Protein AF-A0A4P7W9L8-F1 (afdb_monomer)

Nearest PDB structures (foldseek):
  5eax-assembly2_B  TM=6.580E-01  e=3.677E-08  Mus musculus
  5ean-assembly1_A  TM=5.793E-01  e=7.606E-08  Mus musculus
  5mqf-assembly1_U  TM=7.074E-01  e=7.589E-06  Homo sapiens
  5kzf-assembly2_G  TM=3.289E-01  e=1.302E+00  Mycobacterium tuberculosis H37Ra
  4be7-assembly2_D  TM=2.357E-01  e=8.518E-01  Escherichia coli

Foldseek 3Di:
DPDPVVVVVVVVVLVVVLVVLVVVLVVDPVSVPDDVVVVVVVLVVVVVVVCCCVVVCHPVNVVVVVVLVVLQDDPPDPLQVVLVVLVVVQVPDPDDHDPQQVNCVSNLSHCCSVPVDDDDFLVRLVVRHDPPRAARQEDEDEQQQQAAPVSCVSNVVRHPYYHYYHDVPDAHHFPPVVPPVDPDDDPPPSPRGGTPVNVCVVVVPDDDDPQEDQQDLAPVVCVVVCCQPVVLSHDYDHFQFQDPPQDDDDDQPPWAFQAQPDPPNPDRQRFTLSLLVVVLVVVLVLLVVQVVCVVVVHDRWAEEEEELDPSHLVSSVVVNVVCCVVRVSCCVQVPPVCPVPVLPRRYHGYYPVPCPPDDTRYYHYHQRFAQHPVRDGDPCSDPVPDDGDDDDDDDDQDDQPDPLLVVLCVVVVVVVWDKRAFRDDGPDTQGIFTAQPVHRRGTLATEDECDPNLVPDDDPCVRSPVVVVSNVVSVHDYDYDYPSCCSVPVVVVSVVVSVVSVVSNVVVCVVDPDPPPD

Structure (mmCIF, N/CA/C/O backbone):
data_AF-A0A4P7W9L8-F1
#
_entry.id   AF-A0A4P7W9L8-F1
#
loop_
_atom_site.group_PDB
_atom_site.id
_atom_site.type_symbol
_atom_site.label_atom_id
_atom_site.label_alt_id
_atom_site.label_comp_id
_atom_site.label_asym_id
_atom_site.label_entity_id
_atom_site.label_seq_id
_atom_site.pdbx_PDB_ins_code
_atom_site.Cartn_x
_atom_site.Cartn_y
_atom_site.Cartn_z
_atom_site.occupancy
_atom_site.B_iso_or_equiv
_atom_site.auth_seq_id
_atom_site.auth_comp_id
_atom_site.auth_asym_id
_atom_site.auth_atom_id
_atom_site.pdbx_PDB_model_num
ATOM 1 N N . MET A 1 1 ? -1.124 -3.499 -48.590 1.00 41.66 1 MET A N 1
ATOM 2 C CA . MET A 1 1 ? -2.271 -2.661 -49.022 1.00 41.66 1 MET A CA 1
ATOM 3 C C . MET A 1 1 ? -3.567 -3.424 -48.741 1.00 41.66 1 MET A C 1
ATOM 5 O O . MET A 1 1 ? -3.712 -4.529 -49.246 1.00 41.66 1 MET A O 1
ATOM 9 N N . LYS A 1 2 ? -4.466 -2.930 -47.870 1.00 45.44 2 LYS A N 1
ATOM 10 C CA . LYS A 1 2 ? -5.753 -3.612 -47.581 1.00 45.44 2 LYS A CA 1
ATOM 11 C C . LYS A 1 2 ? -6.623 -3.597 -48.857 1.00 45.44 2 LYS A C 1
ATOM 13 O O . LYS A 1 2 ? -6.666 -2.570 -49.525 1.00 45.44 2 LYS A O 1
ATOM 18 N N . SER A 1 3 ? -7.281 -4.711 -49.209 1.00 59.53 3 SER A N 1
ATOM 19 C CA . SER A 1 3 ? -8.039 -4.804 -50.471 1.00 59.53 3 SER A CA 1
ATOM 20 C C . SER A 1 3 ? -9.195 -3.784 -50.522 1.00 59.53 3 SER A C 1
ATOM 22 O O . SER A 1 3 ? -9.829 -3.540 -49.488 1.00 59.53 3 SER A O 1
ATOM 24 N N . PRO A 1 4 ? -9.521 -3.213 -51.699 1.00 66.19 4 PRO A N 1
ATOM 25 C CA . PRO A 1 4 ? -10.630 -2.264 -51.869 1.00 66.19 4 PRO A CA 1
ATOM 26 C C . PRO A 1 4 ? -11.968 -2.777 -51.310 1.00 66.19 4 PRO A C 1
ATOM 28 O O . PRO A 1 4 ? -12.744 -2.020 -50.731 1.00 66.19 4 PRO A O 1
ATOM 31 N N . GLN A 1 5 ? -12.199 -4.093 -51.378 1.00 64.38 5 GLN A N 1
ATOM 32 C CA . GLN A 1 5 ? -13.381 -4.752 -50.813 1.00 64.38 5 GLN A CA 1
ATOM 33 C C . GLN A 1 5 ? -13.454 -4.663 -49.278 1.00 64.38 5 GLN A C 1
ATOM 35 O O . GLN A 1 5 ? -14.542 -4.495 -48.726 1.00 64.38 5 GLN A O 1
ATOM 40 N N . LYS A 1 6 ? -12.317 -4.730 -48.564 1.00 58.09 6 LYS A N 1
ATOM 41 C CA . LYS A 1 6 ? -12.281 -4.539 -47.100 1.00 58.09 6 LYS A CA 1
ATOM 42 C C . LYS A 1 6 ? -12.630 -3.102 -46.711 1.00 58.09 6 LYS A C 1
ATOM 44 O O . LYS A 1 6 ? -13.330 -2.901 -45.721 1.00 58.09 6 LYS A O 1
ATOM 49 N N . ILE A 1 7 ? -12.172 -2.122 -47.492 1.00 65.25 7 ILE A N 1
ATOM 50 C CA . ILE A 1 7 ? -12.471 -0.700 -47.269 1.00 65.25 7 ILE A CA 1
ATOM 51 C C . ILE A 1 7 ? -13.964 -0.443 -47.497 1.00 65.25 7 ILE A C 1
ATOM 53 O O . ILE A 1 7 ? -14.625 0.112 -46.622 1.00 65.25 7 ILE A O 1
ATOM 57 N N . LEU A 1 8 ? -14.517 -0.936 -48.609 1.00 68.44 8 LEU A N 1
ATOM 58 C CA . LEU A 1 8 ? -15.935 -0.782 -48.937 1.00 68.44 8 LEU A CA 1
ATOM 59 C C . LEU A 1 8 ? -16.847 -1.427 -47.882 1.00 68.44 8 LEU A C 1
ATOM 61 O O . LEU A 1 8 ? -17.793 -0.798 -47.418 1.00 68.44 8 LEU A O 1
ATOM 65 N N . LYS A 1 9 ? -16.527 -2.648 -47.429 1.00 71.25 9 LYS A N 1
ATOM 66 C CA . LYS A 1 9 ? -17.283 -3.340 -46.370 1.00 71.25 9 LYS A CA 1
ATOM 67 C C . LYS A 1 9 ? -17.254 -2.574 -45.043 1.00 71.25 9 LYS A C 1
ATOM 69 O O . LYS A 1 9 ? -18.258 -2.548 -44.336 1.00 71.25 9 LYS A O 1
ATOM 74 N N . ARG A 1 10 ? -16.122 -1.947 -44.702 1.00 66.62 10 ARG A N 1
ATOM 75 C CA . ARG A 1 10 ? -15.992 -1.108 -43.500 1.00 66.62 10 ARG A CA 1
ATOM 76 C C . ARG A 1 10 ? -16.814 0.178 -43.621 1.00 66.62 10 ARG A C 1
ATOM 78 O O . ARG A 1 10 ? -17.522 0.509 -42.677 1.00 66.62 10 ARG A O 1
ATOM 85 N N . LEU A 1 11 ? -16.771 0.857 -44.769 1.00 69.44 11 LEU A N 1
ATOM 86 C CA . LEU A 1 11 ? -17.566 2.066 -45.019 1.00 69.44 11 LEU A CA 1
ATOM 87 C C . LEU A 1 11 ? -19.073 1.781 -44.976 1.00 69.44 11 LEU A C 1
ATOM 89 O O . LEU A 1 11 ? -19.809 2.520 -44.332 1.00 69.44 11 LEU A O 1
ATOM 93 N N . LEU A 1 12 ? -19.520 0.672 -45.573 1.00 75.56 12 LEU A N 1
ATOM 94 C CA . LEU A 1 12 ? -20.916 0.223 -45.507 1.00 75.56 12 LEU A CA 1
ATOM 95 C C . LEU A 1 12 ? -21.357 -0.096 -44.077 1.00 75.56 12 LEU A C 1
ATOM 97 O O . LEU A 1 12 ? -22.424 0.341 -43.658 1.00 75.56 12 LEU A O 1
ATOM 101 N N . LYS A 1 13 ? -20.527 -0.813 -43.308 1.00 70.81 13 LYS A N 1
ATOM 102 C CA . LYS A 1 13 ? -20.803 -1.074 -41.888 1.00 70.81 13 LYS A CA 1
ATOM 103 C C . LYS A 1 13 ? -20.894 0.218 -41.079 1.00 70.81 13 LYS A C 1
ATOM 105 O O . LYS A 1 13 ? -21.800 0.328 -40.264 1.00 70.81 13 LYS A O 1
ATOM 110 N N . LYS A 1 14 ? -19.999 1.183 -41.325 1.00 70.31 14 LYS A N 1
ATOM 111 C CA . LYS A 1 14 ? -20.025 2.502 -40.680 1.00 70.31 14 LYS A CA 1
ATOM 112 C C . LYS A 1 14 ? -21.321 3.237 -41.013 1.00 70.31 14 LYS A C 1
ATOM 114 O O . LYS A 1 14 ? -22.057 3.568 -40.101 1.00 70.31 14 LYS A O 1
ATOM 119 N N . ALA A 1 15 ? -21.656 3.386 -42.295 1.00 72.56 15 ALA A N 1
ATOM 120 C CA . ALA A 1 15 ? -22.879 4.065 -42.729 1.00 72.56 15 ALA A CA 1
ATOM 121 C C . ALA A 1 15 ? -24.156 3.402 -42.180 1.00 72.56 15 ALA A C 1
ATOM 123 O O . ALA A 1 15 ? -25.068 4.092 -41.731 1.00 72.56 15 ALA A O 1
ATOM 124 N N . TYR A 1 16 ? -24.208 2.067 -42.168 1.00 74.44 16 TYR A N 1
ATOM 125 C CA . TYR A 1 16 ? -25.326 1.310 -41.606 1.00 74.44 16 TYR A CA 1
ATOM 126 C C . TYR A 1 16 ? -25.438 1.483 -40.085 1.00 74.44 16 TYR A C 1
ATOM 128 O O . TYR A 1 16 ? -26.523 1.761 -39.581 1.00 74.44 16 TYR A O 1
ATOM 136 N N . ALA A 1 17 ? -24.320 1.376 -39.359 1.00 69.69 17 ALA A N 1
ATOM 137 C CA . ALA A 1 17 ? -24.281 1.597 -37.917 1.00 69.69 17 ALA A CA 1
ATOM 138 C C . ALA A 1 17 ? -24.679 3.035 -37.564 1.00 69.69 17 ALA A C 1
ATOM 140 O O . ALA A 1 17 ? -25.532 3.216 -36.707 1.00 69.69 17 ALA A O 1
ATOM 141 N N . THR A 1 18 ? -24.150 4.039 -38.271 1.00 67.69 18 THR A N 1
ATOM 142 C CA . THR A 1 18 ? -24.516 5.452 -38.099 1.00 67.69 18 THR A CA 1
ATOM 143 C C . THR A 1 18 ? -26.001 5.682 -38.360 1.00 67.69 18 THR A C 1
ATOM 145 O O . THR A 1 18 ? -26.646 6.385 -37.590 1.00 67.69 18 THR A O 1
ATOM 148 N N . LYS A 1 19 ? -26.580 5.062 -39.398 1.00 74.00 19 LYS A N 1
ATOM 149 C CA . LYS A 1 19 ? -28.018 5.170 -39.677 1.00 74.00 19 LYS A CA 1
ATOM 150 C C . LYS A 1 19 ? -28.862 4.567 -38.552 1.00 74.00 19 LYS A C 1
ATOM 152 O O . LYS A 1 19 ? -29.766 5.238 -38.069 1.00 74.00 19 LYS A O 1
ATOM 157 N N . ILE A 1 20 ? -28.537 3.354 -38.096 1.00 73.56 20 ILE A N 1
ATOM 158 C CA . ILE A 1 20 ? -29.233 2.717 -36.965 1.00 73.56 20 ILE A CA 1
ATOM 159 C C . ILE A 1 20 ? -29.080 3.544 -35.694 1.00 73.56 20 ILE A C 1
ATOM 161 O O . ILE A 1 20 ? -30.046 3.690 -34.952 1.00 73.56 20 ILE A O 1
ATOM 165 N N . LEU A 1 21 ? -27.881 4.067 -35.429 1.00 65.88 21 LEU A N 1
ATOM 166 C CA . LEU A 1 21 ? -27.623 4.894 -34.258 1.00 65.88 21 LEU A CA 1
ATOM 167 C C . LEU A 1 21 ? -28.477 6.159 -34.327 1.00 65.88 21 LEU A C 1
ATOM 169 O O . LEU A 1 21 ? -29.195 6.436 -33.385 1.00 65.88 21 LEU A O 1
ATOM 173 N N . ASN A 1 22 ? -28.498 6.862 -35.459 1.00 68.06 22 ASN A N 1
ATOM 174 C CA . ASN A 1 22 ? -29.313 8.063 -35.635 1.00 68.06 22 ASN A CA 1
ATOM 175 C C . ASN A 1 22 ? -30.815 7.770 -35.508 1.00 68.06 22 ASN A C 1
ATOM 177 O O . ASN A 1 22 ? -31.520 8.514 -34.834 1.00 68.06 22 ASN A O 1
ATOM 181 N N . GLU A 1 23 ? -31.306 6.677 -36.098 1.00 71.88 23 GLU A N 1
ATOM 182 C CA . GLU A 1 23 ? -32.708 6.262 -35.977 1.00 71.88 23 GLU A CA 1
ATOM 183 C C . GLU A 1 23 ? -33.070 5.911 -34.526 1.00 71.88 23 GLU A C 1
ATOM 185 O O . GLU A 1 23 ? -34.075 6.400 -34.007 1.00 71.88 23 GLU A O 1
ATOM 190 N N . LYS A 1 24 ? -32.236 5.122 -33.835 1.00 66.62 24 LYS A N 1
ATOM 191 C CA . LYS A 1 24 ? -32.474 4.720 -32.439 1.00 66.62 24 LYS A CA 1
ATOM 192 C C . LYS A 1 24 ? -32.280 5.860 -31.443 1.00 66.62 24 LYS A C 1
ATOM 194 O O . LYS A 1 24 ? -33.038 5.939 -30.480 1.00 66.62 24 LYS A O 1
ATOM 199 N N . SER A 1 25 ? -31.313 6.742 -31.673 1.00 60.53 25 SER A N 1
ATOM 200 C CA . SER A 1 25 ? -31.081 7.935 -30.859 1.00 60.53 25 SER A CA 1
ATOM 201 C C . SER A 1 25 ? -32.210 8.942 -31.035 1.00 60.53 25 SER A C 1
ATOM 203 O O . SER A 1 25 ? -32.661 9.498 -30.046 1.00 60.53 25 SER A O 1
ATOM 205 N N . ALA A 1 26 ? -32.750 9.116 -32.248 1.00 61.69 26 ALA A N 1
ATOM 206 C CA . ALA A 1 26 ? -33.894 10.000 -32.491 1.00 61.69 26 ALA A CA 1
ATOM 207 C C . ALA A 1 26 ? -35.178 9.560 -31.760 1.00 61.69 26 ALA A C 1
ATOM 209 O O . ALA A 1 26 ? -36.028 10.393 -31.465 1.00 61.69 26 ALA A O 1
ATOM 210 N N . HIS A 1 27 ? -35.316 8.265 -31.455 1.00 60.59 27 HIS A N 1
ATOM 211 C CA . HIS A 1 27 ? -36.474 7.704 -30.744 1.00 60.59 27 HIS A CA 1
ATOM 212 C C . HIS A 1 27 ? -36.239 7.554 -29.233 1.00 60.59 27 HIS A C 1
ATOM 214 O O . HIS A 1 27 ? -37.147 7.152 -28.508 1.00 60.59 27 HIS A O 1
ATOM 220 N N . ASN A 1 28 ? -35.033 7.859 -28.747 1.00 61.09 28 ASN A N 1
ATOM 221 C CA . ASN A 1 28 ? -34.673 7.764 -27.341 1.00 61.09 28 ASN A CA 1
ATOM 222 C C . ASN A 1 28 ? -34.276 9.152 -26.829 1.00 61.09 28 ASN A C 1
ATOM 224 O O . ASN A 1 28 ? -33.161 9.612 -27.061 1.00 61.09 28 ASN A O 1
ATOM 228 N N . THR A 1 29 ? -35.186 9.794 -26.096 1.00 57.00 29 THR A N 1
ATOM 229 C CA . THR A 1 29 ? -35.033 11.149 -25.539 1.00 57.00 29 THR A CA 1
ATOM 230 C C . THR A 1 29 ? -33.787 11.328 -24.671 1.00 57.00 29 THR A C 1
ATOM 232 O O . THR A 1 29 ? -33.295 12.447 -24.545 1.00 57.00 29 THR A O 1
ATOM 235 N N . LEU A 1 30 ? -33.254 10.247 -24.088 1.00 57.72 30 LEU A N 1
ATOM 236 C CA . LEU A 1 30 ? -31.983 10.278 -23.362 1.00 57.72 30 LEU A CA 1
ATOM 237 C C . LEU A 1 30 ? -30.791 10.329 -24.331 1.00 57.72 30 LEU A C 1
ATOM 239 O O . LEU A 1 30 ? -29.866 11.102 -24.128 1.00 57.72 30 LEU A O 1
ATOM 243 N N . LEU A 1 31 ? -30.800 9.551 -25.414 1.00 55.62 31 LEU A N 1
ATOM 244 C CA . LEU A 1 31 ? -29.683 9.510 -26.369 1.00 55.62 31 LEU A CA 1
ATOM 245 C C . LEU A 1 31 ? -29.677 10.696 -27.346 1.00 55.62 31 LEU A C 1
ATOM 247 O O . LEU A 1 31 ? -28.611 11.069 -27.825 1.00 55.62 31 LEU A O 1
ATOM 251 N N . SER A 1 32 ? -30.834 11.298 -27.641 1.00 58.12 32 SER A N 1
ATOM 252 C CA . SER A 1 32 ? -30.934 12.450 -28.550 1.00 58.12 32 SER A CA 1
ATOM 253 C C . SER A 1 32 ? -30.378 13.749 -27.961 1.00 58.12 32 SER A C 1
ATOM 255 O O . SER A 1 32 ? -29.985 14.634 -28.716 1.00 58.12 32 SER A O 1
ATOM 257 N N . ASN A 1 33 ? -30.365 13.871 -26.629 1.00 59.22 33 ASN A N 1
ATOM 258 C CA . ASN A 1 33 ? -30.077 15.121 -25.916 1.00 59.22 33 ASN A CA 1
ATOM 259 C C . ASN A 1 33 ? -28.742 15.106 -25.158 1.00 59.22 33 ASN A C 1
ATOM 261 O O . ASN A 1 33 ? -28.429 16.073 -24.468 1.00 59.22 33 ASN A O 1
ATOM 265 N N . HIS A 1 34 ? -27.966 14.025 -25.251 1.00 63.16 34 HIS A N 1
ATOM 266 C CA . HIS A 1 34 ? -26.690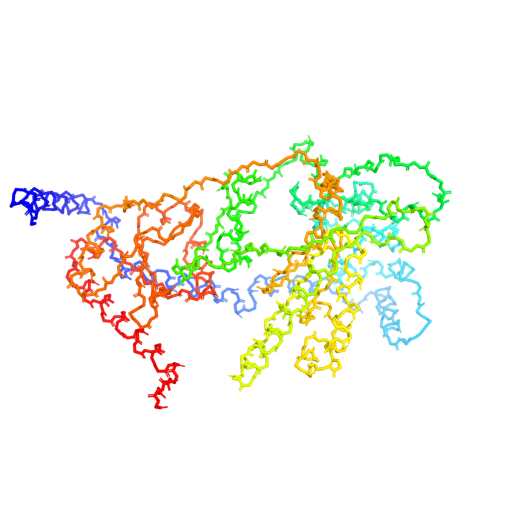 13.898 -24.553 1.00 63.16 34 HIS A CA 1
ATOM 267 C C . HIS A 1 34 ? -25.521 13.948 -25.538 1.00 63.16 34 HIS A C 1
ATOM 269 O O . HIS A 1 34 ? -25.220 12.970 -26.220 1.00 63.16 34 HIS A O 1
ATOM 275 N N . THR A 1 35 ? -24.839 15.095 -25.587 1.00 70.81 35 THR A N 1
ATOM 276 C CA . THR A 1 35 ? -23.533 15.226 -26.248 1.00 70.81 35 THR A CA 1
ATOM 277 C C . THR A 1 35 ? -22.400 14.906 -25.269 1.00 70.81 35 THR A C 1
ATOM 279 O O . THR A 1 35 ? -22.580 14.987 -24.049 1.00 70.81 35 THR A O 1
ATOM 282 N N . GLY A 1 36 ? -21.199 14.583 -25.763 1.00 71.25 36 GLY A N 1
ATOM 283 C CA . GLY A 1 36 ? -20.036 14.409 -24.887 1.00 71.25 36 GLY A CA 1
ATOM 284 C C . GLY A 1 36 ? -19.669 15.699 -24.147 1.00 71.25 36 GLY A C 1
ATOM 285 O O . GLY A 1 36 ? -19.180 15.648 -23.021 1.00 71.25 36 GLY A O 1
ATOM 286 N N . LYS A 1 37 ? -20.017 16.868 -24.705 1.00 76.12 37 LYS A N 1
ATOM 287 C CA . LYS A 1 37 ? -19.885 18.167 -24.030 1.00 76.12 37 LYS A CA 1
ATOM 288 C C . LYS A 1 37 ? -20.804 18.292 -22.810 1.00 76.12 37 LYS A C 1
ATOM 290 O O . LYS A 1 37 ? -20.347 18.748 -21.766 1.00 76.12 37 LYS A O 1
ATOM 295 N N . ASP A 1 38 ? -22.065 17.873 -22.918 1.00 77.88 38 ASP A N 1
ATOM 296 C CA . ASP A 1 38 ? -23.003 17.893 -21.783 1.00 77.88 38 ASP A CA 1
ATOM 297 C C . ASP A 1 38 ? -22.546 16.936 -20.679 1.00 77.88 38 ASP A C 1
ATOM 299 O O . ASP A 1 38 ? -22.644 17.242 -19.490 1.00 77.88 38 ASP A O 1
ATOM 303 N N . ARG A 1 39 ? -21.980 15.792 -21.079 1.00 77.81 39 ARG A N 1
ATOM 304 C CA . ARG A 1 39 ? -21.412 14.804 -20.160 1.00 77.81 39 ARG A CA 1
ATOM 305 C C . ARG A 1 39 ? -20.191 15.343 -19.420 1.00 77.81 39 ARG A C 1
ATOM 307 O O . ARG A 1 39 ? -20.105 15.192 -18.205 1.00 77.81 39 ARG A O 1
ATOM 314 N N . GLU A 1 40 ? -19.287 16.018 -20.125 1.00 81.56 40 GLU A N 1
ATOM 315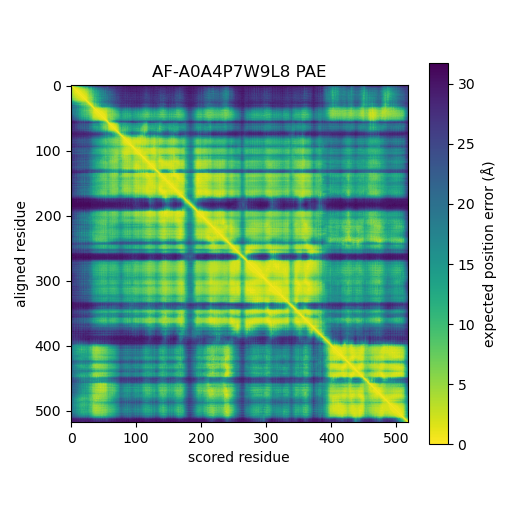 C CA . GLU A 1 40 ? -18.121 16.664 -19.519 1.00 81.56 40 GLU A CA 1
ATOM 316 C C . GLU A 1 40 ? -18.540 17.762 -18.529 1.00 81.56 40 GLU A C 1
ATOM 318 O O . GLU A 1 40 ? -18.015 17.825 -17.420 1.00 81.56 40 GLU A O 1
ATOM 323 N N . LEU A 1 41 ? -19.538 18.581 -18.882 1.00 84.19 41 LEU A N 1
ATOM 324 C CA . LEU A 1 41 ? -20.090 19.602 -17.986 1.00 84.19 41 LEU A CA 1
ATOM 325 C C . LEU A 1 41 ? -20.718 18.990 -16.728 1.00 84.19 41 LEU A C 1
ATOM 327 O O . LEU A 1 41 ? -20.497 19.497 -15.629 1.00 84.19 41 LEU A O 1
ATOM 331 N N . ALA A 1 42 ? -21.461 17.890 -16.865 1.00 84.19 42 ALA A N 1
ATOM 332 C CA . ALA A 1 42 ? -22.036 17.181 -15.726 1.00 84.19 42 ALA A CA 1
ATOM 333 C C . ALA A 1 42 ? -20.951 16.606 -14.800 1.00 84.19 42 ALA A C 1
ATOM 335 O O . ALA A 1 42 ? -21.059 16.734 -13.582 1.00 84.19 42 ALA A O 1
ATOM 336 N N . ILE A 1 43 ? -19.882 16.029 -15.364 1.00 84.31 43 ILE A N 1
ATOM 337 C CA . ILE A 1 43 ? -18.732 15.528 -14.595 1.00 84.31 43 ILE A CA 1
ATOM 338 C C . ILE A 1 43 ? -18.026 16.678 -13.870 1.00 84.31 43 ILE A C 1
ATOM 340 O O . ILE A 1 43 ? -17.718 16.555 -12.688 1.00 84.31 43 ILE A O 1
ATOM 344 N N . GLN A 1 44 ? -17.793 17.808 -14.540 1.00 85.62 44 GLN A N 1
ATOM 345 C CA . GLN A 1 44 ? -17.177 18.987 -13.921 1.00 85.62 44 GLN A CA 1
ATOM 346 C C . GLN A 1 44 ? -18.036 19.558 -12.790 1.00 85.62 44 GLN A C 1
ATOM 348 O O . GLN A 1 44 ? -17.512 19.890 -11.729 1.00 85.62 44 GLN A O 1
ATOM 353 N N . HIS A 1 45 ? -19.353 19.635 -12.990 1.00 87.75 45 HIS A N 1
ATOM 354 C CA . HIS A 1 45 ? -20.284 20.053 -11.948 1.00 87.75 45 HIS A CA 1
ATOM 355 C C . HIS A 1 45 ? -20.253 19.089 -10.755 1.00 87.75 45 HIS A C 1
ATOM 357 O O . HIS A 1 45 ? -20.133 19.533 -9.618 1.00 87.75 45 HIS A O 1
ATOM 363 N N . PHE A 1 46 ? -20.291 17.777 -11.008 1.00 87.56 46 PHE A N 1
ATOM 364 C CA . PHE A 1 46 ? -20.173 16.755 -9.969 1.00 87.56 46 PHE A CA 1
ATOM 365 C C . PHE A 1 46 ? -18.868 16.889 -9.174 1.00 87.56 46 PHE A C 1
ATOM 367 O O . PHE A 1 46 ? -18.918 16.944 -7.950 1.00 87.56 46 PHE A O 1
ATOM 374 N N . LYS A 1 47 ? -17.723 17.032 -9.856 1.00 85.62 47 LYS A N 1
ATOM 375 C CA . LYS A 1 47 ? -16.411 17.253 -9.226 1.00 85.62 47 LYS A CA 1
ATOM 376 C C . LYS A 1 47 ? -16.393 18.489 -8.344 1.00 85.62 47 LYS A C 1
ATOM 378 O O . LYS A 1 47 ? -15.914 18.421 -7.223 1.00 85.62 47 LYS A O 1
ATOM 383 N N . LYS A 1 48 ? -16.944 19.600 -8.834 1.00 85.81 48 LYS A N 1
ATOM 384 C CA . LYS A 1 48 ? -17.027 20.840 -8.064 1.00 85.81 48 LYS A CA 1
ATOM 385 C C . LYS A 1 48 ? -17.907 20.675 -6.826 1.00 85.81 48 LYS A C 1
ATOM 387 O O . LYS A 1 48 ? -17.536 21.139 -5.760 1.00 85.81 48 LYS A O 1
ATOM 392 N N . CYS A 1 49 ? -19.057 20.014 -6.945 1.00 83.69 49 CYS A N 1
ATOM 393 C CA . CYS A 1 49 ? -19.908 19.731 -5.790 1.00 83.69 49 CYS A CA 1
ATOM 394 C C . CYS A 1 49 ? -19.213 18.818 -4.770 1.00 83.69 49 CYS A C 1
ATOM 396 O O . CYS A 1 49 ? -19.336 19.064 -3.575 1.00 83.69 49 CYS A O 1
ATOM 398 N N . ASP A 1 50 ? -18.489 17.796 -5.232 1.00 83.38 50 ASP A N 1
ATOM 399 C CA . ASP A 1 50 ? -17.739 16.882 -4.365 1.00 83.38 50 ASP A CA 1
ATOM 400 C C . ASP A 1 50 ? -16.575 17.592 -3.659 1.00 83.38 50 ASP A C 1
ATOM 402 O O . ASP A 1 50 ? -16.416 17.456 -2.450 1.00 83.38 50 ASP A O 1
ATOM 406 N N . GLN A 1 51 ? -15.819 18.422 -4.385 1.00 79.12 51 GLN A N 1
ATOM 407 C CA . GLN A 1 51 ? -14.762 19.259 -3.814 1.00 79.12 51 GLN A CA 1
ATOM 408 C C . GLN A 1 51 ? -15.318 20.266 -2.821 1.00 79.12 51 GLN A C 1
ATOM 410 O O . GLN A 1 51 ? -14.804 20.341 -1.717 1.00 79.12 51 GLN A O 1
ATOM 415 N N . ASN A 1 52 ? -16.398 20.979 -3.146 1.00 77.00 52 ASN A N 1
ATOM 416 C CA . ASN A 1 52 ? -17.035 21.882 -2.191 1.00 77.00 52 ASN A CA 1
ATOM 417 C C . ASN A 1 52 ? -17.478 21.131 -0.928 1.00 77.00 52 ASN A C 1
ATOM 419 O O . ASN A 1 52 ? -17.305 21.635 0.171 1.00 77.00 52 ASN A O 1
ATOM 423 N N . TRP A 1 53 ? -17.994 19.906 -1.063 1.00 74.44 53 TRP A N 1
ATOM 424 C CA . TRP A 1 53 ? -18.362 19.080 0.087 1.00 74.44 53 TRP A CA 1
ATOM 425 C C . TRP A 1 53 ? -17.156 18.679 0.962 1.00 74.44 53 TRP A C 1
ATOM 427 O O . TRP A 1 53 ? -17.325 18.514 2.170 1.00 74.44 53 TRP A O 1
ATOM 437 N N . LEU A 1 54 ? -15.957 18.539 0.379 1.00 70.06 54 LEU A N 1
ATOM 438 C CA . LEU A 1 54 ? -14.705 18.221 1.082 1.00 70.06 54 LEU A CA 1
ATOM 439 C C . LEU A 1 54 ? -13.981 19.461 1.647 1.00 70.06 54 LEU A C 1
ATOM 441 O O . LEU A 1 54 ? -13.581 19.453 2.809 1.00 70.06 54 LEU A O 1
AT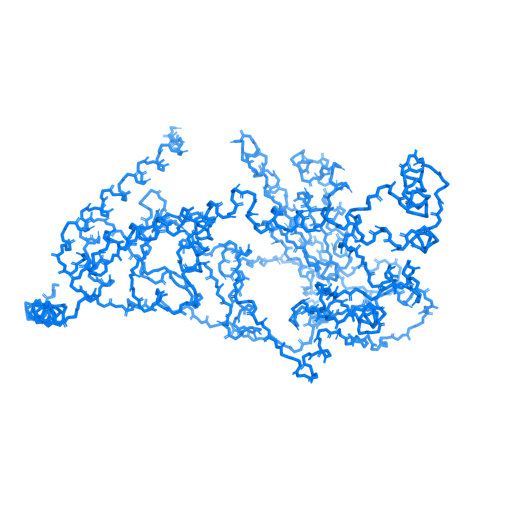OM 445 N N . GLU A 1 55 ? -13.778 20.491 0.818 1.00 66.94 55 GLU A N 1
ATOM 446 C CA . GLU A 1 55 ? -12.967 21.690 1.084 1.00 66.94 55 GLU A CA 1
ATOM 447 C C . GLU A 1 55 ? -13.691 22.721 1.955 1.00 66.94 55 GLU A C 1
ATOM 449 O O . GLU A 1 55 ? -13.055 23.361 2.795 1.00 66.94 55 GLU A O 1
ATOM 454 N N . GLU A 1 56 ? -15.011 22.878 1.812 1.00 61.09 56 GLU A N 1
ATOM 455 C CA . GLU A 1 56 ? -15.808 23.675 2.749 1.00 61.09 56 GLU A CA 1
ATOM 456 C C . GLU A 1 56 ? -16.027 22.852 4.026 1.00 61.09 56 GLU A C 1
ATOM 458 O O . GLU A 1 56 ? -17.146 22.398 4.230 1.00 61.09 56 GLU A O 1
ATOM 463 N N . GLU A 1 57 ? -14.960 22.600 4.815 1.00 53.69 57 GLU A N 1
ATOM 464 C CA . GLU A 1 57 ? -14.935 21.862 6.101 1.00 53.69 57 GLU A CA 1
ATOM 465 C C . GLU A 1 57 ? -16.249 21.110 6.341 1.00 53.69 57 GLU A C 1
ATOM 467 O O . GLU A 1 57 ? -17.111 21.604 7.063 1.00 53.69 57 GLU A O 1
ATOM 472 N N . GLY A 1 58 ? -16.437 19.998 5.613 1.00 59.12 58 GLY A N 1
ATOM 473 C CA . GLY A 1 58 ? -17.748 19.529 5.155 1.00 59.12 58 GLY A CA 1
ATOM 474 C C . GLY A 1 58 ? -18.893 19.738 6.138 1.00 59.12 58 GLY A C 1
ATOM 475 O O . GLY A 1 58 ? -18.744 19.511 7.334 1.00 59.12 58 GLY A O 1
ATOM 476 N N . ALA A 1 59 ? -20.092 20.056 5.655 1.00 58.75 59 ALA A N 1
ATOM 477 C CA . ALA A 1 59 ? -21.292 20.073 6.498 1.00 58.75 59 ALA A CA 1
ATOM 478 C C . ALA A 1 59 ? -21.392 18.837 7.426 1.00 58.75 59 ALA A C 1
ATOM 480 O O . ALA A 1 59 ? -21.929 18.942 8.520 1.00 58.75 59 ALA A O 1
ATOM 481 N N . ALA A 1 60 ? -20.810 17.692 7.037 1.00 61.16 60 ALA A N 1
ATOM 482 C CA . ALA A 1 60 ? -20.561 16.545 7.907 1.00 61.16 60 ALA A CA 1
ATOM 483 C C . ALA A 1 60 ? -19.541 16.803 9.037 1.00 61.16 60 ALA A C 1
ATOM 485 O O . ALA A 1 60 ? -19.874 16.552 10.183 1.00 61.16 60 ALA A O 1
ATOM 486 N N . ALA A 1 61 ? -18.334 17.307 8.765 1.00 65.31 61 ALA A N 1
ATOM 487 C CA . ALA A 1 61 ? -17.344 17.677 9.780 1.00 65.31 61 ALA A CA 1
ATOM 488 C C . ALA A 1 61 ? -17.838 18.806 10.702 1.00 65.31 61 ALA A C 1
ATOM 490 O O . ALA A 1 61 ? -17.700 18.684 11.917 1.00 65.31 61 ALA A O 1
ATOM 491 N N . ILE A 1 62 ? -18.478 19.853 10.162 1.00 67.56 62 ILE A N 1
ATOM 492 C CA . ILE A 1 62 ? -19.150 20.887 10.964 1.00 67.56 62 ILE A CA 1
ATOM 493 C C . ILE A 1 62 ? -20.289 20.272 11.774 1.00 67.56 62 ILE A C 1
ATOM 495 O O . ILE A 1 62 ? -20.341 20.498 12.973 1.00 67.56 62 ILE A O 1
ATOM 499 N N . SER A 1 63 ? -21.159 19.444 11.188 1.00 67.81 63 SER A N 1
ATOM 500 C CA . SER A 1 63 ? -22.250 18.793 11.930 1.00 67.81 63 SER A CA 1
ATOM 501 C C . SER A 1 63 ? -21.731 17.839 13.008 1.00 67.81 63 SER A C 1
ATOM 503 O O . SER A 1 63 ? -22.266 17.816 14.114 1.00 67.81 63 SER A O 1
ATOM 505 N N . ILE A 1 64 ? -20.661 17.088 12.733 1.00 70.62 64 ILE A N 1
ATOM 506 C CA . ILE A 1 64 ? -19.965 16.242 13.706 1.00 70.62 64 ILE A CA 1
ATOM 507 C C . ILE A 1 64 ? -19.400 17.126 14.813 1.00 70.62 64 ILE A C 1
ATOM 509 O O . ILE A 1 64 ? -19.662 16.858 15.979 1.00 70.62 64 ILE A O 1
ATOM 513 N N . ARG A 1 65 ? -18.695 18.209 14.479 1.00 71.31 65 ARG A N 1
ATOM 514 C CA . ARG A 1 65 ? -18.127 19.148 15.450 1.00 71.31 65 ARG A CA 1
ATOM 515 C C . ARG A 1 65 ? -19.208 19.826 16.285 1.00 71.31 65 ARG A C 1
ATOM 517 O O . ARG A 1 65 ? -19.064 19.894 17.496 1.00 71.31 65 ARG A O 1
ATOM 524 N N . GLU A 1 66 ? -20.297 20.286 15.682 1.00 72.31 66 GLU A N 1
ATOM 525 C CA . GLU A 1 66 ? -21.457 20.853 16.372 1.00 72.31 66 GLU A CA 1
ATOM 526 C C . GLU A 1 66 ? -22.121 19.823 17.285 1.00 72.31 66 GLU A C 1
ATOM 528 O O . GLU A 1 66 ? -22.470 20.144 18.418 1.00 72.31 66 GLU A O 1
ATOM 533 N N . ASN A 1 67 ? -22.269 18.577 16.832 1.00 70.62 67 ASN A N 1
ATOM 534 C CA . ASN A 1 67 ? -22.782 17.496 17.666 1.00 70.62 67 ASN A CA 1
ATOM 535 C C . ASN A 1 67 ? -21.834 17.198 18.830 1.00 70.62 67 ASN A C 1
ATOM 537 O O . ASN A 1 67 ? -22.299 17.114 19.960 1.00 70.62 67 ASN A O 1
ATOM 541 N N . LEU A 1 68 ? -20.522 17.132 18.601 1.00 69.69 68 LEU A N 1
ATOM 542 C CA . LEU A 1 68 ? -19.518 16.966 19.654 1.00 69.69 68 LEU A CA 1
ATOM 543 C C . LEU A 1 68 ? -19.534 18.143 20.641 1.00 69.69 68 LEU A C 1
ATOM 545 O O . LEU A 1 68 ? -19.471 17.928 21.847 1.00 69.69 68 LEU A O 1
ATOM 549 N N . LEU A 1 69 ? -19.721 19.378 20.164 1.00 68.75 69 LEU A N 1
ATOM 550 C CA . LEU A 1 69 ? -19.861 20.568 21.010 1.00 68.75 69 LEU A CA 1
ATOM 551 C C . LEU A 1 69 ? -21.114 20.526 21.899 1.00 68.75 69 LEU A C 1
ATOM 553 O O . LEU A 1 69 ? -21.087 21.113 22.978 1.00 68.75 69 LEU A O 1
ATOM 557 N N . LYS A 1 70 ? -22.183 19.811 21.511 1.00 67.56 70 LYS A N 1
ATOM 558 C CA . LYS A 1 70 ? -23.341 19.563 22.398 1.00 67.56 70 LYS A CA 1
ATOM 559 C C . LYS A 1 70 ? -22.984 18.654 23.577 1.00 67.56 70 LYS A C 1
ATOM 561 O O . LYS A 1 70 ? -23.618 18.756 24.624 1.00 67.56 70 LYS A O 1
ATOM 566 N N . PHE A 1 71 ? -21.993 17.777 23.407 1.00 62.75 71 PHE A N 1
ATOM 567 C CA . PHE A 1 71 ? -21.494 16.872 24.446 1.00 62.75 71 PHE A CA 1
ATOM 568 C C . PHE A 1 71 ? -20.287 17.437 25.204 1.00 62.75 71 PHE A C 1
ATOM 570 O O . PHE A 1 71 ? -19.971 16.950 26.293 1.00 62.75 71 PHE A O 1
ATOM 577 N N . CYS A 1 72 ? -19.633 18.485 24.686 1.00 60.75 72 CYS A N 1
ATOM 578 C CA . CYS A 1 72 ? -18.629 19.230 25.436 1.00 60.75 72 CYS A CA 1
ATOM 579 C C . CYS A 1 72 ? -19.243 19.683 26.770 1.00 60.75 72 CYS A C 1
ATOM 581 O O . CYS A 1 72 ? -20.287 20.341 26.759 1.00 60.75 72 CYS A O 1
ATOM 583 N N . PRO A 1 73 ? -18.629 19.340 27.918 1.00 57.44 73 PRO A N 1
ATOM 584 C CA . PRO A 1 73 ? -19.210 19.629 29.216 1.00 57.44 73 PRO A CA 1
ATOM 585 C C . PRO A 1 73 ? -19.474 21.125 29.331 1.00 57.44 73 PRO A C 1
ATOM 587 O O . PRO A 1 73 ? -18.546 21.939 29.353 1.00 57.44 73 PRO A O 1
ATOM 590 N N . ASN A 1 74 ? -20.745 21.503 29.422 1.00 57.34 74 ASN A N 1
ATOM 591 C CA . ASN A 1 74 ? -21.076 22.833 29.887 1.00 57.34 74 ASN A CA 1
ATOM 592 C C . ASN A 1 74 ? -20.576 22.887 31.335 1.00 57.34 74 ASN A C 1
ATOM 594 O O . ASN A 1 74 ? -20.848 21.968 32.108 1.00 57.34 74 ASN A O 1
ATOM 598 N N . GLN A 1 75 ? -19.815 23.914 31.720 1.00 54.22 75 GLN A N 1
ATOM 599 C CA . GLN A 1 75 ? -19.261 24.068 33.076 1.00 54.22 75 GLN A CA 1
ATOM 600 C C . GLN A 1 75 ? -20.362 24.328 34.133 1.00 54.22 75 GLN A C 1
ATOM 602 O O . GLN A 1 75 ? -20.204 25.146 35.037 1.00 54.22 75 GLN A O 1
ATOM 607 N N . SER A 1 76 ? -21.526 23.708 34.012 1.00 52.09 76 SER A N 1
ATOM 608 C CA . SER A 1 76 ? -22.728 23.993 34.783 1.00 52.09 76 SER A CA 1
ATOM 609 C C . SER A 1 76 ? -22.889 23.018 35.954 1.00 52.09 76 SER A C 1
ATOM 611 O O . SER A 1 76 ? -23.438 23.398 36.984 1.00 52.09 76 SER A O 1
ATOM 613 N N . THR A 1 77 ? -22.347 21.801 35.855 1.00 59.59 77 THR A N 1
ATOM 614 C CA . THR A 1 77 ? -22.400 20.751 36.886 1.00 59.59 77 THR A CA 1
ATOM 615 C C . THR A 1 77 ? -21.095 20.694 37.709 1.00 59.59 77 THR A C 1
ATOM 617 O O . THR A 1 77 ? -20.010 20.595 37.134 1.00 59.59 77 THR A O 1
ATOM 620 N N . PRO A 1 78 ? -21.144 20.742 39.060 1.00 62.72 78 PRO A N 1
ATOM 621 C CA . PRO A 1 78 ? -19.945 20.787 39.914 1.00 62.72 78 PRO A CA 1
ATOM 622 C C . PRO A 1 78 ? -18.979 19.606 39.740 1.00 62.72 78 PRO A C 1
ATOM 624 O O . PRO A 1 78 ? -17.773 19.808 39.669 1.00 62.72 78 PRO A O 1
ATOM 627 N N . GLN A 1 79 ? -19.504 18.385 39.604 1.00 62.66 79 GLN A N 1
ATOM 628 C CA . GLN A 1 79 ? -18.688 17.177 39.416 1.00 62.66 79 GLN A CA 1
ATOM 629 C C . GLN A 1 79 ? -17.909 17.190 38.096 1.00 62.66 79 GLN A C 1
ATOM 631 O O . GLN A 1 79 ? -16.802 16.655 38.034 1.00 62.66 79 GLN A O 1
ATOM 636 N N . ASP A 1 80 ? -18.451 17.842 37.064 1.00 68.44 80 ASP A N 1
ATOM 637 C CA . ASP A 1 80 ? -17.781 17.917 35.772 1.00 68.44 80 ASP A CA 1
ATOM 638 C C . ASP A 1 80 ? -16.642 18.947 35.786 1.00 68.44 80 ASP A C 1
ATOM 640 O O . ASP A 1 80 ? -15.593 18.753 35.169 1.00 68.44 80 ASP A O 1
ATOM 644 N N . LYS A 1 81 ? -16.784 20.011 36.588 1.00 72.75 81 LYS A N 1
ATOM 645 C CA . LYS A 1 81 ? -15.689 20.959 36.833 1.00 72.75 81 LYS A CA 1
ATOM 646 C C . LYS A 1 81 ? -14.492 20.294 37.499 1.00 72.75 81 LYS A C 1
ATOM 648 O O . LYS A 1 81 ? -13.365 20.574 37.098 1.00 72.75 81 LYS A O 1
ATOM 653 N N . ASP A 1 82 ? -14.721 19.420 38.477 1.00 79.06 82 ASP A N 1
ATOM 654 C CA . ASP A 1 82 ? -13.641 18.766 39.222 1.00 79.06 82 ASP A CA 1
ATOM 655 C C . ASP A 1 82 ? -12.839 17.802 38.338 1.00 79.06 82 ASP A C 1
ATOM 657 O O . ASP A 1 82 ? -11.606 17.836 38.338 1.00 79.06 82 ASP A O 1
ATOM 661 N N . ALA A 1 83 ? -13.520 16.986 37.527 1.00 79.75 83 ALA A N 1
ATOM 662 C CA . ALA A 1 83 ? -12.860 16.086 36.583 1.00 79.75 83 ALA A CA 1
ATOM 663 C C . ALA A 1 83 ? -12.114 16.855 35.476 1.00 79.75 83 ALA A C 1
ATOM 665 O O . ALA A 1 83 ? -10.975 16.515 35.155 1.00 79.75 83 ALA A O 1
ATOM 666 N N . PHE A 1 84 ? -12.693 17.936 34.943 1.00 80.94 84 PHE A N 1
ATOM 667 C CA . PHE A 1 84 ? -12.014 18.788 33.963 1.00 80.94 84 PHE A CA 1
ATOM 668 C C . PHE A 1 84 ? -10.779 19.489 34.555 1.00 80.94 84 PHE A C 1
ATOM 670 O O . PHE A 1 84 ? -9.708 19.516 33.942 1.00 80.94 84 PHE A O 1
ATOM 677 N N . ALA A 1 85 ? -10.891 20.010 35.780 1.00 83.88 85 ALA A N 1
ATOM 678 C CA . ALA A 1 85 ? -9.776 20.618 36.499 1.00 83.88 85 ALA A CA 1
ATOM 679 C C . ALA A 1 85 ? -8.657 19.606 36.785 1.00 83.88 85 ALA A C 1
ATOM 681 O O . ALA A 1 85 ? -7.480 19.962 36.702 1.00 83.88 85 ALA A O 1
ATOM 682 N N . LEU A 1 86 ? -9.004 18.347 37.078 1.00 88.00 86 LEU A N 1
ATOM 683 C CA . LEU A 1 86 ? -8.035 17.268 37.250 1.00 88.00 86 LEU A CA 1
ATOM 684 C C . LEU A 1 86 ? -7.243 17.012 35.960 1.00 88.00 86 LEU A C 1
ATOM 686 O O . LEU A 1 86 ? -6.015 16.987 36.016 1.00 88.00 86 LEU A O 1
ATOM 690 N N . ILE A 1 87 ? -7.914 16.900 34.807 1.00 87.06 87 ILE A N 1
ATOM 691 C CA . ILE A 1 87 ? -7.253 16.715 33.501 1.00 87.06 87 ILE A CA 1
ATOM 692 C C . ILE A 1 87 ? -6.297 17.880 33.213 1.00 87.06 87 ILE A C 1
ATOM 694 O O . ILE A 1 87 ? -5.126 17.656 32.908 1.00 87.06 87 ILE A O 1
ATOM 698 N N . LEU A 1 88 ? -6.758 19.127 33.372 1.00 86.56 88 LEU A N 1
ATOM 699 C CA . LEU A 1 88 ? -5.925 20.319 33.166 1.00 86.56 88 LEU A CA 1
ATOM 700 C C . LEU A 1 88 ? -4.742 20.406 34.136 1.00 86.56 88 LEU A C 1
ATOM 702 O O . LEU A 1 88 ? -3.698 20.971 33.805 1.00 86.56 88 LEU A O 1
ATOM 706 N N . LYS A 1 89 ? -4.903 19.901 35.360 1.00 89.62 89 LYS A N 1
ATOM 707 C CA . LYS A 1 89 ? -3.823 19.851 36.344 1.00 89.62 89 LYS A CA 1
ATOM 708 C C . LYS A 1 89 ? -2.781 18.811 35.951 1.00 89.62 89 LYS A C 1
ATOM 710 O O . LYS A 1 89 ? -1.593 19.114 36.019 1.00 89.62 89 LYS A O 1
ATOM 715 N N . GLU A 1 90 ? -3.206 17.615 35.544 1.00 90.75 90 GLU A N 1
ATOM 716 C CA . GLU A 1 90 ? -2.293 16.552 35.117 1.00 90.75 90 GLU A CA 1
ATOM 717 C C . GLU A 1 90 ? -1.571 16.895 33.808 1.00 90.75 90 GLU A C 1
ATOM 719 O O . GLU A 1 90 ? -0.387 16.588 33.696 1.00 90.75 90 GLU A O 1
ATOM 724 N N . SER A 1 91 ? -2.214 17.598 32.866 1.00 87.12 91 SER A N 1
ATOM 725 C CA . SER A 1 91 ? -1.583 18.007 31.600 1.00 87.12 91 SER A CA 1
ATOM 726 C C . SER A 1 91 ? -0.489 19.068 31.767 1.00 87.12 91 SER A C 1
ATOM 728 O O . SER A 1 91 ? 0.430 19.146 30.958 1.00 87.12 91 SER A O 1
ATOM 730 N N . LYS A 1 92 ? -0.552 19.876 32.835 1.00 91.06 92 LYS A N 1
ATOM 731 C CA . LYS A 1 92 ? 0.472 20.886 33.164 1.00 91.06 92 LYS A CA 1
ATOM 732 C C . LYS A 1 92 ? 1.672 20.319 33.924 1.00 91.06 92 LYS A C 1
ATOM 734 O O . LYS A 1 92 ? 2.664 21.026 34.110 1.00 91.06 92 LYS A O 1
ATOM 739 N N . LYS A 1 93 ? 1.593 19.081 34.418 1.00 91.94 93 LYS A N 1
ATOM 740 C CA . LYS A 1 93 ? 2.719 18.440 35.104 1.00 91.94 93 LYS A CA 1
ATOM 741 C C . LYS A 1 93 ? 3.761 17.981 34.088 1.00 91.94 93 LYS A C 1
ATOM 743 O O . LYS A 1 93 ? 3.426 17.563 32.991 1.00 91.94 93 LYS A O 1
ATOM 748 N N . LYS A 1 94 ? 5.032 18.023 34.491 1.00 88.12 94 LYS A N 1
ATOM 749 C CA . LYS A 1 94 ? 6.141 17.408 33.740 1.00 88.12 94 LYS A CA 1
ATOM 750 C C . LYS A 1 94 ? 6.533 16.025 34.272 1.00 88.12 94 LYS A C 1
ATOM 752 O O . LYS A 1 94 ? 7.238 15.289 33.600 1.00 88.12 94 LYS A O 1
ATOM 757 N N . MET A 1 95 ? 6.167 15.713 35.518 1.00 89.19 95 MET A N 1
ATOM 758 C CA . MET A 1 95 ? 6.572 14.502 36.240 1.00 89.19 95 MET A CA 1
ATOM 759 C C . MET A 1 95 ? 5.512 14.145 37.293 1.00 89.19 95 MET A C 1
ATOM 761 O O . MET A 1 95 ? 4.729 15.009 37.695 1.00 89.19 95 MET A O 1
ATOM 765 N N . ARG A 1 96 ? 5.543 12.906 37.810 1.00 87.62 96 ARG A N 1
ATOM 766 C CA . ARG A 1 96 ? 4.628 12.410 38.866 1.00 87.62 96 ARG A CA 1
ATOM 767 C C . ARG A 1 96 ? 3.149 12.565 38.482 1.00 87.62 96 ARG A C 1
ATOM 769 O O . ARG A 1 96 ? 2.337 13.122 39.234 1.00 87.62 96 ARG A O 1
ATOM 776 N N . HIS A 1 97 ? 2.832 12.097 37.281 1.00 91.12 97 HIS A N 1
ATOM 777 C CA . HIS A 1 97 ? 1.456 11.973 36.820 1.00 91.12 97 HIS A CA 1
ATOM 778 C C . HIS A 1 97 ? 0.729 10.896 37.623 1.00 91.12 97 HIS A C 1
ATOM 780 O O . HIS A 1 97 ? 1.336 9.922 38.074 1.00 91.12 97 HIS A O 1
ATOM 786 N N . ILE A 1 98 ? -0.574 11.084 37.799 1.00 92.44 98 ILE A N 1
ATOM 787 C CA . ILE A 1 98 ? -1.456 10.016 38.278 1.00 92.44 98 ILE A CA 1
ATOM 788 C C . ILE A 1 98 ? -1.438 8.876 37.236 1.00 92.44 98 ILE A C 1
ATOM 790 O O . ILE A 1 98 ? -1.398 9.169 36.037 1.00 92.44 98 ILE A O 1
ATOM 794 N N . PRO A 1 99 ? -1.459 7.591 37.641 1.00 91.12 99 PRO A N 1
ATOM 795 C CA . PRO A 1 99 ? -1.572 6.482 36.698 1.00 91.12 99 PRO A CA 1
ATOM 796 C C . PRO A 1 99 ? -2.762 6.657 35.744 1.00 91.12 99 PRO A C 1
ATOM 798 O O . PRO A 1 99 ? -3.860 7.003 36.176 1.00 91.12 99 PRO A O 1
ATOM 801 N N . VAL A 1 100 ? -2.563 6.376 34.452 1.00 88.88 100 VAL A N 1
ATOM 802 C CA . VAL A 1 100 ? -3.574 6.609 33.398 1.00 88.88 100 VAL A CA 1
ATOM 803 C C . VAL A 1 100 ? -4.908 5.938 33.722 1.00 88.88 100 VAL A C 1
ATOM 805 O O . VAL A 1 100 ? -5.949 6.572 33.605 1.00 88.88 100 VAL A O 1
ATOM 808 N N . ARG A 1 101 ? -4.885 4.690 34.205 1.00 89.00 101 ARG A N 1
ATOM 809 C CA . ARG A 1 101 ? -6.097 3.965 34.618 1.00 89.00 101 ARG A CA 1
ATOM 810 C C . ARG A 1 101 ? -6.896 4.726 35.680 1.00 89.00 101 ARG A C 1
ATOM 812 O O . ARG A 1 101 ? -8.099 4.903 35.538 1.00 89.00 101 ARG A O 1
ATOM 819 N N . GLU A 1 102 ? -6.217 5.217 36.715 1.00 89.50 102 GLU A N 1
ATOM 820 C CA . GLU A 1 102 ? -6.845 5.977 37.800 1.00 89.50 102 GLU A CA 1
ATOM 821 C C . GLU A 1 102 ? -7.380 7.328 37.297 1.00 89.50 102 GLU A C 1
ATOM 823 O O . GLU A 1 102 ? -8.461 7.761 37.698 1.00 89.50 102 GLU A O 1
ATOM 828 N N . LEU A 1 103 ? -6.657 7.985 36.384 1.00 88.69 103 LEU A N 1
ATOM 829 C CA . LEU A 1 103 ? -7.121 9.212 35.739 1.00 88.69 103 LEU A CA 1
ATOM 830 C C . LEU A 1 103 ? -8.401 8.966 34.926 1.00 88.69 103 LEU A C 1
ATOM 832 O O . LEU A 1 103 ? -9.363 9.716 35.084 1.00 88.69 103 LEU A O 1
ATOM 836 N N . LEU A 1 104 ? -8.437 7.918 34.097 1.00 86.56 104 LEU A N 1
ATOM 837 C CA . LEU A 1 104 ? -9.607 7.553 33.291 1.00 86.56 104 LEU A CA 1
ATOM 838 C C . LEU A 1 104 ? -10.806 7.189 34.173 1.00 86.56 104 LEU A C 1
ATOM 840 O O . LEU A 1 104 ? -11.911 7.659 33.922 1.00 86.56 104 LEU A O 1
ATOM 844 N N . GLU A 1 105 ? -10.600 6.442 35.258 1.00 85.69 105 GLU A N 1
ATOM 845 C CA . GLU A 1 105 ? -11.659 6.128 36.225 1.00 85.69 105 GLU A CA 1
ATOM 846 C C . GLU A 1 105 ? -12.233 7.389 36.894 1.00 85.69 105 GLU A C 1
ATOM 848 O O . GLU A 1 105 ? -13.456 7.537 36.991 1.00 85.69 105 GLU A O 1
ATOM 853 N N . LYS A 1 106 ? -11.370 8.329 37.306 1.00 85.56 106 LYS A N 1
ATOM 854 C CA . LYS A 1 106 ? -11.774 9.601 37.934 1.00 85.56 106 LYS A CA 1
ATOM 855 C C . LYS A 1 106 ? -12.438 10.577 36.963 1.00 85.56 106 LYS A C 1
ATOM 857 O O . LYS A 1 106 ? -13.180 11.452 37.403 1.00 85.56 106 LYS A O 1
ATOM 862 N N . THR A 1 107 ? -12.183 10.442 35.664 1.00 83.94 107 THR A N 1
ATOM 863 C CA . THR A 1 107 ? -12.641 11.382 34.628 1.00 83.94 107 THR A CA 1
ATOM 864 C C . THR A 1 107 ? -13.630 10.770 33.636 1.00 83.94 107 THR A C 1
ATOM 866 O O . THR A 1 107 ? -14.027 11.441 32.684 1.00 83.94 107 THR A O 1
ATOM 869 N N . LYS A 1 108 ? -14.090 9.536 33.883 1.00 77.69 108 LYS A N 1
ATOM 870 C CA . LYS A 1 108 ? -14.895 8.720 32.958 1.00 77.69 108 LYS A CA 1
ATOM 871 C C . LYS A 1 108 ? -16.079 9.437 32.300 1.00 77.69 108 LYS A C 1
ATOM 873 O O . LYS A 1 108 ? -16.341 9.205 31.132 1.00 77.69 108 LYS A O 1
ATOM 878 N N . LYS A 1 109 ? -16.759 10.344 33.012 1.00 73.75 109 LYS A N 1
ATOM 879 C CA . LYS A 1 109 ? -17.930 11.077 32.491 1.00 73.75 109 LYS A CA 1
ATOM 880 C C . LYS A 1 109 ? -17.591 12.103 31.407 1.00 73.75 109 LYS A C 1
ATOM 882 O O . LYS A 1 109 ? -18.452 12.462 30.618 1.00 73.75 109 LYS A O 1
ATOM 887 N N . ILE A 1 110 ? -16.365 12.620 31.417 1.00 77.31 110 ILE A N 1
ATOM 888 C CA . ILE A 1 110 ? -15.941 13.734 30.562 1.00 77.31 110 ILE A CA 1
ATOM 889 C C . ILE A 1 110 ? -14.932 13.283 29.524 1.00 77.31 110 ILE A C 1
ATOM 891 O O . ILE A 1 110 ? -14.909 13.831 28.425 1.00 77.31 110 ILE A O 1
ATOM 895 N N . ILE A 1 111 ? -14.086 12.310 29.862 1.00 77.88 111 ILE A N 1
ATOM 896 C CA . ILE A 1 111 ? -12.997 11.908 28.980 1.00 77.88 111 ILE A CA 1
ATOM 897 C C . ILE A 1 111 ? -13.528 11.437 27.623 1.00 77.88 111 ILE A C 1
ATOM 899 O O . ILE A 1 111 ? -13.007 11.870 26.608 1.00 77.88 111 ILE A O 1
ATOM 903 N N . HIS A 1 112 ? -14.641 10.699 27.580 1.00 75.44 112 HIS A N 1
ATOM 904 C CA . HIS A 1 112 ? -15.276 10.282 26.323 1.00 75.44 112 HIS A CA 1
ATOM 905 C C . HIS A 1 112 ? -15.879 11.446 25.519 1.00 75.44 112 HIS A C 1
ATOM 907 O O . HIS A 1 112 ? -15.987 11.352 24.303 1.00 75.44 112 HIS A O 1
ATOM 913 N N . ASN A 1 113 ? -16.205 12.572 26.160 1.00 74.12 113 ASN A N 1
ATOM 914 C CA . ASN A 1 113 ? -16.700 13.760 25.459 1.00 74.12 113 ASN A CA 1
ATOM 915 C C . ASN A 1 113 ? -15.551 14.588 24.869 1.00 74.12 113 ASN A C 1
ATOM 917 O O . ASN A 1 113 ? -15.705 15.194 23.813 1.00 74.12 113 ASN A O 1
ATOM 921 N N . ILE A 1 114 ? -14.402 14.635 25.554 1.00 75.56 114 ILE A N 1
ATOM 922 C CA . ILE A 1 114 ? -13.208 15.364 25.094 1.00 75.56 114 ILE A CA 1
ATOM 923 C C . ILE A 1 114 ? -12.438 14.545 24.053 1.00 75.56 114 ILE A C 1
ATOM 925 O O . ILE A 1 114 ? -11.961 15.090 23.061 1.00 75.56 114 ILE A O 1
ATOM 929 N N . THR A 1 115 ? -12.319 13.238 24.279 1.00 79.88 115 THR A N 1
ATOM 930 C CA . THR A 1 115 ? -11.643 12.274 23.408 1.00 79.88 115 THR A CA 1
ATOM 931 C C . THR A 1 115 ? -12.636 11.174 23.013 1.00 79.88 115 THR A C 1
ATOM 933 O O . THR A 1 115 ? -12.614 10.088 23.600 1.00 79.88 115 THR A O 1
ATOM 936 N N . PRO A 1 116 ? -13.532 11.444 22.043 1.00 78.31 116 PRO A N 1
ATOM 937 C CA . PRO A 1 116 ? -14.549 10.484 21.600 1.00 78.31 116 PRO A CA 1
ATOM 938 C C . PRO A 1 116 ? -13.958 9.282 20.854 1.00 78.31 116 PRO A C 1
ATOM 940 O O . PRO A 1 116 ? -14.600 8.243 20.752 1.00 78.31 116 PRO A O 1
ATOM 943 N N . CYS A 1 117 ? -12.725 9.412 20.359 1.00 86.88 117 CYS A N 1
ATOM 944 C CA . CYS A 1 117 ? -11.956 8.330 19.764 1.00 86.88 117 CYS A CA 1
ATOM 945 C C . CYS A 1 117 ? -10.711 8.063 20.616 1.00 86.88 117 CYS A C 1
ATOM 947 O O . CYS A 1 117 ? -9.970 8.996 20.940 1.00 86.88 117 CYS A O 1
ATOM 949 N N . LEU A 1 118 ? -10.488 6.798 20.976 1.00 87.75 118 LEU A N 1
ATOM 950 C CA . LEU A 1 118 ? -9.295 6.340 21.682 1.00 87.75 118 LEU A CA 1
ATOM 951 C C . LEU A 1 118 ? -8.522 5.366 20.792 1.00 87.75 118 LEU A C 1
ATOM 953 O O . LEU A 1 118 ? -9.083 4.379 20.326 1.00 87.75 118 LEU A O 1
ATOM 957 N N . MET A 1 119 ? -7.228 5.622 20.607 1.00 91.75 119 MET A N 1
ATOM 958 C CA . MET A 1 119 ? -6.312 4.733 19.890 1.00 91.75 119 MET A CA 1
ATOM 959 C C . MET A 1 119 ? -5.411 4.032 20.902 1.00 91.75 119 MET A C 1
ATOM 961 O O . MET A 1 119 ? -4.723 4.683 21.691 1.00 91.75 119 MET A O 1
ATOM 965 N N . MET A 1 120 ? -5.456 2.704 20.934 1.00 90.19 120 MET A N 1
ATOM 966 C CA . MET A 1 120 ? -4.732 1.905 21.918 1.00 90.19 120 MET A CA 1
ATOM 967 C C . MET A 1 120 ? -4.506 0.485 21.405 1.00 90.19 120 MET A C 1
ATOM 969 O O . MET A 1 120 ? -5.367 -0.084 20.742 1.00 90.19 120 MET A O 1
ATOM 973 N N . SER A 1 121 ? -3.355 -0.102 21.749 1.00 90.75 121 SER A N 1
ATOM 974 C CA . SER A 1 121 ? -3.121 -1.529 21.519 1.00 90.75 121 SER A CA 1
ATOM 975 C C . SER A 1 121 ? -4.035 -2.382 22.412 1.00 90.75 121 SER A C 1
ATOM 977 O O . SER A 1 121 ? -4.405 -1.926 23.502 1.00 90.75 121 SER A O 1
ATOM 979 N N . PRO A 1 122 ? -4.349 -3.638 22.040 1.00 88.31 122 PRO A N 1
ATOM 980 C CA . PRO A 1 122 ? -5.193 -4.520 22.855 1.00 88.31 122 PRO A CA 1
ATOM 981 C C . PRO A 1 122 ? -4.716 -4.656 24.313 1.00 88.31 122 PRO A C 1
ATOM 983 O O . PRO A 1 122 ? -5.507 -4.574 25.258 1.00 88.31 122 PRO A O 1
ATOM 986 N N . LEU A 1 123 ? -3.398 -4.747 24.522 1.00 87.12 123 LEU A N 1
ATOM 987 C CA . LEU A 1 123 ? -2.797 -4.770 25.859 1.00 87.12 123 LEU A CA 1
ATOM 988 C C . LEU A 1 123 ? -3.029 -3.461 26.633 1.00 87.12 123 LEU A C 1
ATOM 990 O O . LEU A 1 123 ? -3.276 -3.481 27.842 1.00 87.12 123 LEU A O 1
ATOM 994 N N . SER A 1 124 ? -2.966 -2.319 25.948 1.00 89.94 124 SER A N 1
ATOM 995 C CA . SER A 1 124 ? -3.241 -1.008 26.546 1.00 89.94 124 SER A CA 1
ATOM 996 C C . SER A 1 124 ? -4.709 -0.878 26.948 1.00 89.94 124 SER A C 1
ATOM 998 O O . SER A 1 124 ? -4.984 -0.377 28.039 1.00 89.94 124 SER A O 1
ATOM 1000 N N . CYS A 1 125 ? -5.638 -1.404 26.140 1.00 88.50 125 CYS A N 1
ATOM 1001 C CA . CYS A 1 125 ? -7.056 -1.493 26.495 1.00 88.50 125 CYS A CA 1
ATOM 1002 C C . CYS A 1 125 ? -7.242 -2.258 27.812 1.00 88.50 125 CYS A C 1
ATOM 1004 O O . CYS A 1 125 ? -7.872 -1.749 28.737 1.00 88.50 125 CYS A O 1
ATOM 1006 N N . ALA A 1 126 ? -6.637 -3.445 27.935 1.00 86.94 126 ALA A N 1
ATOM 1007 C CA . ALA A 1 126 ? -6.729 -4.267 29.144 1.00 86.94 126 ALA A CA 1
ATOM 1008 C C . ALA A 1 126 ? -6.075 -3.610 30.376 1.00 86.94 126 ALA A C 1
ATOM 1010 O O . ALA A 1 126 ? -6.542 -3.775 31.506 1.00 86.94 126 ALA A O 1
ATOM 1011 N N . ARG A 1 127 ? -4.990 -2.851 30.174 1.00 88.81 127 ARG A N 1
ATOM 1012 C CA . ARG A 1 127 ? -4.259 -2.178 31.256 1.00 88.81 127 ARG A CA 1
ATOM 1013 C C . ARG A 1 127 ? -4.984 -0.933 31.768 1.00 88.81 127 ARG A C 1
ATOM 1015 O O . ARG A 1 127 ? -5.047 -0.734 32.985 1.00 88.81 127 ARG A O 1
ATOM 1022 N N . PHE A 1 128 ? -5.464 -0.082 30.863 1.00 87.81 128 PHE A N 1
ATOM 1023 C CA . PHE A 1 128 ? -5.923 1.269 31.192 1.00 87.81 128 PHE A CA 1
ATOM 1024 C C . PHE A 1 128 ? -7.437 1.401 31.338 1.00 87.81 128 PHE A C 1
ATOM 1026 O O . PHE A 1 128 ? -7.874 2.256 32.106 1.00 87.81 128 PHE A O 1
ATOM 1033 N N . LEU A 1 129 ? -8.234 0.573 30.657 1.00 86.62 129 LEU A N 1
ATOM 1034 C CA . LEU A 1 129 ? -9.691 0.622 30.764 1.00 86.62 129 LEU A CA 1
ATOM 1035 C C . LEU A 1 129 ? -10.164 -0.294 31.896 1.00 86.62 129 LEU A C 1
ATOM 1037 O O . LEU A 1 129 ? -9.777 -1.460 31.989 1.00 86.62 129 LEU A O 1
ATOM 1041 N N . SER A 1 130 ? -10.998 0.241 32.782 1.00 80.50 130 SER A N 1
ATOM 1042 C CA . SER A 1 130 ? -11.523 -0.494 33.930 1.00 80.50 130 SER A CA 1
ATOM 1043 C C . SER A 1 130 ? -12.781 -1.267 33.546 1.00 80.50 130 SER A C 1
ATOM 1045 O O . SER A 1 130 ? -13.439 -0.961 32.560 1.00 80.50 130 SER A O 1
ATOM 1047 N N . GLU A 1 131 ? -13.156 -2.294 34.308 1.00 72.31 131 GLU A N 1
ATOM 1048 C CA . GLU A 1 131 ? -14.383 -3.082 34.068 1.00 72.31 131 GLU A CA 1
ATOM 1049 C C . GLU A 1 131 ? -15.660 -2.220 34.035 1.00 72.31 131 GLU A C 1
ATOM 1051 O O . GLU A 1 131 ? -16.611 -2.564 33.347 1.00 72.31 131 GLU A O 1
ATOM 1056 N N . ASN A 1 132 ? -15.642 -1.065 34.711 1.00 66.12 132 ASN A N 1
ATOM 1057 C CA . ASN A 1 132 ? -16.758 -0.122 34.810 1.00 66.12 132 ASN A CA 1
ATOM 1058 C C . ASN A 1 132 ? -16.693 1.036 33.794 1.00 66.12 132 ASN A C 1
ATOM 1060 O O . ASN A 1 132 ? -17.400 2.036 33.968 1.00 66.12 132 ASN A O 1
ATOM 1064 N N . THR A 1 133 ? -15.812 0.965 32.793 1.00 67.25 133 THR A N 1
ATOM 1065 C CA . THR A 1 133 ? -15.822 1.910 31.669 1.00 67.25 133 THR A CA 1
ATOM 1066 C C . THR A 1 133 ? -17.117 1.722 30.875 1.00 67.25 133 THR A C 1
ATOM 1068 O O . THR A 1 133 ? -17.507 0.588 30.599 1.00 67.25 133 THR A O 1
ATOM 1071 N N . GLU A 1 134 ? -17.804 2.821 30.547 1.00 66.81 134 GLU A N 1
ATOM 1072 C CA . GLU A 1 134 ? -19.008 2.769 29.708 1.00 66.81 134 GLU A CA 1
ATOM 1073 C C . GLU A 1 134 ? -18.690 2.095 28.368 1.00 66.81 134 GLU A C 1
ATOM 1075 O O . GLU A 1 134 ? -17.582 2.219 27.845 1.00 66.81 134 GLU A O 1
ATOM 1080 N N . ALA A 1 135 ? -19.654 1.344 27.833 1.00 71.50 135 ALA A N 1
ATOM 1081 C CA . ALA A 1 135 ? -19.455 0.643 26.575 1.00 71.50 135 ALA A CA 1
ATOM 1082 C C . ALA A 1 135 ? -19.278 1.652 25.430 1.00 71.50 135 ALA A C 1
ATOM 1084 O O . ALA A 1 135 ? -20.135 2.513 25.225 1.00 71.50 135 ALA A O 1
ATOM 1085 N N . PHE A 1 136 ? -18.195 1.512 24.669 1.00 87.50 136 PHE A N 1
ATOM 1086 C CA . PHE A 1 136 ? -17.986 2.210 23.407 1.00 87.50 136 PHE A CA 1
ATOM 1087 C C . PHE A 1 136 ? -19.078 1.808 22.411 1.00 87.50 136 PHE A C 1
ATOM 1089 O O . PHE A 1 136 ? -19.571 0.678 22.415 1.00 87.50 136 PHE A O 1
ATOM 1096 N N . ASP A 1 137 ? -19.463 2.709 21.515 1.00 89.94 137 ASP A N 1
ATOM 1097 C CA . ASP A 1 137 ? -20.411 2.346 20.460 1.00 89.94 137 ASP A CA 1
ATOM 1098 C C . ASP A 1 137 ? -19.759 1.436 19.407 1.00 89.94 137 ASP A C 1
ATOM 1100 O O . ASP A 1 137 ? -20.412 0.539 18.876 1.00 89.94 137 ASP A O 1
ATOM 1104 N N . LEU A 1 138 ? -18.457 1.616 19.166 1.00 93.06 138 LEU A N 1
ATOM 1105 C CA . LEU A 1 138 ? -17.703 0.927 18.127 1.00 93.06 138 LEU A CA 1
ATOM 1106 C C . LEU A 1 138 ? -16.251 0.684 18.561 1.00 93.06 138 LEU A C 1
ATOM 1108 O O . LEU A 1 138 ? -15.602 1.585 19.089 1.00 93.06 138 LEU A O 1
ATOM 1112 N N . VAL A 1 139 ? -15.735 -0.511 18.277 1.00 94.38 139 VAL A N 1
ATOM 1113 C CA . VAL A 1 139 ? -14.299 -0.814 18.241 1.00 94.38 139 VAL A CA 1
ATOM 1114 C C . VAL A 1 139 ? -13.884 -1.127 16.805 1.00 94.38 139 VAL A C 1
ATOM 1116 O O . VAL A 1 139 ? -14.604 -1.818 16.085 1.00 94.38 139 VAL A O 1
ATOM 1119 N N . ILE A 1 140 ? -12.731 -0.613 16.384 1.00 96.38 140 ILE A N 1
ATOM 1120 C CA . ILE A 1 140 ? -12.131 -0.912 15.082 1.00 96.38 140 ILE A CA 1
ATOM 1121 C C . ILE A 1 140 ? -10.777 -1.561 15.350 1.00 96.38 140 ILE A C 1
ATOM 1123 O O . ILE A 1 140 ? -9.946 -0.980 16.047 1.00 96.38 140 ILE A O 1
ATOM 1127 N N . PHE A 1 141 ? -10.578 -2.762 14.822 1.00 95.44 141 PHE A N 1
ATOM 1128 C CA . PHE A 1 141 ? -9.276 -3.414 14.773 1.00 95.44 141 PHE A CA 1
ATOM 1129 C C . PHE A 1 141 ? -8.679 -3.165 13.398 1.00 95.44 141 PHE A C 1
ATOM 1131 O O . PHE A 1 141 ? -9.277 -3.567 12.403 1.00 95.44 141 PHE A O 1
ATOM 1138 N N . ASP A 1 142 ? -7.534 -2.497 13.366 1.00 92.81 142 ASP A N 1
ATOM 1139 C CA . ASP A 1 142 ? -6.696 -2.373 12.177 1.00 92.81 142 ASP A CA 1
ATOM 1140 C C . ASP A 1 142 ? -5.556 -3.396 12.256 1.00 92.81 142 ASP A C 1
ATOM 1142 O O . ASP A 1 142 ? -5.186 -3.808 13.359 1.00 92.81 142 ASP A O 1
ATOM 1146 N N . GLU A 1 143 ? -5.039 -3.837 11.110 1.00 89.06 143 GLU A N 1
ATOM 1147 C CA . GLU A 1 143 ? -4.061 -4.936 11.006 1.00 89.06 143 GLU A CA 1
ATOM 1148 C C . GLU A 1 143 ? -4.472 -6.193 11.800 1.00 89.06 143 GLU A C 1
ATOM 1150 O O . GLU A 1 143 ? -3.684 -6.842 12.490 1.00 89.06 143 GLU A O 1
ATOM 1155 N N . ALA A 1 144 ? -5.755 -6.551 11.711 1.00 91.81 144 ALA A N 1
ATOM 1156 C CA . ALA A 1 144 ? -6.370 -7.617 12.496 1.00 91.81 144 ALA A CA 1
ATOM 1157 C C . ALA A 1 144 ? -5.767 -9.014 12.264 1.00 91.81 144 ALA A C 1
ATOM 1159 O O . ALA A 1 144 ? -5.913 -9.882 13.124 1.00 91.81 144 ALA A O 1
ATOM 1160 N N . SER A 1 145 ? -5.069 -9.234 11.146 1.00 86.88 145 SER A N 1
ATOM 1161 C CA . SER A 1 145 ? -4.282 -10.451 10.901 1.00 86.88 145 SER A CA 1
ATOM 1162 C C . SER A 1 145 ? -3.106 -10.604 11.872 1.00 86.88 145 SER A C 1
ATOM 1164 O O . SER A 1 145 ? -2.649 -11.720 12.089 1.00 86.88 145 SER A O 1
ATOM 1166 N N . GLN A 1 146 ? -2.654 -9.517 12.509 1.00 83.25 146 GLN A N 1
ATOM 1167 C CA . GLN A 1 146 ? -1.588 -9.514 13.519 1.00 83.25 146 GLN A CA 1
ATOM 1168 C C . GLN A 1 146 ? -2.104 -9.507 14.961 1.00 83.25 146 GLN A C 1
ATOM 1170 O O . GLN A 1 146 ? -1.312 -9.497 15.905 1.00 83.25 146 GLN A O 1
ATOM 1175 N N . ILE A 1 147 ? -3.422 -9.523 15.165 1.00 89.25 147 ILE A N 1
ATOM 1176 C CA . ILE A 1 147 ? -4.019 -9.473 16.499 1.00 89.25 147 ILE A CA 1
ATOM 1177 C C . ILE A 1 147 ? -4.557 -10.846 16.861 1.00 89.25 147 ILE A C 1
ATOM 1179 O O . ILE A 1 147 ? -5.420 -11.400 16.183 1.00 89.25 147 ILE A O 1
ATOM 1183 N N . LYS A 1 148 ? -4.093 -11.380 17.987 1.00 89.06 148 LYS A N 1
ATOM 1184 C CA . LYS A 1 148 ? -4.593 -12.649 18.513 1.00 89.06 148 LYS A CA 1
ATOM 1185 C C . LYS A 1 148 ? -6.011 -12.497 19.032 1.00 89.06 148 LYS A C 1
ATOM 1187 O O . LYS A 1 148 ? -6.323 -11.532 19.738 1.00 89.06 148 LYS A O 1
ATOM 1192 N N . THR A 1 149 ? -6.835 -13.514 18.802 1.00 89.81 149 THR A N 1
ATOM 1193 C CA . THR A 1 149 ? -8.219 -13.549 19.294 1.00 89.81 149 THR A CA 1
ATOM 1194 C C . THR A 1 149 ? -8.293 -13.278 20.801 1.00 89.81 149 THR A C 1
ATOM 1196 O O . THR A 1 149 ? -9.084 -12.447 21.248 1.00 89.81 149 THR A O 1
ATOM 1199 N N . CYS A 1 150 ? -7.410 -13.888 21.600 1.00 88.69 150 CYS A N 1
ATOM 1200 C CA . CYS A 1 150 ? -7.399 -13.721 23.058 1.00 88.69 150 CYS A CA 1
ATOM 1201 C C . CYS A 1 150 ? -7.084 -12.288 23.526 1.00 88.69 150 CYS A C 1
ATOM 1203 O O . CYS A 1 150 ? -7.585 -11.859 24.566 1.00 88.69 150 CYS A O 1
ATOM 1205 N N . GLU A 1 151 ? -6.302 -11.533 22.755 1.00 89.56 151 GLU A N 1
ATOM 1206 C CA . GLU A 1 151 ? -5.952 -10.146 23.064 1.00 89.56 151 GLU A CA 1
ATOM 1207 C C . GLU A 1 151 ? -7.097 -9.191 22.701 1.00 89.56 151 GLU A C 1
ATOM 1209 O O . GLU A 1 151 ? -7.363 -8.227 23.423 1.00 89.56 151 GLU A O 1
ATOM 1214 N N . ALA A 1 152 ? -7.826 -9.486 21.623 1.00 91.56 152 ALA A N 1
ATOM 1215 C CA . ALA A 1 152 ? -8.917 -8.654 21.130 1.00 91.56 152 ALA A CA 1
ATOM 1216 C C . ALA A 1 152 ? -10.206 -8.737 21.973 1.00 91.56 152 ALA A C 1
ATOM 1218 O O . ALA A 1 152 ? -10.934 -7.744 22.073 1.00 91.56 152 ALA A O 1
ATOM 1219 N N . ILE A 1 153 ? -10.487 -9.876 22.626 1.00 89.56 153 ILE A N 1
ATOM 1220 C CA . ILE A 1 153 ? -11.725 -10.100 23.411 1.00 89.56 153 ILE A CA 1
ATOM 1221 C C . ILE A 1 153 ? -11.969 -8.983 24.437 1.00 89.56 153 ILE A C 1
ATOM 1223 O O . ILE A 1 153 ? -13.095 -8.495 24.589 1.00 89.56 153 ILE A O 1
ATOM 1227 N N . GLY A 1 154 ? -10.914 -8.529 25.119 1.00 88.38 154 GLY A N 1
ATOM 1228 C CA . GLY A 1 154 ? -11.017 -7.476 26.131 1.00 88.38 154 GLY A CA 1
ATOM 1229 C C . GLY A 1 154 ? -11.481 -6.126 25.576 1.00 88.38 154 GLY A C 1
ATOM 1230 O O . GLY A 1 154 ? -12.096 -5.353 26.307 1.00 88.38 154 GLY A O 1
ATOM 1231 N N . ALA A 1 155 ? -11.218 -5.844 24.299 1.00 91.06 155 ALA A N 1
ATOM 1232 C CA . ALA A 1 155 ? -11.695 -4.643 23.621 1.00 91.06 155 ALA A CA 1
ATOM 1233 C C . ALA A 1 155 ? -13.096 -4.849 23.013 1.00 91.06 155 ALA A C 1
ATOM 1235 O O . ALA A 1 155 ? -13.945 -3.973 23.160 1.00 91.06 155 ALA A O 1
ATOM 1236 N N . ILE A 1 156 ? -13.382 -6.023 22.433 1.00 91.19 156 ILE A N 1
ATOM 1237 C CA . ILE A 1 156 ? -14.710 -6.360 21.875 1.00 91.19 156 ILE A CA 1
ATOM 1238 C C . ILE A 1 156 ? -15.801 -6.266 22.937 1.00 91.19 156 ILE A C 1
ATOM 1240 O O . ILE A 1 156 ? -16.831 -5.641 22.717 1.00 91.19 156 ILE A O 1
ATOM 1244 N N . THR A 1 157 ? -15.568 -6.854 24.111 1.00 89.25 157 THR A N 1
ATOM 1245 C CA . THR A 1 157 ? -16.557 -6.871 25.207 1.00 89.25 157 THR A CA 1
ATOM 1246 C C . THR A 1 157 ? -16.902 -5.483 25.753 1.00 89.25 157 THR A C 1
ATOM 1248 O O . THR A 1 157 ? -17.893 -5.331 26.465 1.00 89.25 157 THR A O 1
ATOM 1251 N N . ARG A 1 158 ? -16.108 -4.462 25.414 1.00 88.12 158 ARG A N 1
ATOM 1252 C CA . ARG A 1 158 ? -16.312 -3.068 25.819 1.00 88.12 158 ARG A CA 1
ATOM 1253 C C . ARG A 1 158 ? -17.004 -2.236 24.750 1.00 88.12 158 ARG A C 1
ATOM 1255 O O . ARG A 1 158 ? -17.206 -1.054 24.995 1.00 88.12 158 ARG A O 1
ATOM 1262 N N . ALA A 1 159 ? -17.357 -2.806 23.600 1.00 90.88 159 ALA A N 1
ATOM 1263 C CA . ALA A 1 159 ? -18.016 -2.092 22.517 1.00 90.88 159 ALA A CA 1
ATOM 1264 C C . ALA A 1 159 ? -19.338 -2.754 22.105 1.00 90.88 159 ALA A C 1
ATOM 1266 O O . ALA A 1 159 ? -19.518 -3.962 22.242 1.00 90.88 159 ALA A O 1
ATOM 1267 N N . LYS A 1 160 ? -20.276 -1.963 21.577 1.00 91.81 160 LYS A N 1
ATOM 1268 C CA . LYS A 1 160 ? -21.548 -2.476 21.033 1.00 91.81 160 LYS A CA 1
ATOM 1269 C C . LYS A 1 160 ? -21.378 -3.095 19.646 1.00 91.81 160 LYS A C 1
ATOM 1271 O O . LYS A 1 160 ? -22.145 -3.979 19.275 1.00 91.81 160 LYS A O 1
ATOM 1276 N N . GLN A 1 161 ? -20.410 -2.605 18.875 1.00 93.56 161 GLN A N 1
ATOM 1277 C CA . GLN A 1 161 ? -20.104 -3.052 17.518 1.00 93.56 161 GLN A CA 1
ATOM 1278 C C . GLN A 1 161 ? -18.594 -3.207 17.346 1.00 93.56 161 GLN A C 1
ATOM 1280 O O . GLN A 1 161 ? -17.825 -2.472 17.964 1.00 93.56 161 GLN A O 1
ATOM 1285 N N . ALA A 1 162 ? -18.179 -4.133 16.482 1.00 93.69 162 ALA A N 1
ATOM 1286 C CA . ALA A 1 162 ? -16.784 -4.341 16.118 1.00 93.69 162 ALA A CA 1
ATOM 1287 C C . ALA A 1 162 ? -16.629 -4.327 14.593 1.00 93.69 162 ALA A C 1
ATOM 1289 O O . ALA A 1 162 ? -17.410 -4.962 13.885 1.00 93.69 162 ALA A O 1
ATOM 1290 N N . ILE A 1 163 ? -15.618 -3.615 14.103 1.00 95.81 163 ILE A N 1
ATOM 1291 C CA . ILE A 1 163 ? -15.143 -3.682 12.720 1.00 95.81 163 ILE A CA 1
ATOM 1292 C C . ILE A 1 163 ? -13.742 -4.282 12.759 1.00 95.81 163 ILE A C 1
ATOM 1294 O O . ILE A 1 163 ? -12.891 -3.834 13.525 1.00 95.81 163 ILE A O 1
ATOM 1298 N N . ILE A 1 164 ? -13.521 -5.306 11.943 1.00 95.75 164 ILE A N 1
ATOM 1299 C CA . ILE A 1 164 ? -12.259 -6.030 11.853 1.00 95.75 164 ILE A CA 1
ATOM 1300 C C . ILE A 1 164 ? -11.687 -5.756 10.463 1.00 95.75 164 ILE A C 1
ATOM 1302 O O . ILE A 1 164 ? -12.311 -6.108 9.464 1.00 95.75 164 ILE A O 1
ATOM 1306 N N . VAL A 1 165 ? -10.538 -5.085 10.402 1.00 95.50 165 VAL A N 1
ATOM 1307 C CA . VAL A 1 165 ? -9.847 -4.703 9.167 1.00 95.50 165 VAL A CA 1
ATOM 1308 C C . VAL A 1 165 ? -8.468 -5.344 9.169 1.00 95.50 165 VAL A C 1
ATOM 1310 O O . VAL A 1 165 ? -7.723 -5.226 10.135 1.00 95.50 165 VAL A O 1
ATOM 1313 N N . GLY A 1 166 ? -8.127 -6.045 8.096 1.00 91.62 166 GLY A N 1
ATOM 1314 C CA . GLY A 1 166 ? -6.817 -6.658 7.926 1.00 91.62 166 GLY A CA 1
ATOM 1315 C C . GLY A 1 166 ? -6.756 -7.482 6.648 1.00 91.62 166 GLY A C 1
ATOM 1316 O O . GLY A 1 166 ? -7.736 -7.568 5.904 1.00 91.62 166 GLY A O 1
ATOM 1317 N N . ASP A 1 167 ? -5.606 -8.101 6.408 1.00 88.94 167 ASP A N 1
ATOM 1318 C CA . ASP A 1 167 ? -5.369 -8.935 5.233 1.00 88.94 167 ASP A CA 1
ATOM 1319 C C . ASP A 1 167 ? -5.013 -10.374 5.648 1.00 88.94 167 ASP A C 1
ATOM 1321 O O . ASP A 1 167 ? -3.941 -10.593 6.221 1.00 88.94 167 ASP A O 1
ATOM 1325 N N . PRO A 1 168 ? -5.859 -11.377 5.331 1.00 84.31 168 PRO A N 1
ATOM 1326 C CA . PRO A 1 168 ? -5.617 -12.775 5.700 1.00 84.31 168 PRO A CA 1
ATOM 1327 C C . PRO A 1 168 ? -4.483 -13.425 4.889 1.00 84.31 168 PRO A C 1
ATOM 1329 O O . PRO A 1 168 ? -4.187 -14.606 5.060 1.00 84.31 168 PRO A O 1
ATOM 1332 N N . LYS A 1 169 ? -3.888 -12.707 3.926 1.00 83.69 169 LYS A N 1
ATOM 1333 C CA . LYS A 1 169 ? -2.722 -13.159 3.152 1.00 83.69 169 LYS A CA 1
ATOM 1334 C C . LYS A 1 169 ? -1.400 -12.652 3.720 1.00 83.69 169 LYS A C 1
ATOM 1336 O O . LYS A 1 169 ? -0.349 -13.040 3.211 1.00 83.69 169 LYS A O 1
ATOM 1341 N N . GLN A 1 170 ? -1.439 -11.830 4.767 1.00 76.38 170 GLN A N 1
ATOM 1342 C CA . GLN A 1 170 ? -0.254 -11.453 5.526 1.00 76.38 170 GLN A CA 1
ATOM 1343 C C . GLN A 1 170 ? 0.109 -12.521 6.565 1.00 76.38 170 GLN A C 1
ATOM 1345 O O . GLN A 1 170 ? -0.648 -13.452 6.830 1.00 76.38 170 GLN A O 1
ATOM 1350 N N . LEU A 1 171 ? 1.316 -12.410 7.119 1.00 72.50 171 LEU A N 1
ATOM 1351 C CA . LEU A 1 171 ? 1.806 -13.330 8.143 1.00 72.50 171 LEU A CA 1
ATOM 1352 C C . LEU A 1 171 ? 0.903 -13.285 9.392 1.00 72.50 171 LEU A C 1
ATOM 1354 O O . LEU A 1 171 ? 0.457 -12.200 9.743 1.00 72.50 171 LEU A O 1
ATOM 1358 N N . PRO A 1 172 ? 0.650 -14.416 10.070 1.00 68.62 172 PRO A N 1
ATOM 1359 C CA . PRO A 1 172 ? -0.105 -14.437 11.322 1.00 68.62 172 PRO A CA 1
ATOM 1360 C C . PRO A 1 172 ? 0.712 -13.851 12.493 1.00 68.62 172 PRO A C 1
ATOM 1362 O O . PRO A 1 172 ? 1.932 -13.675 12.366 1.00 68.62 172 PRO A O 1
ATOM 1365 N N . PRO A 1 173 ? 0.087 -13.626 13.667 1.00 66.44 173 PRO A N 1
ATOM 1366 C CA . PRO A 1 173 ? 0.765 -13.091 14.838 1.00 66.44 173 PRO A CA 1
ATOM 1367 C C . PRO A 1 173 ? 1.851 -14.064 15.313 1.00 66.44 173 PRO A C 1
ATOM 1369 O O . PRO A 1 173 ? 1.569 -15.161 15.800 1.00 66.44 173 PRO A O 1
ATOM 1372 N N . THR A 1 174 ? 3.119 -13.668 15.220 1.00 60.16 174 THR A N 1
ATOM 1373 C CA . THR A 1 174 ? 4.221 -14.525 15.668 1.00 60.16 174 THR A CA 1
ATOM 1374 C C . THR A 1 174 ? 4.482 -14.358 17.168 1.00 60.16 174 THR A C 1
ATOM 1376 O O . THR A 1 174 ? 4.906 -13.296 17.628 1.00 60.16 174 THR A O 1
ATOM 1379 N N . SER A 1 175 ? 4.288 -15.418 17.956 1.00 51.16 175 SER A N 1
ATOM 1380 C CA . SER A 1 175 ? 4.562 -15.458 19.405 1.00 51.16 175 SER A CA 1
ATOM 1381 C C . SER A 1 175 ? 6.062 -15.517 19.740 1.00 51.16 175 SER A C 1
ATOM 1383 O O . SER A 1 175 ? 6.519 -16.469 20.367 1.00 51.16 175 SER A O 1
ATOM 1385 N N . PHE A 1 176 ? 6.860 -14.519 19.355 1.00 43.06 176 PHE A N 1
ATOM 1386 C CA . PHE A 1 176 ? 8.309 -14.554 19.616 1.00 43.06 176 PHE A CA 1
ATOM 1387 C C . PHE A 1 176 ? 8.707 -14.156 21.051 1.00 43.06 176 PHE A C 1
ATOM 1389 O O . PHE A 1 176 ? 9.704 -14.654 21.569 1.00 43.06 176 PHE A O 1
ATOM 1396 N N . PHE A 1 177 ? 7.903 -13.349 21.755 1.00 37.81 177 PHE A N 1
ATOM 1397 C CA . PHE A 1 177 ? 8.251 -12.835 23.094 1.00 37.81 177 PHE A CA 1
ATOM 1398 C C . PHE A 1 177 ? 7.999 -13.793 24.275 1.00 37.81 177 PHE A C 1
ATOM 1400 O O . PHE A 1 177 ? 8.318 -13.450 25.410 1.00 37.81 177 PHE A O 1
ATOM 1407 N N . LYS A 1 178 ? 7.467 -15.005 24.061 1.00 42.00 178 LYS A N 1
ATOM 1408 C CA . LYS A 1 178 ? 7.313 -15.996 25.151 1.00 42.00 178 LYS A CA 1
ATOM 1409 C C . LYS A 1 178 ? 8.567 -16.846 25.405 1.00 42.00 178 LYS A C 1
ATOM 1411 O O . LYS A 1 178 ? 8.590 -17.594 26.376 1.00 42.00 178 LYS A O 1
ATOM 1416 N N . LYS A 1 179 ? 9.610 -16.731 24.573 1.00 41.19 179 LYS A N 1
ATOM 1417 C CA . LYS A 1 179 ? 10.774 -17.636 24.587 1.00 41.19 179 LYS A CA 1
ATOM 1418 C C . LYS A 1 179 ? 11.980 -17.179 25.418 1.00 41.19 179 LYS A C 1
ATOM 1420 O O . LYS A 1 179 ? 12.974 -17.891 25.433 1.00 41.19 179 LYS A O 1
ATOM 1425 N N . GLU A 1 180 ? 11.911 -16.065 26.150 1.00 36.84 180 GLU A N 1
ATOM 1426 C CA . GLU A 1 180 ? 12.989 -15.697 27.094 1.00 36.84 180 GLU A CA 1
ATOM 1427 C C . GLU A 1 180 ? 12.916 -16.446 28.442 1.00 36.84 180 GLU A C 1
ATOM 1429 O O . GLU A 1 180 ? 13.819 -16.312 29.261 1.00 36.84 180 GLU A O 1
ATOM 1434 N N . ALA A 1 181 ? 11.881 -17.264 28.685 1.00 35.88 181 ALA A N 1
ATOM 1435 C CA . ALA A 1 181 ? 11.742 -18.018 29.938 1.00 35.88 181 ALA A CA 1
ATOM 1436 C C . ALA A 1 181 ? 12.163 -19.499 29.858 1.00 35.88 181 ALA A C 1
ATOM 1438 O O . ALA A 1 181 ? 12.324 -20.129 30.900 1.00 35.88 181 ALA A O 1
ATOM 1439 N N . GLU A 1 182 ? 12.365 -20.065 28.664 1.00 33.50 182 GLU A N 1
ATOM 1440 C CA . GLU A 1 182 ? 12.704 -21.486 28.504 1.00 33.50 182 GLU A CA 1
ATOM 1441 C C . GLU A 1 182 ? 13.798 -21.671 27.445 1.00 33.50 182 GLU A C 1
ATOM 1443 O O . GLU A 1 182 ? 13.555 -22.036 26.295 1.00 33.50 182 GLU A O 1
ATOM 1448 N N . GLU A 1 183 ? 15.046 -21.433 27.853 1.00 40.03 183 GLU A N 1
ATOM 1449 C CA . GLU A 1 183 ? 16.205 -22.030 27.191 1.00 40.03 183 GLU A CA 1
ATOM 1450 C C . GLU A 1 183 ? 16.172 -23.545 27.434 1.00 40.03 183 GLU A C 1
ATOM 1452 O O . GLU A 1 183 ? 16.668 -24.022 28.450 1.00 40.03 183 GLU A O 1
ATOM 1457 N N . ASN A 1 184 ? 15.566 -24.312 26.525 1.00 34.06 184 ASN A N 1
ATOM 1458 C CA . ASN A 1 184 ? 15.972 -25.690 26.249 1.00 34.06 184 ASN A CA 1
ATOM 1459 C C . ASN A 1 184 ? 15.477 -26.162 24.876 1.00 34.06 184 ASN A C 1
ATOM 1461 O O . ASN A 1 184 ? 14.361 -25.892 24.440 1.00 34.06 184 ASN A O 1
ATOM 1465 N N . GLU A 1 185 ? 16.375 -26.863 24.194 1.00 37.12 185 GLU A N 1
ATOM 1466 C CA . GLU A 1 185 ? 16.278 -27.357 22.827 1.00 37.12 185 GLU A CA 1
ATOM 1467 C C . GLU A 1 185 ? 15.029 -28.218 22.566 1.00 37.12 185 GLU A C 1
ATOM 1469 O O . GLU A 1 185 ? 14.953 -29.381 22.950 1.00 37.12 185 GLU A O 1
ATOM 1474 N N . ALA A 1 186 ? 14.105 -27.671 21.783 1.00 31.92 186 ALA A N 1
ATOM 1475 C CA . ALA A 1 186 ? 13.431 -28.367 20.694 1.00 31.92 186 ALA A CA 1
ATOM 1476 C C . ALA A 1 186 ? 12.905 -27.302 19.723 1.00 31.92 186 ALA A C 1
ATOM 1478 O O . ALA A 1 186 ? 12.429 -26.246 20.146 1.00 31.92 186 ALA A O 1
ATOM 1479 N N . LEU A 1 187 ? 12.943 -27.581 18.419 1.00 40.84 187 LEU A N 1
ATOM 1480 C CA . LEU A 1 187 ? 12.041 -26.977 17.430 1.00 40.84 187 LEU A CA 1
ATOM 1481 C C . LEU A 1 187 ? 10.598 -27.404 17.770 1.00 40.84 187 LEU A C 1
ATOM 1483 O O . LEU A 1 187 ? 9.961 -28.120 17.008 1.00 40.84 187 LEU A O 1
ATOM 1487 N N . GLY A 1 188 ? 10.120 -27.047 18.965 1.00 34.72 188 GLY A N 1
ATOM 1488 C CA . GLY A 1 188 ? 8.723 -27.148 19.331 1.00 34.72 188 GLY A CA 1
ATOM 1489 C C . GLY A 1 188 ? 7.973 -26.248 18.374 1.00 34.72 188 GLY A C 1
ATOM 1490 O O . GLY A 1 188 ? 8.357 -25.083 18.223 1.00 34.72 188 GLY A O 1
ATOM 1491 N N . ASP A 1 189 ? 7.003 -26.840 17.682 1.00 38.34 189 ASP A N 1
ATOM 1492 C CA . ASP A 1 189 ? 6.123 -26.179 16.734 1.00 38.34 189 ASP A CA 1
ATOM 1493 C C . ASP A 1 189 ? 5.799 -24.775 17.249 1.00 38.34 189 ASP A C 1
ATOM 1495 O O . ASP A 1 189 ? 5.127 -24.611 18.269 1.00 38.34 189 ASP A O 1
ATOM 1499 N N . ASN A 1 190 ? 6.323 -23.748 16.572 1.00 44.78 190 ASN A N 1
ATOM 1500 C CA . ASN A 1 190 ? 5.735 -22.422 16.671 1.00 44.78 190 ASN A CA 1
ATOM 1501 C C . ASN A 1 190 ? 4.340 -22.598 16.062 1.00 44.78 190 ASN A C 1
ATOM 1503 O O . ASN A 1 190 ? 4.184 -22.529 14.843 1.00 44.78 190 ASN A O 1
ATOM 1507 N N . VAL A 1 191 ? 3.367 -22.967 16.896 1.00 49.97 191 VAL A N 1
ATOM 1508 C CA . VAL A 1 191 ? 1.966 -23.012 16.502 1.00 49.97 191 VAL A CA 1
ATOM 1509 C C . VAL A 1 191 ? 1.612 -21.565 16.215 1.00 49.97 191 VAL A C 1
ATOM 1511 O O . VAL A 1 191 ? 1.604 -20.742 17.131 1.00 49.97 191 VAL A O 1
ATOM 1514 N N . ASP A 1 192 ? 1.431 -21.247 14.936 1.00 55.50 192 ASP A N 1
ATOM 1515 C CA . ASP A 1 192 ? 0.877 -19.961 14.541 1.00 55.50 192 ASP A CA 1
ATOM 1516 C C . ASP A 1 192 ? -0.460 -19.825 15.276 1.00 55.50 192 ASP A C 1
ATOM 1518 O O . ASP A 1 192 ? -1.323 -20.699 15.174 1.00 55.50 192 ASP A O 1
ATOM 1522 N N . GLU A 1 193 ? -0.583 -18.798 16.114 1.00 64.19 193 GLU A N 1
ATOM 1523 C CA . GLU A 1 193 ? -1.821 -18.560 16.847 1.00 64.19 193 GLU A CA 1
ATOM 1524 C C . GLU A 1 193 ? -2.828 -17.922 15.883 1.00 64.19 193 GLU A C 1
ATOM 1526 O O . GLU A 1 193 ? -2.468 -17.032 15.113 1.00 64.19 193 GLU A O 1
ATOM 1531 N N . GLU A 1 194 ? -4.080 -18.382 15.912 1.00 76.19 194 GLU A N 1
ATOM 1532 C CA . GLU A 1 194 ? -5.133 -17.851 15.043 1.00 76.19 194 GLU A CA 1
ATOM 1533 C C . GLU A 1 194 ? -5.374 -16.363 15.343 1.00 76.19 194 GLU A C 1
ATOM 1535 O O . GLU A 1 194 ? -5.493 -15.930 16.502 1.00 76.19 194 GLU A O 1
ATOM 1540 N N . SER A 1 195 ? -5.398 -15.561 14.277 1.00 89.75 195 SER A N 1
ATOM 1541 C CA . SER A 1 195 ? -5.725 -14.144 14.368 1.00 89.75 195 SER A CA 1
ATOM 1542 C C . SER A 1 195 ? -7.233 -13.953 14.531 1.00 89.75 195 SER A C 1
ATOM 1544 O O . SER A 1 195 ? -8.035 -14.782 14.096 1.00 89.75 195 SER A O 1
ATOM 1546 N N . ILE A 1 196 ? -7.647 -12.817 15.096 1.00 92.62 196 ILE A N 1
ATOM 1547 C CA . ILE A 1 196 ? -9.070 -12.456 15.156 1.00 92.62 196 ILE A CA 1
ATOM 1548 C C . ILE A 1 196 ? -9.701 -12.394 13.758 1.00 92.62 196 ILE A C 1
ATOM 1550 O O . ILE A 1 196 ? -10.884 -12.709 13.599 1.00 92.62 196 ILE A O 1
ATOM 1554 N N . LEU A 1 197 ? -8.924 -11.995 12.747 1.00 92.12 197 LEU A N 1
ATOM 1555 C CA . LEU A 1 197 ? -9.382 -11.951 11.365 1.00 92.12 197 LEU A CA 1
ATOM 1556 C C . LEU A 1 197 ? -9.704 -13.357 10.849 1.00 92.12 197 LEU A C 1
ATOM 1558 O O . LEU A 1 197 ? -10.805 -13.574 10.343 1.00 92.12 197 LEU A O 1
ATOM 1562 N N . ASP A 1 198 ? -8.787 -14.309 11.023 1.00 88.88 198 ASP A N 1
ATOM 1563 C CA . ASP A 1 198 ? -8.975 -15.696 10.580 1.00 88.88 198 ASP A CA 1
ATOM 1564 C C . ASP A 1 198 ? -10.163 -16.359 11.285 1.00 88.88 198 ASP A C 1
ATOM 1566 O O . ASP A 1 198 ? -10.953 -17.066 10.653 1.00 88.88 198 ASP A O 1
ATOM 1570 N N . GLU A 1 199 ? -10.347 -16.069 12.574 1.00 90.81 199 GLU A N 1
ATOM 1571 C CA . GLU A 1 199 ? -11.479 -16.558 13.361 1.00 90.81 199 GLU A CA 1
ATOM 1572 C C . GLU A 1 199 ? -12.815 -16.022 12.824 1.00 90.81 199 GLU A C 1
ATOM 1574 O O . GLU A 1 199 ? -13.776 -16.769 12.635 1.00 90.81 199 GLU A O 1
ATOM 1579 N N . CYS A 1 200 ? -12.879 -14.720 12.523 1.00 92.06 200 CYS A N 1
ATOM 1580 C CA . CYS A 1 200 ? -14.066 -14.082 11.952 1.00 92.06 200 CYS A CA 1
ATOM 1581 C C . CYS A 1 200 ? -14.400 -14.627 10.558 1.00 92.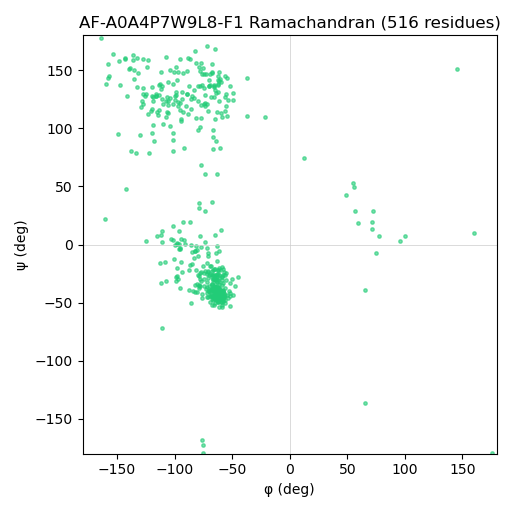06 200 CYS A C 1
ATOM 1583 O O . CYS A 1 200 ? -15.572 -14.877 10.260 1.00 92.06 200 CYS A O 1
ATOM 1585 N N . LEU A 1 201 ? -13.386 -14.859 9.721 1.00 90.38 201 LEU A N 1
ATOM 1586 C CA . LEU A 1 201 ? -13.560 -15.474 8.406 1.00 90.38 201 LEU A CA 1
ATOM 1587 C C . LEU A 1 201 ? -14.066 -16.918 8.531 1.00 90.38 201 LEU A C 1
ATOM 1589 O O . LEU A 1 201 ? -15.012 -17.304 7.843 1.00 90.38 201 LEU A O 1
ATOM 1593 N N . THR A 1 202 ? -13.503 -17.696 9.457 1.00 90.81 202 THR A N 1
ATOM 1594 C CA . THR A 1 202 ? -13.912 -19.086 9.725 1.00 90.81 202 THR A CA 1
ATOM 1595 C C . THR A 1 202 ? -15.338 -19.166 10.272 1.00 90.81 202 THR A C 1
ATOM 1597 O O . THR A 1 202 ? -16.105 -20.052 9.892 1.00 90.81 202 THR A O 1
ATOM 1600 N N . ALA A 1 203 ? -15.734 -18.202 11.106 1.00 92.38 203 ALA A N 1
ATOM 1601 C CA . ALA A 1 203 ? -17.094 -18.070 11.620 1.00 92.38 203 ALA A CA 1
ATOM 1602 C C . ALA A 1 203 ? -18.117 -17.610 10.559 1.00 92.38 203 ALA A C 1
ATOM 1604 O O . ALA A 1 203 ? -19.318 -17.596 10.836 1.00 92.38 203 ALA A O 1
ATOM 1605 N N . GLY A 1 204 ? -17.671 -17.242 9.352 1.00 92.38 204 GLY A N 1
ATOM 1606 C CA . GLY A 1 204 ? -18.542 -16.797 8.265 1.00 92.38 204 GLY A CA 1
ATOM 1607 C C . GLY A 1 204 ? -19.130 -15.403 8.485 1.00 92.38 204 GLY A C 1
ATOM 1608 O O . GLY A 1 204 ? -20.239 -15.123 8.022 1.00 92.38 204 GLY A O 1
ATOM 1609 N N . ILE A 1 205 ? -18.419 -14.533 9.210 1.00 92.62 205 ILE A N 1
ATOM 1610 C CA . ILE A 1 205 ? -18.806 -13.128 9.366 1.00 92.62 205 ILE A CA 1
ATOM 1611 C C . ILE A 1 205 ? -18.788 -12.445 7.983 1.00 92.62 205 ILE A C 1
ATOM 1613 O O . ILE A 1 205 ? -17.871 -12.695 7.200 1.00 92.62 205 ILE A O 1
ATOM 1617 N N . PRO A 1 206 ? -19.780 -11.594 7.645 1.00 91.31 206 PRO A N 1
ATOM 1618 C CA . PRO A 1 206 ? -19.810 -10.906 6.357 1.00 91.31 206 PRO A CA 1
ATOM 1619 C C . PRO A 1 206 ? -18.543 -10.083 6.097 1.00 91.31 206 PRO A C 1
ATOM 1621 O O . PRO A 1 206 ? -18.185 -9.221 6.898 1.00 91.31 206 PRO A O 1
ATOM 1624 N N . GLU A 1 207 ? -17.908 -10.315 4.949 1.00 91.56 207 GLU A N 1
ATOM 1625 C CA . GLU A 1 207 ? -16.689 -9.623 4.526 1.00 91.56 207 GLU A CA 1
ATOM 1626 C C . GLU A 1 207 ? -16.964 -8.569 3.443 1.00 91.56 207 GLU A C 1
ATOM 1628 O O . GLU A 1 207 ? -17.868 -8.707 2.612 1.00 91.56 207 GLU A O 1
ATOM 1633 N N . ILE A 1 208 ? -16.147 -7.515 3.431 1.00 91.75 208 ILE A N 1
ATOM 1634 C CA . ILE A 1 208 ? -16.105 -6.519 2.358 1.00 91.75 208 ILE A CA 1
ATOM 1635 C C . ILE A 1 208 ? -14.674 -6.479 1.825 1.00 91.75 208 ILE A C 1
ATOM 1637 O O . ILE A 1 208 ? -13.762 -6.035 2.516 1.00 91.75 208 ILE A O 1
ATOM 1641 N N . LEU A 1 209 ? -14.478 -6.924 0.582 1.00 87.94 209 LEU A N 1
ATOM 1642 C CA . LEU A 1 209 ? -13.174 -6.873 -0.074 1.00 87.94 209 LEU A CA 1
ATOM 1643 C C . LEU A 1 209 ? -12.871 -5.452 -0.565 1.00 87.94 209 LEU A C 1
ATOM 1645 O O . LEU A 1 209 ? -13.559 -4.928 -1.445 1.00 87.94 209 LEU A O 1
ATOM 1649 N N . LEU A 1 210 ? -11.786 -4.864 -0.062 1.00 90.25 210 LEU A N 1
ATOM 1650 C CA . LEU A 1 210 ? -11.230 -3.624 -0.596 1.00 90.25 210 LEU A CA 1
ATOM 1651 C C . LEU A 1 210 ? -10.402 -3.944 -1.844 1.00 90.25 210 LEU A C 1
ATOM 1653 O O . LEU A 1 210 ? -9.262 -4.387 -1.764 1.00 90.25 210 LEU A O 1
ATOM 1657 N N . SER A 1 211 ? -10.996 -3.762 -3.023 1.00 84.81 211 SER A N 1
ATOM 1658 C CA . SER A 1 211 ? -10.393 -4.238 -4.271 1.00 84.81 211 SER A CA 1
ATOM 1659 C C . SER A 1 211 ? -9.336 -3.304 -4.866 1.00 84.81 211 SER A C 1
ATOM 1661 O O . SER A 1 211 ? -8.769 -3.645 -5.892 1.00 84.81 211 SER A O 1
ATOM 1663 N N . TRP A 1 212 ? -9.102 -2.109 -4.324 1.00 85.44 212 TRP A N 1
ATOM 1664 C CA . TRP A 1 212 ? -8.234 -1.109 -4.959 1.00 85.44 212 TRP A CA 1
ATOM 1665 C C . TRP A 1 212 ? -6.813 -1.183 -4.416 1.00 85.44 212 TRP A C 1
ATOM 1667 O O . TRP A 1 212 ? -6.592 -0.949 -3.232 1.00 85.44 212 TRP A O 1
ATOM 1677 N N . HIS A 1 213 ? -5.846 -1.417 -5.303 1.00 85.56 213 HIS A N 1
ATOM 1678 C CA . HIS A 1 213 ? -4.426 -1.329 -4.979 1.00 85.56 213 HIS A CA 1
ATOM 1679 C C . HIS A 1 213 ? -3.814 -0.078 -5.605 1.00 85.56 213 HIS A C 1
ATOM 1681 O O . HIS A 1 213 ? -3.725 0.041 -6.827 1.00 85.56 213 HIS A O 1
ATOM 1687 N N . TYR A 1 214 ? -3.378 0.852 -4.759 1.00 81.81 214 TYR A N 1
ATOM 1688 C CA . TYR A 1 214 ? -2.868 2.167 -5.171 1.00 81.81 214 TYR A CA 1
ATOM 1689 C C . TYR A 1 214 ? -1.455 2.471 -4.651 1.00 81.81 214 TYR A C 1
ATOM 1691 O O . TYR A 1 214 ? -0.931 3.554 -4.895 1.00 81.81 214 TYR A O 1
ATOM 1699 N N . ARG A 1 215 ? -0.828 1.523 -3.947 1.00 83.62 215 ARG A N 1
ATOM 1700 C CA . ARG A 1 215 ? 0.481 1.707 -3.303 1.00 83.62 215 ARG A CA 1
ATOM 1701 C C . ARG A 1 215 ? 1.647 1.479 -4.272 1.00 83.62 215 ARG A C 1
ATOM 1703 O O . ARG A 1 215 ? 2.620 2.226 -4.281 1.00 83.62 215 ARG A O 1
ATOM 1710 N N . SER A 1 216 ? 1.545 0.469 -5.140 1.00 85.62 216 SER A N 1
ATOM 1711 C CA . SER A 1 216 ? 2.596 0.180 -6.124 1.00 85.62 216 SER A CA 1
ATOM 1712 C C . SER A 1 216 ? 2.500 1.115 -7.325 1.00 85.62 216 SER A C 1
ATOM 1714 O O . SER A 1 216 ? 1.494 1.123 -8.029 1.00 85.62 216 SER A O 1
ATOM 1716 N N . ARG A 1 217 ? 3.590 1.837 -7.617 1.00 80.75 217 ARG A N 1
ATOM 1717 C CA . ARG A 1 217 ? 3.693 2.664 -8.833 1.00 80.75 217 ARG A CA 1
ATOM 1718 C C . ARG A 1 217 ? 3.686 1.849 -10.122 1.00 80.75 217 ARG A C 1
ATOM 1720 O O . ARG A 1 217 ? 3.276 2.368 -11.152 1.00 80.75 217 ARG A O 1
ATOM 1727 N N . ASN A 1 218 ? 4.179 0.613 -10.076 1.00 82.06 218 ASN A N 1
ATOM 1728 C CA . ASN A 1 218 ? 4.155 -0.306 -11.205 1.00 82.06 218 ASN A CA 1
ATOM 1729 C C . ASN A 1 218 ? 3.347 -1.551 -10.836 1.00 82.06 218 ASN A C 1
ATOM 1731 O O . ASN A 1 218 ? 3.602 -2.189 -9.815 1.00 82.06 218 ASN A O 1
ATOM 1735 N N . GLU A 1 219 ? 2.375 -1.879 -11.678 1.00 79.44 219 GLU A N 1
ATOM 1736 C CA . GLU A 1 219 ? 1.475 -3.021 -11.529 1.00 79.44 219 GLU A CA 1
ATOM 1737 C C . GLU A 1 219 ? 2.207 -4.368 -11.471 1.00 79.44 219 GLU A C 1
ATOM 1739 O O . GLU A 1 219 ? 1.740 -5.275 -10.789 1.00 79.44 219 GLU A O 1
ATOM 1744 N N . SER A 1 220 ? 3.384 -4.492 -12.090 1.00 80.62 220 SER A N 1
ATOM 1745 C CA . SER A 1 220 ? 4.178 -5.725 -12.059 1.00 80.62 220 SER A CA 1
ATOM 1746 C C . SER A 1 220 ? 4.625 -6.140 -10.657 1.00 80.62 220 SER A C 1
ATOM 1748 O O . SER A 1 220 ? 4.807 -7.329 -10.403 1.00 80.62 220 SER A O 1
ATOM 1750 N N . LEU A 1 221 ? 4.748 -5.181 -9.731 1.00 86.00 221 LEU A N 1
ATOM 1751 C CA . LEU A 1 221 ? 5.119 -5.439 -8.337 1.00 86.00 221 LEU A CA 1
ATOM 1752 C C . LEU A 1 221 ? 4.045 -6.222 -7.578 1.00 86.00 221 LEU A C 1
ATOM 1754 O O . LEU A 1 221 ? 4.369 -6.964 -6.656 1.00 86.00 221 LEU A O 1
ATOM 1758 N N . ILE A 1 222 ? 2.776 -6.052 -7.951 1.00 83.12 222 ILE A N 1
ATOM 1759 C CA . ILE A 1 222 ? 1.638 -6.704 -7.294 1.00 83.12 222 ILE A CA 1
ATOM 1760 C C . ILE A 1 222 ? 1.015 -7.794 -8.169 1.00 83.12 222 ILE A C 1
ATOM 1762 O O . ILE A 1 222 ? 0.269 -8.622 -7.660 1.00 83.12 222 ILE A O 1
ATOM 1766 N N . ASP A 1 223 ? 1.323 -7.828 -9.467 1.00 81.31 223 ASP A N 1
ATOM 1767 C CA . ASP A 1 223 ? 0.697 -8.724 -10.442 1.00 81.31 223 ASP A CA 1
ATOM 1768 C C . ASP A 1 223 ? 0.764 -10.198 -10.021 1.00 81.31 223 ASP A C 1
ATOM 1770 O O . ASP A 1 223 ? -0.256 -10.892 -10.017 1.00 81.31 223 ASP A O 1
ATOM 1774 N N . PHE A 1 224 ? 1.940 -10.650 -9.570 1.00 81.12 224 PHE A N 1
ATOM 1775 C CA . PHE A 1 224 ? 2.121 -12.003 -9.043 1.00 81.12 224 PHE A CA 1
ATOM 1776 C C . PHE A 1 224 ? 1.201 -12.263 -7.842 1.00 81.12 224 PHE A C 1
ATOM 1778 O O . PHE A 1 224 ? 0.412 -13.209 -7.856 1.00 81.12 224 PHE A O 1
ATOM 1785 N N . SER A 1 225 ? 1.244 -11.397 -6.827 1.00 82.88 225 SER A N 1
ATOM 1786 C CA . SER A 1 225 ? 0.445 -11.567 -5.612 1.00 82.88 225 SER A CA 1
ATOM 1787 C C . SER A 1 225 ? -1.055 -11.498 -5.896 1.00 82.88 225 SER A C 1
ATOM 1789 O O . SER A 1 225 ? -1.816 -12.311 -5.374 1.00 82.88 225 SER A O 1
ATOM 1791 N N . ASN A 1 226 ? -1.490 -10.581 -6.763 1.00 84.44 226 ASN A N 1
ATOM 1792 C CA . ASN A 1 226 ? -2.885 -10.431 -7.169 1.00 84.44 226 ASN A CA 1
ATOM 1793 C C . ASN A 1 226 ? -3.418 -11.727 -7.789 1.00 84.44 226 ASN A C 1
ATOM 1795 O O . ASN A 1 226 ? -4.470 -12.218 -7.384 1.00 84.44 226 ASN A O 1
ATOM 1799 N N . HIS A 1 227 ? -2.672 -12.327 -8.717 1.00 81.62 227 HIS A N 1
ATOM 1800 C CA . HIS A 1 227 ? -3.065 -13.583 -9.351 1.00 81.62 227 HIS A CA 1
ATOM 1801 C C . HIS A 1 227 ? -3.047 -14.768 -8.377 1.00 81.62 227 HIS A C 1
ATOM 1803 O O . HIS A 1 227 ? -4.015 -15.530 -8.332 1.00 81.62 227 HIS A O 1
ATOM 1809 N N . HIS A 1 228 ? -1.983 -14.914 -7.585 1.00 76.81 228 HIS A N 1
ATOM 1810 C CA . HIS A 1 228 ? -1.785 -16.092 -6.736 1.00 76.81 228 HIS A CA 1
ATOM 1811 C C . HIS A 1 228 ? -2.612 -16.075 -5.446 1.00 76.81 228 HIS A C 1
ATOM 1813 O O . HIS A 1 228 ? -3.120 -17.120 -5.038 1.00 76.81 228 HIS A O 1
ATOM 1819 N N . TYR A 1 229 ? -2.778 -14.913 -4.811 1.00 80.06 229 TYR A N 1
ATOM 1820 C CA . TYR A 1 229 ? -3.421 -14.807 -3.496 1.00 80.06 229 TYR A CA 1
ATOM 1821 C C . TYR A 1 229 ? -4.818 -14.191 -3.548 1.00 80.06 229 TYR A C 1
ATOM 1823 O O . TYR A 1 229 ? -5.681 -14.589 -2.763 1.00 80.06 229 TYR A O 1
ATOM 1831 N N . TYR A 1 230 ? -5.068 -13.284 -4.495 1.00 84.12 230 TYR A N 1
ATOM 1832 C CA . TYR A 1 230 ? -6.334 -12.549 -4.599 1.00 84.12 230 TYR A CA 1
ATOM 1833 C C . TYR A 1 230 ? -7.158 -12.924 -5.838 1.00 84.12 230 TYR A C 1
ATOM 1835 O O . TYR A 1 230 ? -8.187 -12.301 -6.100 1.00 84.12 230 TYR A O 1
ATOM 1843 N N . GLN A 1 231 ? -6.755 -13.956 -6.592 1.00 81.00 231 GLN A N 1
ATOM 1844 C CA . GLN A 1 231 ? -7.475 -14.467 -7.770 1.00 81.00 231 GLN A CA 1
ATOM 1845 C C . GLN A 1 231 ? -7.715 -13.399 -8.858 1.00 81.00 231 GLN A C 1
ATOM 1847 O O . GLN A 1 231 ? -8.714 -13.453 -9.574 1.00 81.00 231 GLN A O 1
ATOM 1852 N N . GLY A 1 232 ? -6.841 -12.394 -8.955 1.00 78.81 232 GLY A N 1
ATOM 1853 C CA . GLY A 1 232 ? -6.980 -11.276 -9.892 1.00 78.81 232 GLY A CA 1
ATOM 1854 C C . GLY A 1 232 ? -8.101 -10.290 -9.540 1.00 78.81 232 GLY A C 1
ATOM 1855 O O . GLY A 1 232 ? -8.489 -9.484 -10.386 1.00 78.81 232 GLY A O 1
ATOM 1856 N N . LYS A 1 233 ? -8.654 -10.352 -8.318 1.00 80.69 233 LYS A N 1
ATOM 1857 C CA . LYS A 1 233 ? -9.747 -9.472 -7.875 1.00 80.69 233 LYS A CA 1
ATOM 1858 C C . LYS A 1 233 ? -9.281 -8.055 -7.544 1.00 80.69 233 LYS A C 1
ATOM 1860 O O . LYS A 1 233 ? -10.123 -7.158 -7.507 1.00 80.69 233 LYS A O 1
ATOM 1865 N N . LEU A 1 234 ? -7.982 -7.835 -7.306 1.00 84.31 234 LEU A N 1
ATOM 1866 C CA . LEU A 1 234 ? -7.472 -6.487 -7.074 1.00 84.31 234 LEU A CA 1
ATOM 1867 C C . LEU A 1 234 ? -7.417 -5.709 -8.392 1.00 84.31 234 LEU A C 1
ATOM 1869 O O . LEU A 1 234 ? -6.960 -6.197 -9.430 1.00 84.31 234 LEU A O 1
ATOM 1873 N N . VAL A 1 235 ? -7.888 -4.474 -8.325 1.00 82.06 235 VAL A N 1
ATOM 1874 C CA . VAL A 1 235 ? -7.812 -3.450 -9.355 1.00 82.06 235 VAL A CA 1
ATOM 1875 C C . VAL A 1 235 ? -6.495 -2.712 -9.154 1.00 82.06 235 VAL A C 1
ATOM 1877 O O . VAL A 1 235 ? -6.306 -2.018 -8.155 1.00 82.06 235 VAL A O 1
ATOM 1880 N N . THR A 1 236 ? -5.589 -2.884 -10.109 1.00 80.81 236 THR A N 1
ATOM 1881 C CA . THR A 1 236 ? -4.285 -2.215 -10.180 1.00 80.81 236 THR A CA 1
ATOM 1882 C C . THR A 1 236 ? -4.313 -1.182 -11.295 1.00 80.81 236 THR A C 1
ATOM 1884 O O . THR A 1 236 ? -5.160 -1.262 -12.177 1.00 80.81 236 THR A O 1
ATOM 1887 N N . PHE A 1 237 ? -3.398 -0.220 -11.294 1.00 80.31 237 PHE A N 1
ATOM 1888 C CA . PHE A 1 237 ? -3.326 0.784 -12.355 1.00 80.31 237 PHE A CA 1
ATOM 1889 C C . PHE A 1 237 ? -1.964 0.700 -13.058 1.00 80.31 237 PHE A C 1
ATOM 1891 O O . PHE A 1 237 ? -0.944 0.558 -12.379 1.00 80.31 237 PHE A O 1
ATOM 1898 N N . PRO A 1 238 ? -1.926 0.758 -14.399 1.00 77.94 238 PRO A N 1
ATOM 1899 C CA . PRO A 1 238 ? -0.684 0.672 -15.153 1.00 77.94 238 PRO A CA 1
ATOM 1900 C C . PRO A 1 238 ? 0.165 1.926 -14.951 1.00 77.94 238 PRO A C 1
ATOM 1902 O O . PRO A 1 238 ? -0.366 3.031 -14.861 1.00 77.94 238 PRO A O 1
ATOM 1905 N N . ALA A 1 239 ? 1.488 1.775 -14.957 1.00 82.19 239 ALA A N 1
ATOM 1906 C CA . ALA A 1 239 ? 2.420 2.902 -14.968 1.00 82.19 239 ALA A CA 1
ATOM 1907 C C . ALA A 1 239 ? 2.550 3.504 -16.382 1.00 82.19 239 ALA A C 1
ATOM 1909 O O . ALA A 1 239 ? 2.448 2.761 -17.361 1.00 82.19 239 ALA A O 1
ATOM 1910 N N . PRO A 1 240 ? 2.886 4.801 -16.532 1.00 80.25 240 PRO A N 1
ATOM 1911 C CA . PRO A 1 240 ? 3.175 5.425 -17.829 1.00 80.25 240 PRO A CA 1
ATOM 1912 C C . PRO A 1 240 ? 4.536 5.013 -18.426 1.00 80.25 240 PRO A C 1
ATOM 1914 O O . PRO A 1 240 ? 5.125 5.757 -19.207 1.00 80.25 240 PRO A O 1
ATOM 1917 N N . ASN A 1 241 ? 5.028 3.813 -18.114 1.00 78.06 241 ASN A N 1
ATOM 1918 C CA . ASN A 1 241 ? 6.301 3.286 -18.599 1.00 78.06 241 ASN A CA 1
ATOM 1919 C C . ASN A 1 241 ? 6.064 2.086 -19.520 1.00 78.06 241 ASN A C 1
ATOM 1921 O O . ASN A 1 241 ? 5.251 1.212 -19.231 1.00 78.06 241 ASN A O 1
ATOM 1925 N N . ILE A 1 242 ? 6.802 2.034 -20.627 1.00 68.44 242 ILE A N 1
ATOM 1926 C CA . ILE A 1 242 ? 6.715 0.962 -21.627 1.00 68.44 242 ILE A CA 1
ATOM 1927 C C . ILE A 1 242 ? 7.547 -0.244 -21.184 1.00 68.44 242 ILE A C 1
ATOM 1929 O O . ILE A 1 242 ? 7.110 -1.388 -21.320 1.00 68.44 242 ILE A O 1
ATOM 1933 N N . SER A 1 243 ? 8.739 0.000 -20.630 1.00 65.75 243 SER A N 1
ATOM 1934 C CA . SER A 1 243 ? 9.575 -1.051 -20.056 1.00 65.75 243 SER A CA 1
ATOM 1935 C C . SER A 1 243 ? 9.268 -1.241 -18.575 1.00 65.75 243 SER A C 1
ATOM 1937 O O . SER A 1 243 ? 9.487 -0.345 -17.758 1.00 65.75 243 SER A O 1
ATOM 1939 N N . ASP A 1 244 ? 8.823 -2.437 -18.222 1.00 67.00 244 ASP A N 1
ATOM 1940 C CA . ASP A 1 244 ? 8.687 -2.850 -16.833 1.00 67.00 244 ASP A CA 1
ATOM 1941 C C . ASP A 1 244 ? 10.059 -3.227 -16.253 1.00 67.00 244 ASP A C 1
ATOM 1943 O O . ASP A 1 244 ? 10.592 -4.298 -16.539 1.00 67.00 244 ASP A O 1
ATOM 1947 N N . GLN A 1 245 ? 10.640 -2.304 -15.487 1.00 68.38 245 GLN A N 1
ATOM 1948 C CA . GLN A 1 245 ? 11.900 -2.482 -14.753 1.00 68.38 245 GLN A CA 1
ATOM 1949 C C . GLN A 1 245 ? 11.687 -2.519 -13.233 1.00 68.38 245 GLN A C 1
ATOM 1951 O O . GLN A 1 245 ? 12.649 -2.403 -12.479 1.00 68.38 245 GLN A O 1
ATOM 1956 N N . ALA A 1 246 ? 10.440 -2.625 -12.764 1.00 80.56 246 ALA A N 1
ATOM 1957 C CA . ALA A 1 246 ? 10.156 -2.498 -11.337 1.00 80.56 246 ALA A CA 1
ATOM 1958 C C . ALA A 1 246 ? 10.651 -3.704 -10.525 1.00 80.56 246 ALA A C 1
ATOM 1960 O O . ALA A 1 246 ? 11.022 -3.546 -9.366 1.00 80.56 246 ALA A O 1
ATOM 1961 N N . LEU A 1 247 ? 10.709 -4.888 -11.144 1.00 83.06 247 LEU A N 1
ATOM 1962 C CA . LEU A 1 247 ? 11.276 -6.095 -10.553 1.00 83.06 247 LEU A CA 1
ATOM 1963 C C . LEU A 1 247 ? 12.505 -6.540 -11.353 1.00 83.06 247 LEU A C 1
ATOM 1965 O O . LEU A 1 247 ? 12.437 -6.722 -12.569 1.00 83.06 247 LEU A O 1
ATOM 1969 N N . SER A 1 248 ? 13.624 -6.757 -10.664 1.00 84.69 248 SER A N 1
ATOM 1970 C CA . SER A 1 248 ? 14.840 -7.310 -11.262 1.00 84.69 248 SER A CA 1
ATOM 1971 C C . SER A 1 248 ? 15.430 -8.392 -10.367 1.00 84.69 248 SER A C 1
ATOM 1973 O O . SER A 1 248 ? 15.382 -8.299 -9.143 1.00 84.69 248 SER A O 1
ATOM 1975 N N . PHE A 1 249 ? 15.969 -9.439 -10.989 1.00 86.50 249 PHE A N 1
ATOM 1976 C CA . PHE A 1 249 ? 16.679 -10.504 -10.293 1.00 86.50 249 PHE A CA 1
ATOM 1977 C C . PHE A 1 249 ? 18.167 -10.411 -10.625 1.00 86.50 249 PHE A C 1
ATOM 1979 O O . PHE A 1 249 ? 18.550 -10.504 -11.794 1.00 86.50 249 PHE A O 1
ATOM 1986 N N . VAL A 1 250 ? 19.000 -10.237 -9.599 1.00 87.94 250 VAL A N 1
ATOM 1987 C CA . VAL A 1 250 ? 20.457 -10.144 -9.733 1.00 87.94 250 VAL A CA 1
ATOM 1988 C C . VAL A 1 250 ? 21.079 -11.430 -9.206 1.00 87.94 250 VAL A C 1
ATOM 1990 O O . VAL A 1 250 ? 21.083 -11.693 -8.007 1.00 87.94 250 VAL A O 1
ATOM 1993 N N . HIS A 1 251 ? 21.618 -12.244 -10.111 1.00 88.38 251 HIS A N 1
ATOM 1994 C CA . HIS A 1 251 ? 22.370 -13.434 -9.727 1.00 88.38 251 HIS A CA 1
ATOM 1995 C C . HIS A 1 251 ? 23.810 -13.055 -9.365 1.00 88.38 251 HIS A C 1
ATOM 1997 O O . HIS A 1 251 ? 24.611 -12.734 -10.248 1.00 88.38 251 HIS A O 1
ATOM 2003 N N . VAL A 1 252 ? 24.139 -13.127 -8.074 1.00 88.25 252 VAL A N 1
ATOM 2004 C CA . VAL A 1 252 ? 25.500 -12.906 -7.573 1.00 88.25 252 VAL A CA 1
ATOM 2005 C C . VAL A 1 252 ? 26.342 -14.150 -7.841 1.00 88.25 252 VAL A C 1
ATOM 2007 O O . VAL A 1 252 ? 26.142 -15.205 -7.236 1.00 88.25 252 VAL A O 1
ATOM 2010 N N . LYS A 1 253 ? 27.280 -14.037 -8.784 1.00 83.12 253 LYS A N 1
ATOM 2011 C CA . LYS A 1 253 ? 28.209 -15.124 -9.114 1.00 83.12 253 LYS A CA 1
ATOM 2012 C C . LYS A 1 253 ? 29.157 -15.373 -7.941 1.00 83.12 253 LYS A C 1
ATOM 2014 O O . LYS A 1 253 ? 29.497 -14.448 -7.213 1.00 83.12 253 LYS A O 1
ATOM 2019 N N . ASP A 1 254 ? 29.566 -16.628 -7.769 1.00 83.75 254 ASP A N 1
ATOM 2020 C CA . ASP A 1 254 ? 30.517 -17.056 -6.731 1.00 83.75 254 ASP A CA 1
ATOM 2021 C C . ASP A 1 254 ? 30.064 -16.768 -5.287 1.00 83.75 254 ASP A C 1
ATOM 2023 O O . ASP A 1 254 ? 30.871 -16.776 -4.354 1.00 83.75 254 ASP A O 1
ATOM 2027 N N . ALA A 1 255 ? 28.763 -16.540 -5.082 1.00 85.31 255 ALA A N 1
ATOM 2028 C CA . ALA A 1 255 ? 28.192 -16.365 -3.760 1.00 85.31 255 ALA A CA 1
ATOM 2029 C C . ALA A 1 255 ? 28.250 -17.686 -2.981 1.00 85.31 255 ALA A C 1
ATOM 2031 O O . ALA A 1 255 ? 27.794 -18.727 -3.455 1.00 85.31 255 ALA A O 1
ATOM 2032 N N . ILE A 1 256 ? 28.824 -17.637 -1.779 1.00 84.69 256 ILE A N 1
ATOM 2033 C CA . ILE A 1 256 ? 29.051 -18.814 -0.941 1.00 84.69 256 ILE A CA 1
ATOM 2034 C C . ILE A 1 256 ? 28.296 -18.624 0.364 1.00 84.69 256 ILE A C 1
ATOM 2036 O O . ILE A 1 256 ? 28.640 -17.757 1.173 1.00 84.69 256 ILE A O 1
ATOM 2040 N N . TYR A 1 257 ? 27.320 -19.496 0.596 1.00 85.19 257 TYR A N 1
ATOM 2041 C CA . TYR A 1 257 ? 26.595 -19.532 1.855 1.00 85.19 257 TYR A CA 1
ATOM 2042 C C . TYR A 1 257 ? 27.457 -20.137 2.965 1.00 85.19 257 TYR A C 1
ATOM 2044 O O . TYR A 1 257 ? 28.022 -21.228 2.835 1.00 85.19 257 TYR A O 1
ATOM 2052 N N . GLN A 1 258 ? 27.554 -19.425 4.082 1.00 86.38 258 GLN A N 1
ATOM 2053 C CA . GLN A 1 258 ? 28.273 -19.855 5.273 1.00 86.38 258 GLN A CA 1
ATOM 2054 C C . GLN A 1 258 ? 27.254 -20.364 6.293 1.00 86.38 258 GLN A C 1
ATOM 2056 O O . GLN A 1 258 ? 26.642 -19.590 7.022 1.00 86.38 258 GLN A O 1
ATOM 2061 N N . SER A 1 259 ? 27.039 -21.683 6.319 1.00 70.69 259 SER A N 1
ATOM 2062 C CA . SER A 1 259 ? 26.118 -22.317 7.269 1.00 70.69 259 SER A CA 1
ATOM 2063 C C . SER A 1 259 ? 26.736 -22.404 8.663 1.00 70.69 259 SER A C 1
ATOM 2065 O O . SER A 1 259 ? 27.872 -22.856 8.816 1.00 70.69 259 SER A O 1
ATOM 2067 N N . GLY A 1 260 ? 25.940 -22.105 9.692 1.00 62.59 260 GLY A N 1
ATOM 2068 C CA . GLY A 1 260 ? 26.341 -22.127 11.102 1.00 62.59 260 GLY A CA 1
ATOM 2069 C C . GLY A 1 260 ? 26.730 -23.492 11.710 1.00 62.59 260 GLY A C 1
ATOM 2070 O O . GLY A 1 260 ? 26.921 -23.598 12.915 1.00 62.59 260 GLY A O 1
ATOM 2071 N N . ASN A 1 261 ? 26.855 -24.558 10.912 1.00 54.19 261 ASN A N 1
ATOM 2072 C CA . ASN A 1 261 ? 26.955 -25.944 11.398 1.00 54.19 261 ASN A CA 1
ATOM 2073 C C . ASN A 1 261 ? 28.399 -26.452 11.594 1.00 54.19 261 ASN A C 1
ATOM 2075 O O . ASN A 1 261 ? 28.636 -27.659 11.639 1.00 54.19 261 ASN A O 1
ATOM 2079 N N . GLY A 1 262 ? 29.379 -25.552 11.707 1.00 48.28 262 GLY A N 1
ATOM 2080 C CA . GLY A 1 262 ? 30.749 -25.907 12.090 1.00 48.28 262 GLY A CA 1
ATOM 2081 C C . GLY A 1 262 ? 30.871 -26.135 13.600 1.00 48.28 262 GLY A C 1
ATOM 2082 O O . GLY A 1 262 ? 30.188 -25.488 14.384 1.00 48.28 262 GLY A O 1
ATOM 2083 N N . SER A 1 263 ? 31.776 -27.019 14.024 1.00 44.56 263 SER A N 1
ATOM 2084 C CA . SER A 1 263 ? 32.022 -27.480 15.406 1.00 44.56 263 SER A CA 1
ATOM 2085 C C . SER A 1 263 ? 32.409 -26.409 16.451 1.00 44.56 263 SER A C 1
ATOM 2087 O O . SER A 1 263 ? 32.831 -26.756 17.549 1.00 44.56 263 SER A O 1
ATOM 2089 N N . ASN A 1 264 ? 32.259 -25.119 16.144 1.00 43.47 264 ASN A N 1
ATOM 2090 C CA . ASN A 1 264 ? 32.483 -23.992 17.044 1.00 43.47 264 ASN A CA 1
ATOM 2091 C C . ASN A 1 264 ? 31.161 -23.224 17.222 1.00 43.47 264 ASN A C 1
ATOM 2093 O O . ASN A 1 264 ? 30.863 -22.286 16.483 1.00 43.47 264 ASN A O 1
ATOM 2097 N N . LYS A 1 265 ? 30.368 -23.636 18.220 1.00 45.09 265 LYS A N 1
ATOM 2098 C CA . LYS A 1 265 ? 29.008 -23.135 18.510 1.00 45.09 265 LYS A CA 1
ATOM 2099 C C . LYS A 1 265 ? 28.913 -21.637 18.858 1.00 45.09 265 LYS A C 1
ATOM 2101 O O . LYS A 1 265 ? 27.808 -21.124 18.964 1.00 45.09 265 LYS A O 1
ATOM 2106 N N . ASN A 1 266 ? 30.031 -20.920 18.988 1.00 41.59 266 ASN A N 1
ATOM 2107 C CA . ASN A 1 266 ? 30.032 -19.555 19.521 1.00 41.59 266 ASN A CA 1
ATOM 2108 C C . ASN A 1 266 ? 30.094 -18.431 18.468 1.00 41.59 266 ASN A C 1
ATOM 2110 O O . ASN A 1 266 ? 30.114 -17.282 18.882 1.00 41.59 266 ASN A O 1
ATOM 2114 N N . ASN A 1 267 ? 30.157 -18.702 17.150 1.00 46.28 267 ASN A N 1
ATOM 2115 C CA . ASN A 1 267 ? 30.291 -17.617 16.147 1.00 46.28 267 ASN A CA 1
ATOM 2116 C C . ASN A 1 267 ? 29.904 -17.962 14.689 1.00 46.28 267 ASN A C 1
ATOM 2118 O O . ASN A 1 267 ? 30.369 -17.320 13.747 1.00 46.28 267 ASN A O 1
ATOM 2122 N N . ALA A 1 268 ? 29.089 -18.987 14.451 1.00 52.28 268 ALA A N 1
ATOM 2123 C CA . ALA A 1 268 ? 28.810 -19.437 13.088 1.00 52.28 268 ALA A CA 1
ATOM 2124 C C . ALA A 1 268 ? 27.554 -18.735 12.519 1.00 52.28 268 ALA A C 1
ATOM 2126 O O . ALA A 1 268 ? 26.442 -19.251 12.592 1.00 52.28 268 ALA A O 1
ATOM 2127 N N . ALA A 1 269 ? 27.733 -17.517 11.999 1.00 62.75 269 ALA A N 1
ATOM 2128 C CA . ALA A 1 269 ? 26.656 -16.691 11.452 1.00 62.75 269 ALA A CA 1
ATOM 2129 C C . ALA A 1 269 ? 26.178 -17.213 10.080 1.00 62.75 269 ALA A C 1
ATOM 2131 O O . ALA A 1 269 ? 26.966 -17.271 9.135 1.00 62.75 269 ALA A O 1
ATOM 2132 N N . CYS A 1 270 ? 24.888 -17.553 9.962 1.00 80.69 270 CYS A N 1
ATOM 2133 C CA . CYS A 1 270 ? 24.232 -17.984 8.719 1.00 80.69 270 CYS A CA 1
ATOM 2134 C C . CYS A 1 270 ? 24.171 -16.840 7.691 1.00 80.69 270 CYS A C 1
ATOM 2136 O O . CYS A 1 270 ? 23.164 -16.138 7.597 1.00 80.69 270 CYS A O 1
ATOM 2138 N N . THR A 1 271 ? 25.255 -16.625 6.947 1.00 87.94 271 THR A N 1
ATOM 2139 C CA . THR A 1 271 ? 25.465 -15.415 6.132 1.00 87.94 271 THR A CA 1
ATOM 2140 C C . THR A 1 271 ? 26.004 -15.724 4.740 1.00 87.94 271 THR A C 1
ATOM 2142 O O . THR A 1 271 ? 26.548 -16.798 4.479 1.00 87.94 271 THR A O 1
ATOM 2145 N N . ASN A 1 272 ? 25.880 -14.748 3.845 1.00 90.69 272 ASN A N 1
ATOM 2146 C CA . ASN A 1 272 ? 26.495 -14.746 2.525 1.00 90.69 272 ASN A CA 1
ATOM 2147 C C . ASN A 1 272 ? 27.231 -13.415 2.313 1.00 90.69 272 ASN A C 1
ATOM 2149 O O . ASN A 1 272 ? 26.614 -12.424 1.912 1.00 90.69 272 ASN A O 1
ATOM 2153 N N . PRO A 1 273 ? 28.544 -13.364 2.611 1.00 91.31 273 PRO A N 1
ATOM 2154 C CA . PRO A 1 273 ? 29.311 -12.120 2.555 1.00 91.31 273 PRO A CA 1
ATOM 2155 C C . PRO A 1 273 ? 29.478 -11.534 1.153 1.00 91.31 273 PRO A C 1
ATOM 2157 O O . PRO A 1 273 ? 29.595 -10.317 1.017 1.00 91.31 273 PRO A O 1
ATOM 2160 N N . VAL A 1 274 ? 29.492 -12.380 0.117 1.00 92.44 274 VAL A N 1
ATOM 2161 C CA . VAL A 1 274 ? 29.605 -11.921 -1.276 1.00 92.44 274 VAL A CA 1
ATOM 2162 C C . VAL A 1 274 ? 28.322 -11.194 -1.664 1.00 92.44 274 VAL A C 1
ATOM 2164 O O . VAL A 1 274 ? 28.372 -10.044 -2.082 1.00 92.44 274 VAL A O 1
ATOM 2167 N N . GLU A 1 275 ? 27.168 -11.814 -1.404 1.00 93.31 275 GLU A N 1
ATOM 2168 C CA . GLU A 1 275 ? 25.860 -11.181 -1.598 1.00 93.31 275 GLU A CA 1
ATOM 2169 C C . GLU A 1 275 ? 25.716 -9.902 -0.765 1.00 93.31 275 GLU A C 1
ATOM 2171 O O . GLU A 1 275 ? 25.285 -8.879 -1.285 1.00 93.31 275 GLU A O 1
ATOM 2176 N N . ALA A 1 276 ? 26.137 -9.924 0.505 1.00 94.62 276 ALA A N 1
ATOM 2177 C CA . ALA A 1 276 ? 26.099 -8.740 1.359 1.00 94.62 276 ALA A CA 1
ATOM 2178 C C . ALA A 1 276 ? 26.920 -7.588 0.760 1.00 94.62 276 ALA A C 1
ATOM 2180 O O . ALA A 1 276 ? 26.472 -6.446 0.774 1.00 94.62 276 ALA A O 1
ATOM 2181 N N . THR A 1 277 ? 28.096 -7.879 0.199 1.00 94.56 277 THR A N 1
ATOM 2182 C CA . THR A 1 277 ? 28.962 -6.863 -0.415 1.00 94.56 277 THR A CA 1
ATOM 2183 C C . THR A 1 277 ? 28.316 -6.242 -1.654 1.00 94.56 277 THR A C 1
ATOM 2185 O O . THR A 1 277 ? 28.315 -5.019 -1.771 1.00 94.56 277 THR A O 1
ATOM 2188 N N . GLU A 1 278 ? 27.709 -7.054 -2.523 1.00 95.00 278 GLU A N 1
ATOM 2189 C CA . GLU A 1 278 ? 26.967 -6.577 -3.702 1.00 95.00 278 GLU A CA 1
ATOM 2190 C C . GLU A 1 278 ? 25.767 -5.703 -3.311 1.00 95.00 278 GLU A C 1
ATOM 2192 O O . GLU A 1 278 ? 25.539 -4.647 -3.903 1.00 95.00 278 GLU A O 1
ATOM 2197 N N . VAL A 1 279 ? 25.026 -6.093 -2.265 1.00 95.19 279 VAL A N 1
ATOM 2198 C CA . VAL A 1 279 ? 23.927 -5.275 -1.730 1.00 95.19 279 VAL A CA 1
ATOM 2199 C C . VAL A 1 279 ? 24.453 -3.924 -1.245 1.00 95.19 279 VAL A C 1
ATOM 2201 O O . VAL A 1 279 ? 23.874 -2.893 -1.580 1.00 95.19 279 VAL A O 1
ATOM 2204 N N . VAL A 1 280 ? 25.566 -3.890 -0.503 1.00 95.25 280 VAL A N 1
ATOM 2205 C CA . VAL A 1 280 ? 26.148 -2.617 -0.044 1.00 95.25 280 VAL A CA 1
ATOM 2206 C C . VAL A 1 280 ? 26.645 -1.763 -1.215 1.00 95.25 280 VAL A C 1
ATOM 2208 O O . VAL A 1 280 ? 26.449 -0.548 -1.202 1.00 95.25 280 VAL A O 1
ATOM 2211 N N . GLU A 1 281 ? 27.229 -2.359 -2.254 1.00 94.69 281 GLU A N 1
ATOM 2212 C CA . GLU A 1 281 ? 27.613 -1.616 -3.459 1.00 94.69 281 GLU A CA 1
ATOM 2213 C C . GLU A 1 281 ? 26.393 -0.991 -4.157 1.00 94.69 281 GLU A C 1
ATOM 2215 O O . GLU A 1 281 ? 26.424 0.186 -4.535 1.00 94.69 281 GLU A O 1
ATOM 2220 N N . ALA A 1 282 ? 25.282 -1.727 -4.253 1.00 94.56 282 ALA A N 1
ATOM 2221 C CA . ALA A 1 282 ? 24.021 -1.198 -4.763 1.00 94.56 282 ALA A CA 1
ATOM 2222 C C . ALA A 1 282 ? 23.489 -0.032 -3.905 1.00 94.56 282 ALA A C 1
ATOM 2224 O O . ALA A 1 282 ? 23.042 0.977 -4.454 1.00 94.56 282 ALA A O 1
ATOM 2225 N N . VAL A 1 283 ? 23.604 -0.117 -2.574 1.00 95.12 283 VAL A N 1
ATOM 2226 C CA . VAL A 1 283 ? 23.235 0.968 -1.641 1.00 95.12 283 VAL A CA 1
ATOM 2227 C C . VAL A 1 283 ? 24.095 2.214 -1.868 1.00 95.12 283 VAL A C 1
ATOM 2229 O O . VAL A 1 283 ? 23.568 3.324 -1.925 1.00 95.12 283 VAL A O 1
ATOM 2232 N N . VAL A 1 284 ? 25.408 2.060 -2.058 1.00 94.50 284 VAL A N 1
ATOM 2233 C CA . VAL A 1 284 ? 26.304 3.189 -2.364 1.00 94.50 284 VAL A CA 1
ATOM 2234 C C . VAL A 1 284 ? 25.945 3.844 -3.695 1.00 94.50 284 VAL A C 1
ATOM 2236 O O . VAL A 1 284 ? 25.954 5.072 -3.807 1.00 94.50 284 VAL A O 1
ATOM 2239 N N . ASN A 1 285 ? 25.617 3.050 -4.713 1.00 93.94 285 ASN A N 1
ATOM 2240 C CA . ASN A 1 285 ? 25.185 3.578 -6.004 1.00 93.94 285 ASN A CA 1
ATOM 2241 C C . ASN A 1 285 ? 23.850 4.329 -5.892 1.00 93.94 285 ASN A C 1
ATOM 2243 O O . ASN A 1 285 ? 23.726 5.413 -6.466 1.00 93.94 285 ASN A O 1
ATOM 2247 N N . HIS A 1 286 ? 22.905 3.822 -5.092 1.00 93.25 286 HIS A N 1
ATOM 2248 C CA . HIS A 1 286 ? 21.671 4.539 -4.760 1.00 93.25 286 HIS A CA 1
ATOM 2249 C C . HIS A 1 286 ? 21.966 5.872 -4.071 1.00 93.25 286 HIS A C 1
ATOM 2251 O O . HIS A 1 286 ? 21.499 6.905 -4.538 1.00 93.25 286 HIS A O 1
ATOM 2257 N N . ALA A 1 287 ? 22.810 5.888 -3.036 1.00 91.69 287 ALA A N 1
ATOM 2258 C CA . ALA A 1 287 ? 23.176 7.110 -2.314 1.00 91.69 287 ALA A CA 1
ATOM 2259 C C . ALA A 1 287 ? 23.785 8.184 -3.237 1.00 91.69 287 ALA A C 1
ATOM 2261 O O . ALA A 1 287 ? 23.424 9.361 -3.165 1.00 91.69 287 ALA A O 1
ATOM 2262 N N . LYS A 1 288 ? 24.659 7.779 -4.170 1.00 92.62 288 LYS A N 1
ATOM 2263 C CA . LYS A 1 288 ? 25.220 8.680 -5.193 1.00 92.62 288 LYS A CA 1
ATOM 2264 C C . LYS A 1 288 ? 24.143 9.269 -6.099 1.00 92.62 288 LYS A C 1
ATOM 2266 O O . LYS A 1 288 ? 24.235 10.440 -6.461 1.00 92.62 288 LYS A O 1
ATOM 2271 N N . GLU A 1 289 ? 23.147 8.479 -6.488 1.00 91.31 289 GLU A N 1
ATOM 2272 C CA . GLU A 1 289 ? 22.036 8.963 -7.307 1.00 91.31 289 GLU A CA 1
ATOM 2273 C C . GLU A 1 289 ? 21.117 9.899 -6.512 1.00 91.31 289 GLU A C 1
ATOM 2275 O O . GLU A 1 289 ? 20.740 10.956 -7.018 1.00 91.31 289 GLU A O 1
ATOM 2280 N N . GLN A 1 290 ? 20.844 9.593 -5.241 1.00 90.88 290 GLN A N 1
ATOM 2281 C CA . GLN A 1 290 ? 20.052 10.463 -4.369 1.00 90.88 290 GLN A CA 1
ATOM 2282 C C . GLN A 1 290 ? 20.714 11.825 -4.150 1.00 90.88 290 GLN A C 1
ATOM 2284 O O . GLN A 1 290 ? 20.036 12.844 -4.234 1.00 90.88 290 GLN A O 1
ATOM 2289 N N . LYS A 1 291 ? 22.042 11.882 -4.011 1.00 88.31 291 LYS A N 1
ATOM 2290 C CA . LYS A 1 291 ? 22.771 13.159 -3.943 1.00 88.31 291 LYS A CA 1
ATOM 2291 C C . LYS A 1 291 ? 22.638 13.994 -5.221 1.00 88.31 291 LYS A C 1
ATOM 2293 O O . LYS A 1 291 ? 22.544 15.217 -5.157 1.00 88.31 291 LYS A O 1
ATOM 2298 N N . LYS A 1 292 ? 22.601 13.361 -6.403 1.00 89.50 292 LYS A N 1
ATOM 2299 C CA . LYS A 1 292 ? 22.321 14.085 -7.660 1.00 89.50 292 LYS A CA 1
ATOM 2300 C C . LYS A 1 292 ? 20.892 14.618 -7.687 1.00 89.50 292 LYS A C 1
ATOM 2302 O O . LYS A 1 292 ? 20.675 15.730 -8.154 1.00 89.50 292 LYS A O 1
ATOM 2307 N N . ARG A 1 293 ? 19.926 13.834 -7.202 1.00 89.12 293 ARG A N 1
ATOM 2308 C CA . ARG A 1 293 ? 18.515 14.236 -7.114 1.00 89.12 293 ARG A CA 1
ATOM 2309 C C . ARG A 1 293 ? 18.326 15.416 -6.167 1.00 89.12 293 ARG A C 1
ATOM 2311 O O . ARG A 1 293 ? 17.695 16.393 -6.557 1.00 89.12 293 ARG A O 1
ATOM 2318 N N . GLU A 1 294 ? 18.940 15.363 -4.991 1.00 85.75 294 GLU A N 1
ATOM 2319 C CA . GLU A 1 294 ? 18.953 16.459 -4.021 1.00 85.75 294 GLU A CA 1
ATOM 2320 C C . GLU A 1 294 ? 19.550 17.736 -4.633 1.00 85.75 294 GLU A C 1
ATOM 2322 O O . GLU A 1 294 ? 18.945 18.803 -4.550 1.00 85.75 294 GLU A O 1
ATOM 2327 N N . ALA A 1 295 ? 20.675 17.629 -5.354 1.00 87.12 295 ALA A N 1
ATOM 2328 C CA . ALA A 1 295 ? 21.281 18.764 -6.058 1.00 87.12 295 ALA A CA 1
ATOM 2329 C C . ALA A 1 295 ? 20.377 19.370 -7.155 1.00 87.12 295 ALA A C 1
ATOM 2331 O O . ALA A 1 295 ? 20.549 20.529 -7.528 1.00 87.12 295 ALA A O 1
ATOM 2332 N N . LEU A 1 296 ? 19.411 18.600 -7.665 1.00 87.75 296 LEU A N 1
ATOM 2333 C CA . LEU A 1 296 ? 18.381 19.044 -8.610 1.00 87.75 296 LEU A CA 1
ATOM 2334 C C . LEU A 1 296 ? 17.092 19.525 -7.913 1.00 87.75 296 LEU A C 1
ATOM 2336 O O . LEU A 1 296 ? 16.123 19.850 -8.598 1.00 87.75 296 LEU A O 1
ATOM 2340 N N . GLY A 1 297 ? 17.056 19.565 -6.576 1.00 84.44 297 GLY A N 1
ATOM 2341 C CA . GLY A 1 297 ? 15.877 19.937 -5.790 1.00 84.44 297 GLY A CA 1
ATOM 2342 C C . GLY A 1 297 ? 14.761 18.887 -5.800 1.00 84.44 297 GLY A C 1
ATOM 2343 O O . GLY A 1 297 ? 13.605 19.216 -5.542 1.00 84.44 297 GLY A O 1
ATOM 2344 N N . LEU A 1 298 ? 15.079 17.635 -6.138 1.00 82.12 298 LEU A N 1
ATOM 2345 C CA . LEU A 1 298 ? 14.130 16.523 -6.152 1.00 82.12 298 LEU A CA 1
ATOM 2346 C C . LEU A 1 298 ? 14.139 15.786 -4.808 1.00 82.12 298 LEU A C 1
ATOM 2348 O O . LEU A 1 298 ? 15.185 15.639 -4.180 1.00 82.12 298 LEU A O 1
ATOM 2352 N N . ALA A 1 299 ? 12.980 15.257 -4.411 1.00 82.69 299 ALA A N 1
ATOM 2353 C CA . ALA A 1 299 ? 12.853 14.447 -3.202 1.00 82.69 299 ALA A CA 1
ATOM 2354 C C . ALA A 1 299 ? 13.717 13.174 -3.266 1.00 82.69 299 ALA A C 1
ATOM 2356 O O . ALA A 1 299 ? 13.808 12.512 -4.313 1.00 82.69 299 ALA A O 1
ATOM 2357 N N . ILE A 1 300 ? 14.323 12.836 -2.128 1.00 85.25 300 ILE A N 1
ATOM 2358 C CA . ILE A 1 300 ? 15.102 11.612 -1.928 1.00 85.25 300 ILE A CA 1
ATOM 2359 C C . ILE A 1 300 ? 14.145 10.423 -1.927 1.00 85.25 300 ILE A C 1
ATOM 2361 O O . ILE A 1 300 ? 13.079 10.477 -1.323 1.00 85.25 300 ILE A O 1
ATOM 2365 N N . GLN A 1 301 ? 14.531 9.357 -2.619 1.00 88.81 301 GLN A N 1
ATOM 2366 C CA . GLN A 1 301 ? 13.785 8.107 -2.631 1.00 88.81 301 GLN A CA 1
ATOM 2367 C C . GLN A 1 301 ? 14.246 7.208 -1.494 1.00 88.81 301 GLN A C 1
ATOM 2369 O O . GLN A 1 301 ? 15.446 6.940 -1.350 1.00 88.81 301 GLN A O 1
ATOM 2374 N N . SER A 1 302 ? 13.281 6.718 -0.727 1.00 90.19 302 SER A N 1
ATOM 2375 C CA . SER A 1 302 ? 13.540 5.851 0.413 1.00 90.19 302 SER A CA 1
ATOM 2376 C C . SER A 1 302 ? 13.923 4.431 -0.038 1.00 90.19 302 SER A C 1
ATOM 2378 O O . SER A 1 302 ? 13.479 3.945 -1.083 1.00 90.19 302 SER A O 1
ATOM 2380 N N . LEU A 1 303 ? 14.793 3.768 0.724 1.00 92.50 303 LEU A N 1
ATOM 2381 C CA . LEU A 1 303 ? 15.345 2.449 0.418 1.00 92.50 303 LEU A CA 1
ATOM 2382 C C . LEU A 1 303 ? 15.114 1.488 1.584 1.00 92.50 303 LEU A C 1
ATOM 2384 O O . LEU A 1 303 ? 15.489 1.777 2.715 1.00 92.50 303 LEU A O 1
ATOM 2388 N N . GLY A 1 304 ? 14.542 0.322 1.302 1.00 92.44 304 GLY A N 1
ATOM 2389 C CA . GLY A 1 304 ? 14.422 -0.779 2.251 1.00 92.44 304 GLY A CA 1
ATOM 2390 C C . GLY A 1 304 ? 15.302 -1.956 1.851 1.00 92.44 304 GLY A C 1
ATOM 2391 O O . GLY A 1 304 ? 15.336 -2.349 0.688 1.00 92.44 304 GLY A O 1
ATOM 2392 N N . ILE A 1 305 ? 16.001 -2.544 2.813 1.00 94.50 305 ILE A N 1
ATOM 2393 C CA . ILE A 1 305 ? 16.767 -3.778 2.656 1.00 94.50 305 ILE A CA 1
ATOM 2394 C C . ILE A 1 305 ? 16.121 -4.839 3.540 1.00 94.50 305 ILE A C 1
ATOM 2396 O O . ILE A 1 305 ? 16.148 -4.746 4.769 1.00 94.50 305 ILE A O 1
ATOM 2400 N N . ILE A 1 306 ? 15.561 -5.862 2.902 1.00 91.94 306 ILE A N 1
ATOM 2401 C CA . ILE A 1 306 ? 14.969 -7.018 3.564 1.00 91.94 306 ILE A CA 1
ATOM 2402 C C . ILE A 1 306 ? 15.931 -8.184 3.444 1.00 91.94 306 ILE A C 1
ATOM 2404 O O . ILE A 1 306 ? 16.335 -8.575 2.352 1.00 91.94 306 ILE A O 1
ATOM 2408 N N . THR A 1 307 ? 16.262 -8.775 4.580 1.00 90.56 307 THR A N 1
ATOM 2409 C CA . THR A 1 307 ? 17.081 -9.985 4.658 1.00 90.56 307 THR A CA 1
ATOM 2410 C C . THR A 1 307 ? 16.243 -11.162 5.138 1.00 90.56 307 THR A C 1
ATOM 2412 O O . THR A 1 307 ? 15.307 -11.002 5.919 1.00 90.56 307 THR A O 1
ATOM 2415 N N . PHE A 1 308 ? 16.556 -12.377 4.695 1.00 84.81 308 PHE A N 1
ATOM 2416 C CA . PHE A 1 308 ? 15.775 -13.549 5.117 1.00 84.81 308 PHE A CA 1
ATOM 2417 C C . PHE A 1 308 ? 16.158 -14.059 6.512 1.00 84.81 308 PHE A C 1
ATOM 2419 O O . PHE A 1 308 ? 15.468 -14.907 7.071 1.00 84.81 308 PHE A O 1
ATOM 2426 N N . ASN A 1 309 ? 17.250 -13.556 7.092 1.00 81.31 309 ASN A N 1
ATOM 2427 C CA . ASN A 1 309 ? 17.655 -13.893 8.449 1.00 81.31 309 ASN A CA 1
ATOM 2428 C C . ASN A 1 309 ? 18.373 -12.721 9.139 1.00 81.31 309 ASN A C 1
ATOM 2430 O O . ASN A 1 309 ? 18.939 -11.839 8.492 1.00 81.31 309 ASN A O 1
ATOM 2434 N N . LYS A 1 310 ? 18.375 -12.745 10.475 1.00 86.38 310 LYS A N 1
ATOM 2435 C CA . LYS A 1 310 ? 18.968 -11.698 11.319 1.00 86.38 310 LYS A CA 1
ATOM 2436 C C . LYS A 1 310 ? 20.487 -11.568 11.148 1.00 86.38 310 LYS A C 1
ATOM 2438 O O . LYS A 1 310 ? 21.008 -10.461 11.113 1.00 86.38 310 LYS A O 1
ATOM 2443 N N . SER A 1 311 ? 21.206 -12.680 10.983 1.00 88.25 311 SER A N 1
ATOM 2444 C CA . SER A 1 311 ? 22.667 -12.655 10.824 1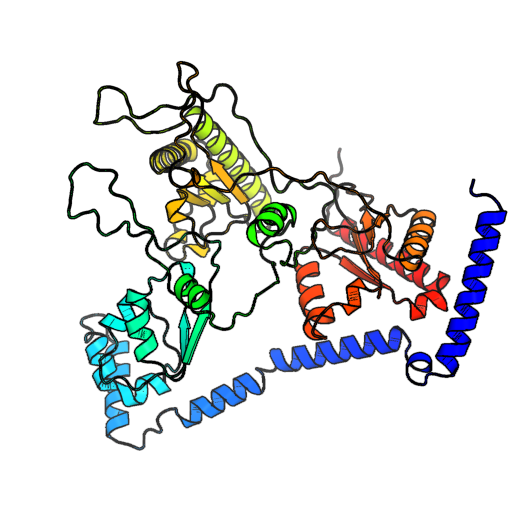.00 88.25 311 SER A CA 1
ATOM 2445 C C . SER A 1 311 ? 23.117 -11.900 9.568 1.00 88.25 311 SER A C 1
ATOM 2447 O O . SER A 1 311 ? 24.101 -11.165 9.615 1.00 88.25 311 SER A O 1
ATOM 2449 N N . GLN A 1 312 ? 22.397 -12.048 8.453 1.00 90.50 312 GLN A N 1
ATOM 2450 C CA . GLN A 1 312 ? 22.670 -11.320 7.215 1.00 90.50 312 GLN A CA 1
ATOM 2451 C C . GLN A 1 312 ? 22.339 -9.835 7.359 1.00 90.50 312 GLN A C 1
ATOM 2453 O O . GLN A 1 312 ? 23.111 -9.000 6.891 1.00 90.50 312 GLN A O 1
ATOM 2458 N N . ARG A 1 313 ? 21.228 -9.502 8.031 1.00 92.31 313 ARG A N 1
ATOM 2459 C CA . ARG A 1 313 ? 20.871 -8.118 8.374 1.00 92.31 313 ARG A CA 1
ATOM 2460 C C . ARG A 1 313 ? 22.026 -7.424 9.085 1.00 92.31 313 ARG A C 1
ATOM 2462 O O . ARG A 1 313 ? 22.470 -6.367 8.651 1.00 92.31 313 ARG A O 1
ATOM 2469 N N . ASP A 1 314 ? 22.524 -8.050 10.148 1.00 91.69 314 ASP A N 1
ATOM 2470 C CA . ASP A 1 314 ? 23.570 -7.485 10.997 1.00 91.69 314 ASP A CA 1
ATOM 2471 C C . ASP A 1 314 ? 24.889 -7.329 10.215 1.00 91.69 314 ASP A C 1
ATOM 2473 O O . ASP A 1 314 ? 25.551 -6.294 10.321 1.00 91.69 314 ASP A O 1
ATOM 2477 N N . LEU A 1 315 ? 25.226 -8.298 9.351 1.00 92.38 315 LEU A N 1
ATOM 2478 C CA . LEU A 1 315 ? 26.381 -8.215 8.452 1.00 92.38 315 LEU A CA 1
ATOM 2479 C C . LEU A 1 315 ? 26.269 -7.047 7.459 1.00 92.38 315 LEU A C 1
ATOM 2481 O O . LEU A 1 315 ? 27.220 -6.281 7.307 1.00 92.38 315 LEU A O 1
ATOM 2485 N N . ILE A 1 316 ? 25.125 -6.892 6.788 1.00 94.31 316 ILE A N 1
ATOM 2486 C CA . ILE A 1 316 ? 24.902 -5.799 5.828 1.00 94.31 316 ILE A CA 1
ATOM 2487 C C . ILE A 1 316 ? 24.979 -4.444 6.538 1.00 94.31 316 ILE A C 1
ATOM 2489 O O . ILE A 1 316 ? 25.690 -3.555 6.068 1.00 94.31 316 ILE A O 1
ATOM 2493 N N . SER A 1 317 ? 24.333 -4.302 7.697 1.00 93.50 317 SER A N 1
ATOM 2494 C CA . SER A 1 317 ? 24.397 -3.084 8.513 1.00 93.50 317 SER A CA 1
ATOM 2495 C C . SER A 1 317 ? 25.836 -2.723 8.893 1.00 93.50 317 SER A C 1
ATOM 2497 O O . SER A 1 317 ? 26.253 -1.574 8.735 1.00 93.50 317 SER A O 1
ATOM 2499 N N . GLN A 1 318 ? 26.632 -3.708 9.323 1.00 93.06 318 GLN A N 1
ATOM 2500 C CA . GLN A 1 318 ? 28.045 -3.502 9.645 1.00 93.06 318 GLN A CA 1
ATOM 2501 C C . GLN A 1 318 ? 28.857 -3.058 8.417 1.00 93.06 318 GLN A C 1
ATOM 2503 O O . GLN A 1 318 ? 29.692 -2.155 8.511 1.00 93.06 318 GLN A O 1
ATOM 2508 N N . LEU A 1 319 ? 28.634 -3.680 7.257 1.00 94.38 319 LEU A N 1
ATOM 2509 C CA . LEU A 1 319 ? 29.338 -3.329 6.023 1.00 94.38 319 LEU A CA 1
ATOM 2510 C C . LEU A 1 319 ? 28.981 -1.918 5.535 1.00 94.38 319 LEU A C 1
ATOM 2512 O O . LEU A 1 319 ? 29.881 -1.193 5.110 1.00 94.38 319 LEU A O 1
ATOM 2516 N N . ILE A 1 320 ? 27.718 -1.499 5.650 1.00 93.31 320 ILE A N 1
ATOM 2517 C CA . ILE A 1 320 ? 27.284 -0.130 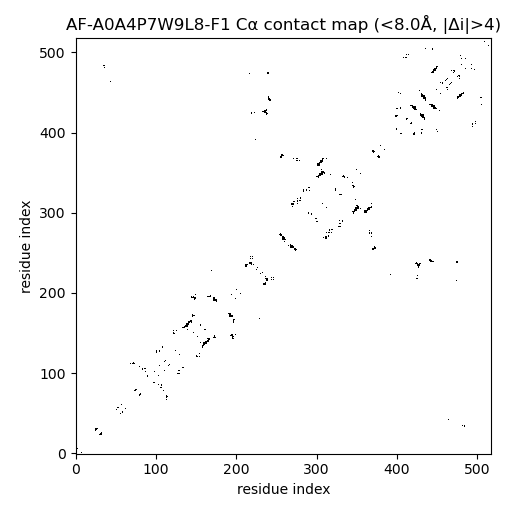5.327 1.00 93.31 320 ILE A CA 1
ATOM 2518 C C . ILE A 1 320 ? 27.972 0.879 6.249 1.00 93.31 320 ILE A C 1
ATOM 2520 O O . ILE A 1 320 ? 28.555 1.845 5.757 1.00 93.31 320 ILE A O 1
ATOM 2524 N N . ALA A 1 321 ? 27.990 0.626 7.562 1.00 90.94 321 ALA A N 1
ATOM 2525 C CA . ALA A 1 321 ? 28.670 1.493 8.525 1.00 90.94 321 ALA A CA 1
ATOM 2526 C C . ALA A 1 321 ? 30.171 1.644 8.208 1.00 90.94 321 ALA A C 1
ATOM 2528 O O . ALA A 1 321 ? 30.713 2.749 8.234 1.00 90.94 321 ALA A O 1
ATOM 2529 N N . ASN A 1 322 ? 30.840 0.556 7.813 1.00 91.19 322 ASN A N 1
ATOM 2530 C CA . ASN A 1 322 ? 32.240 0.596 7.383 1.00 91.19 322 ASN A CA 1
ATOM 2531 C C . ASN A 1 322 ? 32.445 1.392 6.081 1.00 91.19 322 ASN A C 1
ATOM 2533 O O . ASN A 1 322 ? 33.475 2.050 5.909 1.00 91.19 322 ASN A O 1
ATOM 2537 N N . GLN A 1 323 ? 31.498 1.319 5.141 1.00 92.50 323 GLN A N 1
ATOM 2538 C CA . GLN A 1 323 ? 31.566 2.051 3.875 1.00 92.50 323 GLN A CA 1
ATOM 2539 C C . GLN A 1 323 ? 31.201 3.533 4.010 1.00 92.50 323 GLN A C 1
ATOM 2541 O O . GLN A 1 323 ? 31.711 4.337 3.228 1.00 92.50 323 GLN A O 1
ATOM 2546 N N . ALA A 1 324 ? 30.424 3.922 5.024 1.00 89.12 324 ALA A N 1
ATOM 2547 C CA . ALA A 1 324 ? 30.099 5.321 5.311 1.00 89.12 324 ALA A CA 1
ATOM 2548 C C . ALA A 1 324 ? 31.352 6.183 5.562 1.00 89.12 324 ALA A C 1
ATOM 2550 O O . ALA A 1 324 ? 31.368 7.363 5.225 1.00 89.12 324 ALA A O 1
ATOM 2551 N N . LEU A 1 325 ? 32.448 5.582 6.046 1.00 88.12 325 LEU A N 1
ATOM 2552 C CA . LEU A 1 325 ? 33.749 6.255 6.179 1.00 88.12 325 LEU A CA 1
ATOM 2553 C C . LEU A 1 325 ? 34.395 6.611 4.828 1.00 88.12 325 LEU A C 1
ATOM 2555 O O . LEU A 1 325 ? 35.219 7.520 4.757 1.00 88.12 325 LEU A O 1
ATOM 2559 N N . LYS A 1 326 ? 34.072 5.866 3.766 1.00 91.19 326 LYS A N 1
ATOM 2560 C CA . LYS A 1 326 ? 34.664 6.015 2.426 1.00 91.19 326 LYS A CA 1
ATOM 2561 C C . LYS A 1 326 ? 33.782 6.819 1.475 1.00 91.19 326 LYS A C 1
ATOM 2563 O O . LYS A 1 326 ? 34.314 7.485 0.592 1.00 91.19 326 LYS A O 1
ATOM 2568 N N . TYR A 1 327 ? 32.464 6.735 1.638 1.00 90.69 327 TYR A N 1
ATOM 2569 C CA . TYR A 1 327 ? 31.478 7.372 0.767 1.00 90.69 327 TYR A CA 1
ATOM 2570 C C . TYR A 1 327 ? 30.617 8.348 1.576 1.00 90.69 327 TYR A C 1
ATOM 2572 O O . TYR A 1 327 ? 29.628 7.925 2.178 1.00 90.69 327 TYR A O 1
ATOM 2580 N N . PRO A 1 328 ? 30.960 9.651 1.579 1.00 88.12 328 PRO A N 1
ATOM 2581 C CA . PRO A 1 328 ? 30.193 10.678 2.281 1.00 88.12 328 PRO A CA 1
ATOM 2582 C C . PRO A 1 328 ? 28.727 10.753 1.843 1.00 88.12 328 PRO A C 1
ATOM 2584 O O . PRO A 1 328 ? 27.891 11.208 2.604 1.00 88.12 328 PRO A O 1
ATOM 2587 N N . GLU A 1 329 ? 28.396 10.300 0.632 1.00 88.31 329 GLU A N 1
ATOM 2588 C CA . GLU A 1 329 ? 27.024 10.216 0.116 1.00 88.31 329 GLU A CA 1
ATOM 2589 C C . GLU A 1 329 ? 26.083 9.403 1.013 1.00 88.31 329 GLU A C 1
ATOM 2591 O O . GLU A 1 329 ? 24.886 9.677 1.042 1.00 88.31 329 GLU A O 1
ATOM 2596 N N . LEU A 1 330 ? 26.603 8.404 1.735 1.00 87.62 330 LEU A N 1
ATOM 2597 C CA . LEU A 1 330 ? 25.795 7.544 2.599 1.00 87.62 330 LEU A CA 1
ATOM 2598 C C . LEU A 1 330 ? 25.202 8.297 3.795 1.00 87.62 330 LEU A C 1
ATOM 2600 O O . LEU A 1 330 ? 24.189 7.852 4.327 1.00 87.62 330 LEU A O 1
ATOM 2604 N N . SER A 1 331 ? 25.771 9.440 4.197 1.00 86.06 331 SER A N 1
ATOM 2605 C CA . SER A 1 331 ? 25.217 10.235 5.301 1.00 86.06 331 SER A CA 1
ATOM 2606 C C . SER A 1 331 ? 23.802 10.735 5.009 1.00 86.06 331 SER A C 1
ATOM 2608 O O . SER A 1 331 ? 23.008 10.857 5.934 1.00 86.06 331 SER A O 1
ATOM 2610 N N . LEU A 1 332 ? 23.467 10.949 3.730 1.00 83.88 332 LEU A N 1
ATOM 2611 C CA . LEU A 1 332 ? 22.129 11.345 3.285 1.00 83.88 332 LEU A CA 1
ATOM 2612 C C . LEU A 1 332 ? 21.070 10.287 3.617 1.00 83.88 332 LEU A C 1
ATOM 2614 O O . LEU A 1 332 ? 19.906 10.608 3.826 1.00 83.88 332 LEU A O 1
ATOM 2618 N N . LEU A 1 333 ? 21.476 9.016 3.641 1.00 83.75 333 LEU A N 1
ATOM 2619 C CA . LEU A 1 333 ? 20.588 7.894 3.920 1.00 83.75 333 LEU A CA 1
ATOM 2620 C C . LEU A 1 333 ? 20.566 7.498 5.404 1.00 83.75 333 LEU A C 1
ATOM 2622 O O . LEU A 1 333 ? 19.604 6.885 5.856 1.00 83.75 333 LEU A O 1
ATOM 2626 N N . LEU A 1 334 ? 21.630 7.826 6.142 1.00 82.06 334 LEU A N 1
ATOM 2627 C CA . LEU A 1 334 ? 21.889 7.400 7.523 1.00 82.06 334 LEU A CA 1
ATOM 2628 C C . LEU A 1 334 ? 21.571 8.485 8.573 1.00 82.06 334 LEU A C 1
ATOM 2630 O O . LEU A 1 334 ? 22.057 8.396 9.697 1.00 82.06 334 LEU A O 1
ATOM 2634 N N . SER A 1 335 ? 20.821 9.530 8.217 1.00 65.50 335 SER A N 1
ATOM 2635 C CA . SER A 1 335 ? 20.575 10.698 9.077 1.00 65.50 335 SER A CA 1
ATOM 2636 C C . SER A 1 335 ? 19.985 10.335 10.453 1.00 65.50 335 SER A C 1
ATOM 2638 O O . SER A 1 335 ? 18.955 9.667 10.526 1.00 65.50 335 SER A O 1
ATOM 2640 N N . GLU A 1 336 ? 20.591 10.849 11.531 1.00 53.28 336 GLU A N 1
ATOM 2641 C CA . GLU A 1 336 ? 20.182 10.628 12.936 1.00 53.28 336 GLU A CA 1
ATOM 2642 C C . GLU A 1 336 ? 18.841 11.296 13.308 1.00 53.28 336 GLU A C 1
ATOM 2644 O O . GLU A 1 336 ? 18.183 10.886 14.259 1.00 53.28 336 GLU A O 1
ATOM 2649 N N . GLU A 1 337 ? 18.379 12.279 12.527 1.00 48.56 337 GLU A N 1
ATOM 2650 C CA . GLU A 1 337 ? 17.078 12.959 12.705 1.00 48.56 337 GLU A CA 1
ATOM 2651 C C . GLU A 1 337 ? 15.867 12.017 12.512 1.00 48.56 337 GLU A C 1
ATOM 2653 O O . GLU A 1 337 ? 14.726 12.385 12.787 1.00 48.56 337 GLU A O 1
ATOM 2658 N N . ALA A 1 338 ? 16.119 10.781 12.072 1.00 47.34 338 ALA A N 1
ATOM 2659 C CA . ALA A 1 338 ? 15.132 9.755 11.776 1.00 47.34 338 ALA A CA 1
ATOM 2660 C C . ALA A 1 338 ? 14.695 8.907 12.995 1.00 47.34 338 ALA A C 1
ATOM 2662 O O . ALA A 1 338 ? 13.845 8.031 12.859 1.00 47.34 338 ALA A O 1
ATOM 2663 N N . GLU A 1 339 ? 15.238 9.151 14.196 1.00 41.28 339 GLU A N 1
ATOM 2664 C CA . GLU A 1 339 ? 14.806 8.441 15.417 1.00 41.28 339 GLU A CA 1
ATOM 2665 C C . GLU A 1 339 ? 13.433 8.894 15.939 1.00 41.28 339 GLU A C 1
ATOM 2667 O O . GLU A 1 339 ? 12.765 8.145 16.653 1.00 41.28 339 GLU A O 1
ATOM 2672 N N . THR A 1 340 ? 12.990 10.109 15.597 1.00 43.38 340 THR A N 1
ATOM 2673 C CA . THR A 1 340 ? 11.715 10.663 16.085 1.00 43.38 340 THR A CA 1
ATOM 2674 C C . THR A 1 340 ? 10.498 10.291 15.241 1.00 43.38 340 THR A C 1
ATOM 2676 O O . THR A 1 340 ? 9.382 10.400 15.746 1.00 43.38 340 THR A O 1
ATOM 2679 N N . ASP A 1 341 ? 10.697 9.842 13.998 1.00 48.94 341 ASP A N 1
ATOM 2680 C CA . ASP A 1 341 ? 9.623 9.424 13.090 1.00 48.94 341 ASP A CA 1
ATOM 2681 C C . ASP A 1 341 ? 10.132 8.314 12.147 1.00 48.94 341 ASP A C 1
ATOM 2683 O O . ASP A 1 341 ? 10.787 8.587 11.135 1.00 48.94 341 ASP A O 1
ATOM 2687 N N . LEU A 1 342 ? 9.897 7.044 12.516 1.00 51.16 342 LEU A N 1
ATOM 2688 C CA . LEU A 1 342 ? 10.396 5.872 11.774 1.00 51.16 342 LEU A CA 1
ATOM 2689 C C . LEU A 1 342 ? 9.913 5.843 10.310 1.00 51.16 342 LEU A C 1
ATOM 2691 O O . LEU A 1 342 ? 10.612 5.303 9.446 1.00 51.16 342 LEU A O 1
ATOM 2695 N N . ASP A 1 343 ? 8.767 6.466 10.028 1.00 49.34 343 ASP A N 1
ATOM 2696 C CA . ASP A 1 343 ? 8.156 6.529 8.697 1.00 49.34 343 ASP A CA 1
ATOM 2697 C C . ASP A 1 343 ? 8.926 7.463 7.744 1.00 49.34 343 ASP A C 1
ATOM 2699 O O . ASP A 1 343 ? 8.784 7.380 6.523 1.00 49.34 343 ASP A O 1
ATOM 2703 N N . CYS A 1 344 ? 9.805 8.317 8.282 1.00 56.94 344 CYS A N 1
ATOM 2704 C CA . CYS A 1 344 ? 10.603 9.279 7.521 1.00 56.94 344 CYS A CA 1
ATOM 2705 C C . CYS A 1 344 ? 12.062 8.841 7.293 1.0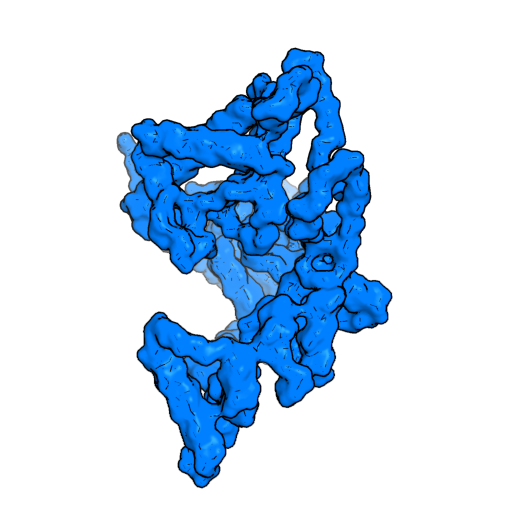0 56.94 344 CYS A C 1
ATOM 2707 O O . CYS A 1 344 ? 12.846 9.606 6.728 1.00 56.94 344 CYS A O 1
ATOM 2709 N N . VAL A 1 345 ? 12.458 7.628 7.709 1.00 68.75 345 VAL A N 1
ATOM 2710 C CA . VAL A 1 345 ? 13.852 7.166 7.584 1.00 68.75 345 VAL A CA 1
ATOM 2711 C C . VAL A 1 345 ? 14.182 6.830 6.115 1.00 68.75 345 VAL A C 1
ATOM 2713 O O . VAL A 1 345 ? 13.560 5.923 5.542 1.00 68.75 345 VAL A O 1
ATOM 2716 N N . PRO A 1 346 ? 15.203 7.465 5.496 1.00 82.50 346 PRO A N 1
ATOM 2717 C CA . PRO A 1 346 ? 15.558 7.201 4.100 1.00 82.50 346 PRO A CA 1
ATOM 2718 C C . PRO A 1 346 ? 16.114 5.794 3.837 1.00 82.50 346 PRO A C 1
ATOM 2720 O O . PRO A 1 346 ? 15.991 5.309 2.714 1.00 82.50 346 PRO A O 1
ATOM 2723 N N . LEU A 1 347 ? 16.721 5.136 4.833 1.00 88.81 347 LEU A N 1
ATOM 2724 C CA . LEU A 1 347 ? 17.221 3.760 4.739 1.00 88.81 347 LEU A CA 1
ATOM 2725 C C . LEU A 1 347 ? 16.697 2.881 5.876 1.00 88.81 347 LEU A C 1
ATOM 2727 O O . LEU A 1 347 ? 16.987 3.110 7.047 1.00 88.81 347 LEU A O 1
ATOM 2731 N N . LEU A 1 348 ? 16.002 1.809 5.511 1.00 89.44 348 LEU A N 1
ATOM 2732 C CA . LEU A 1 348 ? 15.525 0.779 6.423 1.00 89.44 348 LEU A CA 1
ATOM 2733 C C . LEU A 1 348 ? 16.269 -0.534 6.169 1.00 89.44 348 LEU A C 1
ATOM 2735 O O . LEU A 1 348 ? 16.381 -0.969 5.028 1.00 89.44 348 LEU A O 1
ATOM 2739 N N . ILE A 1 349 ? 16.738 -1.202 7.226 1.00 91.38 349 ILE A N 1
ATOM 2740 C CA . ILE A 1 349 ? 17.335 -2.545 7.142 1.00 91.38 349 ILE A CA 1
ATOM 2741 C C . ILE A 1 349 ? 16.650 -3.441 8.171 1.00 91.38 349 ILE A C 1
ATOM 2743 O O . ILE A 1 349 ? 16.704 -3.170 9.375 1.00 91.38 349 ILE A O 1
ATOM 2747 N N . ARG A 1 350 ? 15.985 -4.497 7.701 1.00 88.81 350 ARG A N 1
ATOM 2748 C CA . ARG A 1 350 ? 15.187 -5.415 8.529 1.00 88.81 350 ARG A CA 1
ATOM 2749 C C . ARG A 1 350 ? 15.318 -6.856 8.035 1.00 88.81 350 ARG A C 1
ATOM 2751 O O . ARG A 1 350 ? 15.741 -7.115 6.905 1.00 88.81 350 ARG A O 1
ATOM 2758 N N . ASN A 1 351 ? 14.988 -7.817 8.889 1.00 83.62 351 ASN A N 1
ATOM 2759 C CA . ASN A 1 351 ? 14.764 -9.201 8.467 1.00 83.62 351 ASN A CA 1
ATOM 2760 C C . ASN A 1 351 ? 13.274 -9.450 8.219 1.00 83.62 351 ASN A C 1
ATOM 2762 O O . ASN A 1 351 ? 12.443 -8.718 8.737 1.00 83.62 351 ASN A O 1
ATOM 2766 N N . LEU A 1 352 ? 12.941 -10.491 7.454 1.00 75.19 352 LEU A N 1
ATOM 2767 C CA . LEU A 1 352 ? 11.575 -10.801 7.003 1.00 75.19 352 LEU A CA 1
ATOM 2768 C C . LEU A 1 352 ? 10.513 -10.812 8.125 1.00 75.19 352 LEU A C 1
ATOM 2770 O O . LEU A 1 352 ? 9.358 -10.496 7.870 1.00 75.19 352 LEU A O 1
ATOM 2774 N N . GLU A 1 353 ? 10.907 -11.143 9.356 1.00 67.69 353 GLU A N 1
ATOM 2775 C CA . GLU A 1 353 ? 10.026 -11.181 10.534 1.00 67.69 353 GLU A CA 1
ATOM 2776 C C . GLU A 1 353 ? 9.657 -9.780 11.059 1.00 67.69 353 GLU A C 1
ATOM 2778 O O . GLU A 1 353 ? 8.624 -9.619 11.695 1.00 67.69 353 GLU A O 1
ATOM 2783 N N . GLU A 1 354 ? 10.477 -8.762 10.786 1.00 70.56 354 GLU A N 1
ATOM 2784 C CA . GLU A 1 354 ? 10.330 -7.387 11.294 1.00 70.56 354 GLU A CA 1
ATOM 2785 C C . GLU A 1 354 ? 9.772 -6.410 10.234 1.00 70.56 354 GLU A C 1
ATOM 2787 O O . GLU A 1 354 ? 9.737 -5.208 10.466 1.00 70.56 354 GLU A O 1
ATOM 2792 N N . VAL A 1 355 ? 9.402 -6.895 9.041 1.00 73.88 355 VAL A N 1
ATOM 2793 C CA . VAL A 1 355 ? 9.132 -6.072 7.834 1.00 73.88 355 VAL A CA 1
ATOM 2794 C C . VAL A 1 355 ? 7.647 -5.742 7.619 1.00 73.88 355 VAL A C 1
ATOM 2796 O O . VAL A 1 355 ? 7.272 -5.089 6.649 1.00 73.88 355 VAL A O 1
ATOM 2799 N N . GLN A 1 356 ? 6.763 -6.188 8.501 1.00 69.06 356 GLN A N 1
ATOM 2800 C CA . GLN A 1 356 ? 5.322 -6.006 8.318 1.00 69.06 356 GLN A CA 1
ATOM 2801 C C . GLN A 1 356 ? 4.919 -4.525 8.378 1.00 69.06 356 GLN A C 1
ATOM 2803 O O . GLN A 1 356 ? 5.383 -3.790 9.244 1.00 69.06 356 GLN A O 1
ATOM 2808 N N . GLY A 1 357 ? 4.059 -4.095 7.451 1.00 71.81 357 GLY A N 1
ATOM 2809 C CA . GLY A 1 357 ? 3.600 -2.704 7.347 1.00 71.81 357 GLY A CA 1
ATOM 2810 C C . GLY A 1 357 ? 4.625 -1.723 6.760 1.00 71.81 357 GLY A C 1
ATOM 2811 O O . GLY A 1 357 ? 4.269 -0.587 6.463 1.00 71.81 357 GLY A O 1
ATOM 2812 N N . GLU A 1 358 ? 5.869 -2.152 6.533 1.00 79.12 358 GLU A N 1
ATOM 2813 C CA . GLU A 1 358 ? 6.927 -1.295 6.002 1.00 79.12 358 GLU A CA 1
ATOM 2814 C C . GLU A 1 358 ? 6.865 -1.193 4.474 1.00 79.12 358 GLU A C 1
ATOM 2816 O O . GLU A 1 358 ? 6.817 -2.193 3.751 1.00 79.12 358 GLU A O 1
ATOM 2821 N N . GLU A 1 359 ? 6.954 0.034 3.963 1.00 85.81 359 GLU A N 1
ATOM 2822 C CA . GLU A 1 359 ? 7.057 0.318 2.534 1.00 85.81 359 GLU A CA 1
ATOM 2823 C C . GLU A 1 359 ? 8.189 1.297 2.239 1.00 85.81 359 GLU A C 1
ATOM 2825 O O . GLU A 1 359 ? 8.481 2.185 3.038 1.00 85.81 359 GLU A O 1
ATOM 2830 N N . ARG A 1 360 ? 8.831 1.170 1.079 1.00 88.19 360 ARG A N 1
ATOM 2831 C CA . ARG A 1 360 ? 9.815 2.146 0.594 1.00 88.19 360 ARG A CA 1
ATOM 2832 C C . ARG A 1 360 ? 9.685 2.305 -0.917 1.00 88.19 360 ARG A C 1
ATOM 2834 O O . ARG A 1 360 ? 9.154 1.422 -1.593 1.00 88.19 360 ARG A O 1
ATOM 2841 N N . ASP A 1 361 ? 10.191 3.417 -1.451 1.00 88.62 361 ASP A N 1
ATOM 2842 C CA . ASP A 1 361 ? 10.210 3.651 -2.903 1.00 88.62 361 ASP A CA 1
ATOM 2843 C C . ASP A 1 361 ? 10.998 2.554 -3.640 1.00 88.62 361 ASP A C 1
ATOM 2845 O O . ASP A 1 361 ? 10.659 2.196 -4.770 1.00 88.62 361 ASP A O 1
ATOM 2849 N N . ILE A 1 362 ? 12.064 2.043 -3.012 1.00 91.00 362 ILE A N 1
ATOM 2850 C CA . ILE A 1 362 ? 12.937 0.994 -3.546 1.00 91.00 362 ILE A CA 1
ATOM 2851 C C . ILE A 1 362 ? 13.161 -0.072 -2.474 1.00 91.00 362 ILE A C 1
ATOM 2853 O O . ILE A 1 362 ? 13.452 0.251 -1.325 1.00 91.00 362 ILE A O 1
ATOM 2857 N N . MET A 1 363 ? 13.074 -1.347 -2.862 1.00 91.69 363 MET A N 1
ATOM 2858 C CA . MET A 1 363 ? 13.302 -2.489 -1.975 1.00 91.69 363 MET A CA 1
ATOM 2859 C C . MET A 1 363 ? 14.381 -3.414 -2.540 1.00 91.69 363 MET A C 1
ATOM 2861 O O . MET A 1 363 ? 14.293 -3.851 -3.688 1.00 91.69 363 MET A O 1
ATOM 2865 N N . PHE A 1 364 ? 15.370 -3.759 -1.719 1.00 93.94 364 PHE A N 1
ATOM 2866 C CA . PHE A 1 364 ? 16.342 -4.816 -1.983 1.00 93.94 364 PHE A CA 1
ATOM 2867 C C . PHE A 1 364 ? 16.035 -6.024 -1.105 1.00 93.94 364 PHE A C 1
ATOM 2869 O O . PHE A 1 364 ? 15.955 -5.910 0.115 1.00 93.94 364 PHE A O 1
ATOM 2876 N N . PHE A 1 365 ? 15.904 -7.193 -1.726 1.00 91.44 365 PHE A N 1
ATOM 2877 C CA . PHE A 1 365 ? 15.732 -8.461 -1.024 1.00 91.44 365 PHE A CA 1
ATOM 2878 C C . PHE A 1 365 ? 17.039 -9.254 -1.092 1.00 91.44 365 PHE A C 1
ATOM 2880 O O . PHE A 1 365 ? 17.441 -9.693 -2.167 1.00 91.44 365 PHE A O 1
ATOM 2887 N N . SER A 1 366 ? 17.694 -9.438 0.055 1.00 91.75 366 SER A N 1
ATOM 2888 C CA . SER A 1 366 ? 18.830 -10.348 0.213 1.00 91.75 366 SER A CA 1
ATOM 2889 C C . SER A 1 366 ? 18.313 -11.693 0.712 1.00 91.75 366 SER A C 1
ATOM 2891 O O . SER A 1 366 ? 17.878 -11.837 1.860 1.00 91.75 366 SER A O 1
ATOM 2893 N N . THR A 1 367 ? 18.336 -12.682 -0.177 1.00 86.62 367 THR A N 1
ATOM 2894 C CA . THR A 1 367 ? 17.888 -14.041 0.127 1.00 86.62 367 THR A CA 1
ATOM 2895 C C . THR A 1 367 ? 18.848 -14.771 1.057 1.00 86.62 367 THR A C 1
ATOM 2897 O O . THR A 1 367 ? 18.417 -15.698 1.733 1.00 86.62 367 THR A O 1
ATOM 2900 N N . THR A 1 368 ? 20.127 -14.384 1.106 1.00 84.81 368 THR A N 1
ATOM 2901 C CA . THR A 1 368 ? 21.217 -15.007 1.884 1.00 84.81 368 THR A CA 1
ATOM 2902 C C . THR A 1 368 ? 21.586 -16.433 1.463 1.00 84.81 368 THR A C 1
ATOM 2904 O O . THR A 1 368 ? 22.750 -16.823 1.510 1.00 84.81 368 THR A O 1
ATOM 2907 N N . PHE A 1 369 ? 20.611 -17.264 1.113 1.00 81.38 369 PHE A N 1
ATOM 2908 C CA . PHE A 1 369 ? 20.801 -18.690 0.903 1.00 81.38 369 PHE A CA 1
ATOM 2909 C C . PHE A 1 369 ? 21.397 -18.985 -0.475 1.00 81.38 369 PHE A C 1
ATOM 2911 O O . PHE A 1 369 ? 20.964 -18.462 -1.497 1.00 81.38 369 PHE A O 1
ATOM 2918 N N . GLY A 1 370 ? 22.374 -19.885 -0.500 1.00 80.38 370 GLY A N 1
ATOM 2919 C CA . GLY A 1 370 ? 23.118 -20.270 -1.694 1.00 80.38 370 GLY A CA 1
ATOM 2920 C C . GLY A 1 370 ? 23.870 -21.582 -1.468 1.00 80.38 370 GLY A C 1
ATOM 2921 O O . GLY A 1 370 ? 23.796 -22.154 -0.375 1.00 80.38 370 GLY A O 1
ATOM 2922 N N . PRO A 1 371 ? 24.566 -22.108 -2.486 1.00 81.50 371 PRO A N 1
ATOM 2923 C CA . PRO A 1 371 ? 25.459 -23.245 -2.305 1.00 81.50 371 PRO A CA 1
ATOM 2924 C C . PRO A 1 371 ? 26.557 -22.911 -1.285 1.00 81.50 371 PRO A C 1
ATOM 2926 O O . PRO A 1 371 ? 27.099 -21.804 -1.274 1.00 81.50 371 PRO A O 1
ATOM 2929 N N . ASP A 1 372 ? 26.893 -23.863 -0.418 1.00 81.69 372 ASP A N 1
ATOM 2930 C CA . ASP A 1 372 ? 28.063 -23.740 0.450 1.00 81.69 372 ASP A CA 1
ATOM 2931 C C . ASP A 1 372 ? 29.373 -23.984 -0.328 1.00 81.69 372 ASP A C 1
ATOM 2933 O O . ASP A 1 372 ? 29.375 -24.270 -1.528 1.00 81.69 372 ASP A O 1
ATOM 2937 N N . ARG A 1 373 ? 30.525 -23.912 0.354 1.00 80.44 373 ARG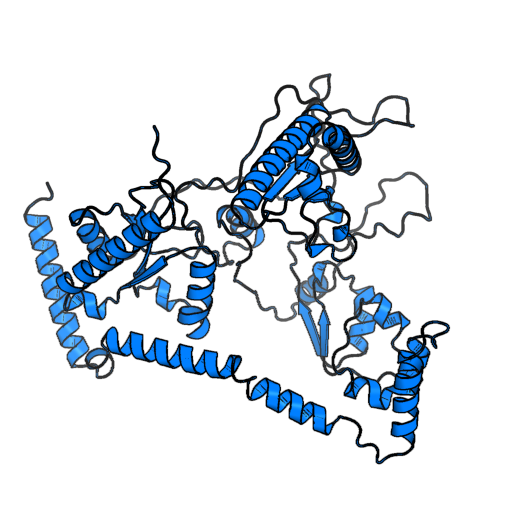 A N 1
ATOM 2938 C CA . ARG A 1 373 ? 31.848 -24.160 -0.263 1.00 80.44 373 ARG A CA 1
ATOM 2939 C C . ARG A 1 373 ? 31.997 -25.550 -0.890 1.00 80.44 373 ARG A C 1
ATOM 2941 O O . ARG A 1 373 ? 32.900 -25.748 -1.696 1.00 80.44 373 ARG A O 1
ATOM 2948 N N . THR A 1 374 ? 31.160 -26.509 -0.503 1.00 77.81 374 THR A N 1
ATOM 2949 C CA . THR A 1 374 ? 31.145 -27.870 -1.056 1.00 77.81 374 THR A CA 1
ATOM 2950 C C . THR A 1 374 ? 30.187 -28.008 -2.244 1.00 77.81 374 THR A C 1
ATOM 2952 O O . THR A 1 374 ? 30.071 -29.089 -2.815 1.00 77.81 374 THR A O 1
ATOM 2955 N N . GLY A 1 375 ? 29.508 -26.921 -2.632 1.00 75.50 375 GLY A N 1
ATOM 2956 C CA . GLY A 1 375 ? 28.475 -26.904 -3.665 1.00 75.50 375 GLY A CA 1
ATOM 2957 C C . GLY A 1 375 ? 27.128 -27.445 -3.182 1.00 75.50 375 GLY A C 1
ATOM 2958 O O . GLY A 1 375 ? 26.213 -27.617 -3.987 1.00 75.50 375 GLY A O 1
ATOM 2959 N N . LYS A 1 376 ? 26.978 -27.724 -1.881 1.00 75.06 376 LYS A N 1
ATOM 2960 C CA . LYS A 1 376 ? 25.739 -28.255 -1.318 1.00 75.06 376 LYS A CA 1
ATOM 2961 C C . LYS A 1 376 ? 24.769 -27.111 -1.051 1.00 75.06 376 LYS A C 1
ATOM 2963 O O . LYS A 1 376 ? 25.083 -26.160 -0.342 1.00 75.06 376 LYS A O 1
ATOM 2968 N N . PHE A 1 377 ? 23.563 -27.231 -1.595 1.00 75.50 377 PHE A N 1
ATOM 2969 C CA . PHE A 1 377 ? 22.469 -26.303 -1.340 1.00 75.50 377 PHE A CA 1
ATOM 2970 C C . PHE A 1 377 ? 21.546 -26.856 -0.251 1.00 75.50 377 PHE A C 1
ATOM 2972 O O . PHE A 1 377 ? 21.008 -27.956 -0.389 1.00 75.50 377 PHE A O 1
ATOM 2979 N N . SER A 1 378 ? 21.363 -26.108 0.836 1.00 65.44 378 SER A N 1
ATOM 2980 C CA . SER A 1 378 ? 20.405 -26.457 1.887 1.00 65.44 378 SER A CA 1
ATOM 2981 C C . SER A 1 378 ? 19.069 -25.775 1.602 1.00 65.44 378 SER A C 1
ATOM 2983 O O . SER A 1 378 ? 18.981 -24.555 1.668 1.00 65.44 378 SER A O 1
ATOM 2985 N N . GLN A 1 379 ? 18.021 -26.550 1.317 1.00 57.81 379 GLN A N 1
ATOM 2986 C CA . GLN A 1 379 ? 16.669 -26.042 1.036 1.00 57.81 379 GLN A CA 1
ATOM 2987 C C . GLN A 1 379 ? 15.899 -25.653 2.313 1.00 57.81 379 GLN A C 1
ATOM 2989 O O . GLN A 1 379 ? 14.687 -25.826 2.381 1.00 57.81 379 GLN A O 1
ATOM 2994 N N . ASN A 1 380 ? 16.580 -25.189 3.364 1.00 57.91 380 ASN A N 1
ATOM 2995 C CA . ASN A 1 380 ? 15.933 -24.814 4.621 1.00 57.91 380 ASN A CA 1
ATOM 2996 C C . ASN A 1 380 ? 15.785 -23.289 4.722 1.00 57.91 380 ASN A C 1
ATOM 2998 O O . ASN A 1 380 ? 16.599 -22.630 5.363 1.00 57.91 380 ASN A O 1
ATOM 3002 N N . PHE A 1 381 ? 14.761 -22.737 4.064 1.00 58.41 381 PHE A N 1
ATOM 3003 C CA . PHE A 1 381 ? 14.504 -21.293 3.974 1.00 58.41 381 PHE A CA 1
ATOM 3004 C C . PHE A 1 381 ? 13.670 -20.734 5.148 1.00 58.41 381 PHE A C 1
ATOM 3006 O O . PHE A 1 381 ? 13.054 -19.676 5.028 1.00 58.41 381 PHE A O 1
ATOM 3013 N N . GLY A 1 382 ? 13.601 -21.442 6.282 1.00 60.00 382 GLY A N 1
ATOM 3014 C CA . GLY A 1 382 ? 12.795 -21.016 7.431 1.00 60.00 382 GLY A CA 1
ATOM 3015 C C . GLY A 1 382 ? 11.283 -21.008 7.122 1.00 60.00 382 GLY A C 1
ATOM 3016 O O . GLY A 1 382 ? 10.800 -21.956 6.496 1.00 60.00 382 GLY A O 1
ATOM 3017 N N . PRO A 1 383 ? 10.517 -19.971 7.527 1.00 49.19 383 PRO A N 1
ATOM 3018 C CA . PRO A 1 383 ? 9.058 -19.897 7.331 1.00 49.19 383 PRO A CA 1
ATOM 3019 C C . PRO A 1 383 ? 8.591 -19.993 5.866 1.00 49.19 383 PRO A C 1
ATOM 3021 O O . PRO A 1 383 ? 7.453 -20.378 5.604 1.00 49.19 383 PRO A O 1
ATOM 3024 N N . LEU A 1 384 ? 9.477 -19.696 4.907 1.00 50.09 384 LEU A N 1
ATOM 3025 C CA . LEU A 1 384 ? 9.207 -19.721 3.462 1.00 50.09 384 LEU A CA 1
ATOM 3026 C C . LEU A 1 384 ? 9.044 -21.135 2.874 1.00 50.09 384 LEU A C 1
ATOM 3028 O O . LEU A 1 384 ? 8.612 -21.274 1.735 1.00 50.09 384 LEU A O 1
ATOM 3032 N N . ASN A 1 385 ? 9.356 -22.194 3.631 1.00 46.78 385 ASN A N 1
ATOM 3033 C CA . ASN A 1 385 ? 9.236 -23.589 3.181 1.00 46.78 385 ASN A CA 1
ATOM 3034 C C . ASN A 1 385 ? 7.803 -24.157 3.197 1.00 46.78 385 ASN A C 1
ATOM 3036 O O . ASN A 1 385 ? 7.604 -25.356 2.983 1.00 46.78 385 ASN A O 1
ATOM 3040 N N . ARG A 1 386 ? 6.791 -23.327 3.462 1.00 56.28 386 ARG A N 1
ATOM 3041 C CA . ARG A 1 386 ? 5.378 -23.731 3.475 1.00 56.28 386 ARG A CA 1
ATOM 3042 C C . ARG A 1 386 ? 4.761 -23.583 2.073 1.00 56.28 386 ARG A C 1
ATOM 3044 O O . ARG A 1 386 ? 5.195 -22.761 1.275 1.00 56.28 386 ARG A O 1
ATOM 3051 N N . LYS A 1 387 ? 3.785 -24.441 1.743 1.00 36.06 387 LYS A N 1
ATOM 3052 C CA . LYS A 1 387 ? 3.199 -24.589 0.390 1.00 36.06 387 LYS A CA 1
ATOM 3053 C C . LYS A 1 387 ? 2.789 -23.243 -0.237 1.00 36.06 387 LYS A C 1
ATOM 3055 O O . LYS A 1 387 ? 2.010 -22.519 0.372 1.00 36.06 387 LYS A O 1
ATOM 3060 N N . GLY A 1 388 ? 3.198 -22.991 -1.490 1.00 39.03 388 GLY A N 1
ATOM 3061 C CA . GLY A 1 388 ? 2.654 -21.870 -2.277 1.00 39.03 388 GLY A CA 1
ATOM 3062 C C . GLY A 1 388 ? 3.448 -21.339 -3.483 1.00 39.03 388 GLY A C 1
ATOM 3063 O O . GLY A 1 388 ? 3.076 -20.289 -3.993 1.00 39.03 388 GLY A O 1
ATOM 3064 N N . GLY A 1 389 ? 4.515 -21.993 -3.959 1.00 36.16 389 GLY A N 1
ATOM 3065 C CA . GLY A 1 389 ? 5.315 -21.483 -5.087 1.00 36.16 389 GLY A CA 1
ATOM 3066 C C . GLY A 1 389 ? 5.054 -22.209 -6.408 1.00 36.16 389 GLY A C 1
ATOM 3067 O O . GLY A 1 389 ? 5.610 -23.284 -6.615 1.00 36.16 389 GLY A O 1
ATOM 3068 N N . GLU A 1 390 ? 4.276 -21.613 -7.317 1.00 35.72 390 GLU A N 1
ATOM 3069 C CA . GLU A 1 390 ? 4.163 -22.051 -8.721 1.00 35.72 390 GLU A CA 1
ATOM 3070 C C . GLU A 1 390 ? 4.202 -20.860 -9.699 1.00 35.72 390 GLU A C 1
ATOM 3072 O O . GLU A 1 390 ? 4.017 -19.711 -9.310 1.00 35.72 390 GLU A O 1
ATOM 3077 N N . ALA A 1 391 ? 4.545 -21.150 -10.958 1.00 30.55 391 ALA A N 1
ATOM 3078 C CA . ALA A 1 391 ? 5.161 -20.242 -11.927 1.00 30.55 391 ALA A CA 1
ATOM 3079 C C . ALA A 1 391 ? 4.221 -19.277 -12.686 1.00 30.55 391 ALA A C 1
ATOM 3081 O O . ALA A 1 391 ? 3.053 -19.561 -12.937 1.00 30.55 391 ALA A O 1
ATOM 3082 N N . LEU A 1 392 ? 4.825 -18.171 -13.144 1.00 32.44 392 LEU A N 1
ATOM 3083 C CA . LEU A 1 392 ? 4.234 -17.050 -13.888 1.00 32.44 392 LEU A CA 1
ATOM 3084 C C . LEU A 1 392 ? 3.651 -17.438 -15.268 1.00 32.44 392 LEU A C 1
ATOM 3086 O O . LEU A 1 392 ? 4.331 -18.109 -16.056 1.00 32.44 392 LEU A O 1
ATOM 3090 N N . PRO A 1 393 ? 2.460 -16.931 -15.645 1.00 29.20 393 PRO A N 1
ATOM 3091 C CA . PRO A 1 393 ? 1.974 -16.999 -17.017 1.00 29.20 393 PRO A CA 1
ATOM 3092 C C . PRO A 1 393 ? 2.731 -16.029 -17.939 1.00 29.20 393 PRO A C 1
ATOM 3094 O O . PRO A 1 393 ? 3.157 -14.939 -17.559 1.00 29.20 393 PRO A O 1
ATOM 3097 N N . LYS A 1 394 ? 2.895 -16.435 -19.202 1.00 27.23 394 LYS A N 1
ATOM 3098 C CA . LYS A 1 394 ? 3.533 -15.622 -20.246 1.00 27.23 394 LYS A CA 1
ATOM 3099 C C . LYS A 1 394 ? 2.651 -14.436 -20.645 1.00 27.23 394 LYS A C 1
ATOM 3101 O O . LYS A 1 394 ? 1.463 -14.602 -20.923 1.00 27.23 394 LYS A O 1
ATOM 3106 N N . ARG A 1 395 ? 3.286 -13.265 -20.781 1.00 32.94 395 ARG A N 1
ATOM 3107 C CA . ARG A 1 395 ? 2.714 -12.050 -21.382 1.00 32.94 395 ARG A CA 1
ATOM 3108 C C . ARG A 1 395 ? 2.067 -12.366 -22.730 1.00 32.94 395 ARG A C 1
ATOM 3110 O O . ARG A 1 395 ? 2.729 -12.862 -23.641 1.00 32.94 395 ARG A O 1
ATOM 3117 N N . THR A 1 396 ? 0.792 -12.015 -22.858 1.00 33.03 396 THR A N 1
ATOM 3118 C CA . THR A 1 396 ? 0.079 -12.019 -24.137 1.00 33.03 396 THR A CA 1
ATOM 3119 C C . THR A 1 396 ? -0.273 -10.575 -24.463 1.00 33.03 396 THR A C 1
ATOM 3121 O O . THR A 1 396 ? -1.082 -9.969 -23.769 1.00 33.03 396 THR A O 1
ATOM 3124 N N . TYR A 1 397 ? 0.343 -10.005 -25.498 1.00 36.53 397 TYR A N 1
ATOM 3125 C CA . TYR A 1 397 ? -0.132 -8.744 -26.066 1.00 36.53 397 TYR A CA 1
ATOM 3126 C C . TYR A 1 397 ? -1.433 -9.043 -26.815 1.00 36.53 397 TYR A C 1
ATOM 3128 O O . TYR A 1 397 ? -1.439 -9.898 -27.705 1.00 36.53 397 TYR A O 1
ATOM 3136 N N . GLN A 1 398 ? -2.535 -8.399 -26.429 1.00 57.38 398 GLN A N 1
ATOM 3137 C CA . GLN A 1 398 ? -3.835 -8.596 -27.069 1.00 57.38 398 GLN A CA 1
ATOM 3138 C C . GLN A 1 398 ? -4.434 -7.298 -27.616 1.00 57.38 398 GLN A C 1
ATOM 3140 O O . GLN A 1 398 ? -4.017 -6.189 -27.301 1.00 57.38 398 GLN A O 1
ATOM 3145 N N . THR A 1 399 ? -5.348 -7.535 -28.550 1.00 65.25 399 THR A N 1
ATOM 3146 C CA . THR A 1 399 ? -6.033 -6.642 -29.486 1.00 65.25 399 THR A CA 1
ATOM 3147 C C . THR A 1 399 ? -6.945 -5.607 -28.819 1.00 65.25 399 THR A C 1
ATOM 3149 O O . THR A 1 399 ? -7.256 -5.728 -27.646 1.00 65.25 399 THR A O 1
ATOM 3152 N N . PHE A 1 400 ? -7.409 -4.621 -29.596 1.00 72.19 400 PHE A N 1
ATOM 3153 C CA . PHE A 1 400 ? -8.424 -3.637 -29.186 1.00 72.19 400 PHE A CA 1
ATOM 3154 C C . PHE A 1 400 ? -9.711 -4.298 -28.661 1.00 72.19 400 PHE A C 1
ATOM 3156 O O . PHE A 1 400 ? -10.165 -5.284 -29.251 1.00 72.19 400 PHE A O 1
ATOM 3163 N N . ASP A 1 401 ? -10.338 -3.705 -27.642 1.00 70.56 401 ASP A N 1
ATOM 3164 C CA . ASP A 1 401 ? -11.594 -4.201 -27.059 1.00 70.56 401 ASP A CA 1
ATOM 3165 C C . ASP A 1 401 ? -12.811 -3.772 -27.888 1.00 70.56 401 ASP A C 1
ATOM 3167 O O . ASP A 1 401 ? -13.867 -4.414 -27.863 1.00 70.56 401 ASP A O 1
ATOM 3171 N N . SER A 1 402 ? -12.669 -2.704 -28.680 1.00 76.19 402 SER A N 1
ATOM 3172 C CA . SER A 1 402 ? -13.737 -2.206 -29.541 1.00 76.19 402 SER A CA 1
ATOM 3173 C C . SER A 1 402 ? -13.262 -1.745 -30.931 1.00 76.19 402 SER A C 1
ATOM 3175 O O . SER A 1 402 ? -12.151 -1.236 -31.099 1.00 76.19 402 SER A O 1
ATOM 3177 N N . PRO A 1 403 ? -14.129 -1.831 -31.968 1.00 77.12 403 PRO A N 1
ATOM 3178 C CA . PRO A 1 403 ? -13.857 -1.224 -33.277 1.00 77.12 403 PRO A CA 1
ATOM 3179 C C . PRO A 1 403 ? -13.680 0.300 -33.221 1.00 77.12 403 PRO A C 1
ATOM 3181 O O . PRO A 1 403 ? -13.104 0.884 -34.140 1.00 77.12 403 PRO A O 1
ATOM 3184 N N . PHE A 1 404 ? -14.213 0.937 -32.173 1.00 79.25 404 PHE A N 1
ATOM 3185 C CA . PHE A 1 404 ? -14.046 2.360 -31.906 1.00 79.25 404 PHE A CA 1
ATOM 3186 C C . PHE A 1 404 ? -12.587 2.667 -31.546 1.00 79.25 404 PHE A C 1
ATOM 3188 O O . PHE A 1 404 ? -11.966 3.480 -32.231 1.00 79.25 404 PHE A O 1
ATOM 3195 N N . GLU A 1 405 ? -12.009 1.947 -30.581 1.00 83.44 405 GLU A N 1
ATOM 3196 C CA . GLU A 1 405 ? -10.589 2.064 -30.218 1.00 83.44 405 GLU A CA 1
ATOM 3197 C C . GLU A 1 405 ? -9.662 1.791 -31.413 1.00 83.44 405 GLU A C 1
ATOM 3199 O O . GLU A 1 405 ? -8.731 2.560 -31.660 1.00 83.44 405 GLU A O 1
ATOM 3204 N N . GLU A 1 406 ? -9.943 0.747 -32.208 1.00 84.31 406 GLU A N 1
ATOM 3205 C CA . GLU A 1 406 ? -9.153 0.429 -33.411 1.00 84.31 406 GLU A CA 1
ATOM 3206 C C . GLU A 1 406 ? -9.172 1.594 -34.420 1.00 84.31 406 GLU A C 1
ATOM 3208 O O . GLU A 1 406 ? -8.157 1.903 -35.060 1.00 84.31 406 GLU A O 1
ATOM 3213 N N . GLU A 1 407 ? -10.321 2.262 -34.591 1.00 84.88 407 GLU A N 1
ATOM 3214 C CA . GLU A 1 407 ? -10.441 3.411 -35.489 1.00 84.88 407 GLU A CA 1
ATOM 3215 C C . GLU A 1 407 ? -9.669 4.629 -34.966 1.00 84.88 407 GLU A C 1
ATOM 3217 O O . GLU A 1 407 ? -8.932 5.233 -35.751 1.00 84.88 407 GLU A O 1
ATOM 3222 N N . VAL A 1 408 ? -9.768 4.939 -33.669 1.00 86.12 408 VAL A N 1
ATOM 3223 C CA . VAL A 1 408 ? -9.006 6.024 -33.022 1.00 86.12 408 VAL A CA 1
ATOM 3224 C C . VAL A 1 408 ? -7.504 5.790 -33.186 1.00 86.12 408 VAL A C 1
ATOM 3226 O O . VAL A 1 408 ? -6.798 6.647 -33.725 1.00 86.12 408 VAL A O 1
ATOM 3229 N N . ALA A 1 409 ? -7.019 4.598 -32.830 1.00 87.06 409 ALA A N 1
ATOM 3230 C CA . ALA A 1 409 ? -5.610 4.237 -32.953 1.00 87.06 409 ALA A CA 1
ATOM 3231 C C . ALA A 1 409 ? -5.117 4.308 -34.404 1.00 87.06 409 ALA A C 1
ATOM 3233 O O . ALA A 1 409 ? -4.023 4.804 -34.670 1.00 87.06 409 ALA A O 1
ATOM 3234 N N . THR A 1 410 ? -5.926 3.858 -35.370 1.00 86.25 410 THR A N 1
ATOM 3235 C CA . THR A 1 410 ? -5.575 3.938 -36.797 1.00 86.25 410 THR A CA 1
ATOM 3236 C C . THR A 1 410 ? -5.393 5.386 -37.257 1.00 86.25 410 THR A C 1
ATOM 3238 O O . THR A 1 410 ? -4.505 5.665 -38.065 1.00 86.25 410 THR A O 1
ATOM 3241 N N . LEU A 1 411 ? -6.250 6.309 -36.809 1.00 87.62 411 LEU A N 1
ATOM 3242 C CA . LEU A 1 411 ? -6.164 7.710 -37.220 1.00 87.62 411 LEU A CA 1
ATOM 3243 C C . LEU A 1 411 ? -5.004 8.445 -36.536 1.00 87.62 411 LEU A C 1
ATOM 3245 O O . LEU A 1 411 ? -4.334 9.231 -37.202 1.00 87.62 411 LEU A O 1
ATOM 3249 N N . LEU A 1 412 ? -4.699 8.132 -35.274 1.00 89.94 412 LEU A N 1
ATOM 3250 C CA . LEU A 1 412 ? -3.513 8.654 -34.583 1.00 89.94 412 LEU A CA 1
ATOM 3251 C C . LEU A 1 412 ? -2.209 8.197 -35.249 1.00 89.94 412 LEU A C 1
ATOM 3253 O O . LEU A 1 412 ? -1.338 9.026 -35.510 1.00 89.94 412 LEU A O 1
ATOM 3257 N N . HIS A 1 413 ? -2.119 6.925 -35.654 1.00 88.38 413 HIS A N 1
ATOM 3258 C CA . HIS A 1 413 ? -0.984 6.432 -36.444 1.00 88.38 413 HIS A CA 1
ATOM 3259 C C . HIS A 1 413 ? -0.804 7.201 -37.757 1.00 88.38 413 HIS A C 1
ATOM 3261 O O . HIS A 1 413 ? 0.316 7.532 -38.138 1.00 88.38 413 HIS A O 1
ATOM 3267 N N . LYS A 1 414 ? -1.897 7.551 -38.451 1.00 88.69 414 LYS A N 1
ATOM 3268 C CA . LYS A 1 414 ? -1.819 8.382 -39.668 1.00 88.69 414 LYS A CA 1
ATOM 3269 C C . LYS A 1 414 ? -1.329 9.806 -39.398 1.00 88.69 414 LYS A C 1
ATOM 3271 O O . LYS A 1 414 ? -0.796 10.427 -40.312 1.00 88.69 414 LYS A O 1
ATOM 3276 N N . LYS A 1 415 ? -1.529 10.324 -38.184 1.00 90.31 415 LYS A N 1
ATOM 3277 C CA . LYS A 1 415 ? -1.018 11.628 -37.735 1.00 90.31 415 LYS A CA 1
ATOM 3278 C C . LYS A 1 415 ? 0.445 11.564 -37.268 1.00 90.31 415 LYS A C 1
ATOM 3280 O O . LYS A 1 415 ? 1.026 12.614 -37.023 1.00 90.31 415 LYS A O 1
ATOM 3285 N N . GLY A 1 416 ? 1.042 10.369 -37.213 1.00 88.06 416 GLY A N 1
ATOM 3286 C CA . GLY A 1 416 ? 2.450 10.152 -36.868 1.00 88.06 416 GLY A CA 1
ATOM 3287 C C . GLY A 1 416 ? 2.700 9.711 -35.424 1.00 88.06 416 GLY A C 1
ATOM 3288 O O . GLY A 1 416 ? 3.856 9.637 -35.025 1.00 88.06 416 GLY A O 1
ATOM 3289 N N . TRP A 1 417 ? 1.652 9.411 -34.652 1.00 91.75 417 TRP A N 1
ATOM 3290 C CA . TRP A 1 417 ? 1.784 8.922 -33.278 1.00 91.75 417 TRP A CA 1
ATOM 3291 C C . TRP A 1 417 ? 1.918 7.399 -33.236 1.00 91.75 417 TRP A C 1
ATOM 3293 O O . TRP A 1 417 ? 1.168 6.690 -33.906 1.00 91.75 417 TRP A O 1
ATOM 3303 N N . GLU A 1 418 ? 2.831 6.893 -32.412 1.00 88.56 418 GLU A N 1
ATOM 3304 C CA . GLU A 1 418 ? 2.900 5.471 -32.075 1.00 88.56 418 GLU A CA 1
ATOM 3305 C C . GLU A 1 418 ? 1.943 5.174 -30.912 1.00 88.56 418 GLU A C 1
ATOM 3307 O O . GLU A 1 418 ? 1.942 5.874 -29.895 1.00 88.56 418 GLU A O 1
ATOM 3312 N N . VAL A 1 419 ? 1.075 4.172 -31.096 1.00 88.62 419 VAL A N 1
ATOM 3313 C CA . VAL A 1 419 ? -0.028 3.878 -30.170 1.00 88.62 419 VAL A CA 1
ATOM 3314 C C . VAL A 1 419 ? -0.020 2.411 -29.768 1.00 88.62 419 VAL A C 1
ATOM 3316 O O . VAL A 1 419 ? -0.141 1.528 -30.620 1.00 88.62 419 VAL A O 1
ATOM 3319 N N . HIS A 1 420 ? 0.036 2.154 -28.464 1.00 87.69 420 HIS A N 1
ATOM 3320 C CA . HIS A 1 420 ? -0.075 0.819 -27.883 1.00 87.69 420 HIS A CA 1
ATOM 3321 C C . HIS A 1 420 ? -1.486 0.601 -27.321 1.00 87.69 420 HIS A C 1
ATOM 3323 O O . HIS A 1 420 ? -1.911 1.373 -26.462 1.00 87.69 420 HIS A O 1
ATOM 3329 N N . PRO A 1 421 ? -2.243 -0.409 -27.782 1.00 86.81 421 PRO A N 1
ATOM 3330 C CA . PRO A 1 421 ? -3.546 -0.716 -27.204 1.00 86.81 421 PRO A CA 1
ATOM 3331 C C . PRO A 1 421 ? -3.420 -1.427 -25.856 1.00 86.81 421 PRO A C 1
ATOM 3333 O O . PRO A 1 421 ? -2.472 -2.182 -25.644 1.00 86.81 421 PRO A O 1
ATOM 3336 N N . GLN A 1 422 ? -4.430 -1.243 -25.003 1.00 80.75 422 GLN A N 1
ATOM 3337 C CA . GLN A 1 422 ? -4.668 -2.057 -23.809 1.00 80.75 422 GLN A CA 1
ATOM 3338 C C . GLN A 1 422 ? -3.449 -2.120 -22.876 1.00 80.75 422 GLN A C 1
ATOM 3340 O O . GLN A 1 422 ? -2.977 -3.196 -22.501 1.00 80.75 422 GLN A O 1
ATOM 3345 N N . VAL A 1 423 ? -2.930 -0.941 -22.519 1.00 80.38 423 VAL A N 1
ATOM 3346 C CA . VAL A 1 423 ? -1.760 -0.792 -21.646 1.00 80.38 423 VAL A CA 1
ATOM 3347 C C . VAL A 1 423 ? -2.150 -1.179 -20.220 1.00 80.38 423 VAL A C 1
ATOM 3349 O O . VAL A 1 423 ? -2.986 -0.518 -19.603 1.00 80.38 423 VAL A O 1
ATOM 3352 N N . GLY A 1 424 ? -1.551 -2.262 -19.725 1.00 69.44 424 GLY A N 1
ATOM 3353 C CA . GLY A 1 424 ? -1.784 -2.821 -18.395 1.00 69.44 424 GLY A CA 1
ATOM 3354 C C . GLY A 1 424 ? -1.691 -4.352 -18.363 1.00 69.44 424 GLY A C 1
ATOM 3355 O O . GLY A 1 424 ? -1.996 -5.009 -19.362 1.00 69.44 424 GLY A O 1
ATOM 3356 N N . VAL A 1 425 ? -1.303 -4.938 -17.228 1.00 60.78 425 VAL A N 1
ATOM 3357 C CA . VAL A 1 425 ? -1.385 -6.395 -16.974 1.00 60.78 425 VAL A CA 1
ATOM 3358 C C . VAL A 1 425 ? -2.639 -6.792 -16.196 1.00 60.78 425 VAL A C 1
ATOM 3360 O O . VAL A 1 425 ? -3.164 -7.884 -16.422 1.00 60.78 425 VAL A O 1
ATOM 3363 N N . GLY A 1 426 ? -3.161 -5.903 -15.349 1.00 62.34 426 GLY A N 1
ATOM 3364 C CA . GLY A 1 426 ? -4.299 -6.189 -14.476 1.00 62.34 426 GLY A CA 1
ATOM 3365 C C . GLY A 1 426 ? -5.672 -6.234 -15.164 1.00 62.34 426 GLY A C 1
ATOM 3366 O O . GLY A 1 426 ? -5.823 -6.144 -16.387 1.00 62.34 426 GLY A O 1
ATOM 3367 N N . SER A 1 427 ? -6.710 -6.346 -14.328 1.00 64.12 427 SER A N 1
ATOM 3368 C CA . SER A 1 427 ? -8.127 -6.238 -14.722 1.00 64.12 427 SER A CA 1
ATOM 3369 C C . SER A 1 427 ? -8.482 -4.859 -15.291 1.00 64.12 427 SER A C 1
ATOM 3371 O O . SER A 1 427 ? -9.458 -4.701 -16.025 1.00 64.12 427 SER A O 1
ATOM 3373 N N . PHE A 1 428 ? -7.674 -3.859 -14.957 1.00 70.12 428 PHE A N 1
ATOM 3374 C CA . PHE A 1 428 ? -7.759 -2.503 -15.453 1.00 70.12 428 PHE A CA 1
ATOM 3375 C C . PHE A 1 428 ? -6.715 -2.264 -16.536 1.00 70.12 428 PHE A C 1
ATOM 3377 O O . PHE A 1 428 ? -5.553 -2.634 -16.380 1.00 70.12 428 PHE A O 1
ATOM 3384 N N . ARG A 1 429 ? -7.117 -1.563 -17.596 1.00 75.88 429 ARG A N 1
ATOM 3385 C CA . ARG A 1 429 ? -6.230 -1.171 -18.689 1.00 75.88 429 ARG A CA 1
ATOM 3386 C C . ARG A 1 429 ? -6.531 0.252 -19.131 1.00 75.88 429 ARG A C 1
ATOM 3388 O O . ARG A 1 429 ? -7.660 0.734 -18.993 1.00 75.88 429 ARG A O 1
ATOM 3395 N N . ILE A 1 430 ? -5.506 0.921 -19.644 1.00 82.94 430 ILE A N 1
ATOM 3396 C CA . ILE A 1 430 ? -5.670 2.145 -20.426 1.00 82.94 430 ILE A CA 1
ATOM 3397 C C . ILE A 1 430 ? -5.913 1.722 -21.867 1.00 82.94 430 ILE A C 1
ATOM 3399 O O . ILE A 1 430 ? -5.109 0.980 -22.435 1.00 82.94 430 ILE A O 1
ATOM 3403 N N . ASP A 1 431 ? -7.014 2.200 -22.448 1.00 85.00 431 ASP A N 1
ATOM 3404 C CA . ASP A 1 431 ? -7.483 1.708 -23.743 1.00 85.00 431 ASP A CA 1
ATOM 3405 C C . ASP A 1 431 ? -6.419 1.921 -24.832 1.00 85.00 431 ASP A C 1
ATOM 3407 O O . ASP A 1 431 ? -6.144 1.003 -25.605 1.00 85.00 431 ASP A O 1
ATOM 3411 N N . LEU A 1 432 ? -5.758 3.092 -24.852 1.00 88.88 432 LEU A N 1
ATOM 3412 C CA . LEU A 1 432 ? -4.630 3.388 -25.746 1.00 88.88 432 LEU A CA 1
ATOM 3413 C C . LEU A 1 432 ? -3.532 4.212 -25.043 1.00 88.88 432 LEU A C 1
ATOM 3415 O O . LEU A 1 432 ? -3.808 5.287 -24.519 1.00 88.88 432 LEU A O 1
ATOM 3419 N N . GLY A 1 433 ? -2.276 3.772 -25.089 1.00 89.00 433 GLY A N 1
ATOM 3420 C CA . GLY A 1 433 ? -1.104 4.550 -24.667 1.00 89.00 433 GLY A CA 1
ATOM 3421 C C . GLY A 1 433 ? -0.385 5.192 -25.854 1.00 89.00 433 GLY A C 1
ATOM 3422 O O . GLY A 1 433 ? -0.101 4.516 -26.842 1.00 89.00 433 GLY A O 1
ATOM 3423 N N . ILE A 1 434 ? -0.076 6.487 -25.760 1.00 92.31 434 ILE A N 1
ATOM 3424 C CA . ILE A 1 434 ? 0.682 7.241 -26.769 1.00 92.31 434 ILE A CA 1
ATOM 3425 C C . ILE A 1 434 ? 2.150 7.269 -26.370 1.00 92.31 434 ILE A C 1
ATOM 3427 O O . ILE A 1 434 ? 2.490 7.836 -25.333 1.00 92.31 434 ILE A O 1
ATOM 3431 N N . VAL A 1 435 ? 3.010 6.650 -27.176 1.00 88.50 435 VAL A N 1
ATOM 3432 C CA . VAL A 1 435 ? 4.455 6.594 -26.914 1.00 88.50 435 VAL A CA 1
ATOM 3433 C C . VAL A 1 435 ? 5.050 7.995 -27.013 1.00 88.50 435 VAL A C 1
ATOM 3435 O O . VAL A 1 435 ? 4.709 8.760 -27.920 1.00 88.50 435 VAL A O 1
ATOM 3438 N N . ASN A 1 436 ? 5.932 8.341 -26.076 1.00 87.44 436 ASN A N 1
ATOM 3439 C CA . ASN A 1 436 ? 6.663 9.597 -26.127 1.00 87.44 436 ASN A CA 1
ATOM 3440 C C . ASN A 1 436 ? 7.758 9.538 -27.214 1.00 87.44 436 ASN A C 1
ATOM 3442 O O . ASN A 1 436 ? 8.671 8.718 -27.098 1.00 87.44 436 ASN A O 1
ATOM 3446 N N . PRO A 1 437 ? 7.724 10.406 -28.247 1.00 87.38 437 PRO A N 1
ATOM 3447 C CA . PRO A 1 437 ? 8.722 10.387 -29.318 1.00 87.38 437 PRO A CA 1
ATOM 3448 C C . PRO A 1 437 ? 10.150 10.709 -28.856 1.00 87.38 437 PRO A C 1
ATOM 3450 O O . PRO A 1 437 ? 11.106 10.207 -29.445 1.00 87.38 437 PRO A O 1
ATOM 3453 N N . ASP A 1 438 ? 10.305 11.538 -27.818 1.00 85.69 438 ASP A N 1
ATOM 3454 C CA . ASP A 1 438 ? 11.620 11.944 -27.305 1.00 85.69 438 ASP A CA 1
ATOM 3455 C C . ASP A 1 438 ? 12.153 10.959 -26.250 1.00 85.69 438 ASP A C 1
ATOM 3457 O O . ASP A 1 438 ? 13.362 10.871 -26.025 1.00 85.69 438 ASP A O 1
ATOM 3461 N N . MET A 1 439 ? 11.258 10.189 -25.619 1.00 81.12 439 MET A N 1
ATOM 3462 C CA . MET A 1 439 ? 11.571 9.160 -24.625 1.00 81.12 439 MET A CA 1
ATOM 3463 C C . MET A 1 439 ? 10.796 7.866 -24.925 1.00 81.12 439 MET A C 1
ATOM 3465 O O . MET A 1 439 ? 9.823 7.562 -24.240 1.00 81.12 439 MET A O 1
ATOM 3469 N N . PRO A 1 440 ? 11.243 7.037 -25.887 1.00 78.31 440 PRO A N 1
ATOM 3470 C CA . PRO A 1 440 ? 10.484 5.867 -26.355 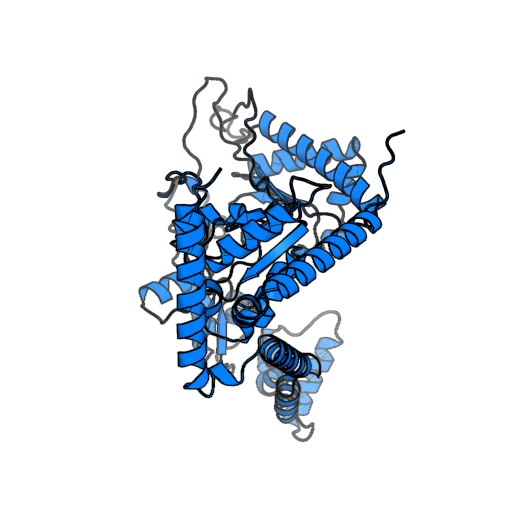1.00 78.31 440 PRO A CA 1
ATOM 3471 C C . PRO A 1 440 ? 10.232 4.762 -25.313 1.00 78.31 440 PRO A C 1
ATOM 3473 O O . PRO A 1 440 ? 9.628 3.745 -25.632 1.00 78.31 440 PRO A O 1
ATOM 3476 N N . GLN A 1 441 ? 10.730 4.920 -24.083 1.00 74.81 441 GLN A N 1
ATOM 3477 C CA . GLN A 1 441 ? 10.484 4.015 -22.956 1.00 74.81 441 GLN A CA 1
ATOM 3478 C C . GLN A 1 441 ? 9.324 4.475 -22.057 1.00 74.81 441 GLN A C 1
ATOM 3480 O O . GLN A 1 441 ? 8.978 3.771 -21.108 1.00 74.81 441 GLN A O 1
ATOM 3485 N N . THR A 1 442 ? 8.712 5.628 -22.337 1.00 81.62 442 THR A N 1
ATOM 3486 C CA . THR A 1 442 ? 7.590 6.187 -21.573 1.00 81.62 442 THR A CA 1
ATOM 3487 C C . THR A 1 442 ? 6.408 6.532 -22.477 1.00 81.62 442 THR A C 1
ATOM 3489 O O . THR A 1 442 ? 6.534 6.695 -23.694 1.00 81.62 442 THR A O 1
ATOM 3492 N N . TYR A 1 443 ? 5.228 6.633 -21.872 1.00 87.50 443 TYR A N 1
ATOM 3493 C CA . TYR A 1 443 ? 4.026 7.133 -22.521 1.00 87.50 443 TYR A CA 1
ATOM 3494 C C . TYR A 1 443 ? 3.872 8.632 -22.255 1.00 87.50 443 TYR A C 1
ATOM 3496 O O . TYR A 1 443 ? 3.931 9.081 -21.114 1.00 87.50 443 TYR A O 1
ATOM 3504 N N . LEU A 1 444 ? 3.618 9.399 -23.315 1.00 90.62 444 LEU A N 1
ATOM 3505 C CA . LEU A 1 444 ? 3.290 10.823 -23.239 1.00 90.62 444 LEU A CA 1
ATOM 3506 C C . LEU A 1 444 ? 1.890 11.042 -22.645 1.00 90.62 444 LEU A C 1
ATOM 3508 O O . LEU A 1 444 ? 1.663 11.981 -21.883 1.00 90.62 444 LEU A O 1
ATOM 3512 N N . ALA A 1 445 ? 0.932 10.194 -23.028 1.00 92.25 445 ALA A N 1
ATOM 3513 C CA . ALA A 1 445 ? -0.457 10.286 -22.594 1.00 92.25 445 ALA A CA 1
ATOM 3514 C C . ALA A 1 445 ? -1.186 8.943 -22.720 1.00 92.25 445 ALA A C 1
ATOM 3516 O O . ALA A 1 445 ? -0.843 8.111 -23.560 1.00 92.25 445 ALA A O 1
ATOM 3517 N N . GLY A 1 446 ? -2.230 8.763 -21.915 1.00 90.12 446 GLY A N 1
ATOM 3518 C CA . GLY A 1 446 ? -3.197 7.674 -22.037 1.00 90.12 446 GLY A CA 1
ATOM 3519 C C . GLY A 1 446 ? -4.513 8.204 -22.597 1.00 90.12 446 GLY A C 1
ATOM 3520 O O . GLY A 1 446 ? -4.944 9.298 -22.229 1.00 90.12 446 GLY A O 1
ATOM 3521 N N . ILE A 1 447 ? -5.159 7.453 -23.486 1.00 89.69 447 ILE A N 1
ATOM 3522 C CA . ILE A 1 447 ? -6.480 7.779 -24.023 1.00 89.69 447 ILE A CA 1
ATOM 3523 C C . ILE A 1 447 ? -7.508 6.825 -23.427 1.00 89.69 447 ILE A C 1
ATOM 3525 O O . ILE A 1 447 ? -7.387 5.610 -23.579 1.00 89.69 447 ILE A O 1
ATOM 3529 N N . GLU A 1 448 ? -8.526 7.396 -22.783 1.00 87.19 448 GLU A N 1
ATOM 3530 C CA . GLU A 1 448 ? -9.698 6.664 -22.297 1.00 87.19 448 GLU A CA 1
ATOM 3531 C C . GLU A 1 448 ? -10.871 6.824 -23.266 1.00 87.19 448 GLU A C 1
ATOM 3533 O O . GLU A 1 448 ? -11.303 7.945 -23.563 1.00 87.19 448 GLU A O 1
ATOM 3538 N N . CYS A 1 449 ? -11.398 5.693 -23.720 1.00 83.25 449 CYS A N 1
ATOM 3539 C CA . CYS A 1 449 ? -12.624 5.562 -24.489 1.00 83.25 449 CYS A CA 1
ATOM 3540 C C . CYS A 1 449 ? -13.785 5.204 -23.542 1.00 83.25 449 CYS A C 1
ATOM 3542 O O . CYS A 1 449 ? -13.623 4.499 -22.549 1.00 83.25 449 CYS A O 1
ATOM 3544 N N . ASP A 1 450 ? -15.002 5.645 -23.846 1.00 71.88 450 ASP A N 1
ATOM 3545 C CA . ASP A 1 450 ? -16.215 5.386 -23.051 1.00 71.88 450 ASP A CA 1
ATOM 3546 C C . ASP A 1 450 ? -16.816 3.977 -23.255 1.00 71.88 450 ASP A C 1
ATOM 3548 O O . ASP A 1 450 ? -18.034 3.796 -23.240 1.00 71.88 450 ASP A O 1
ATOM 3552 N N . GLY A 1 451 ? -15.956 2.972 -23.452 1.00 63.06 451 GLY A N 1
ATOM 3553 C CA . GLY A 1 451 ? -16.318 1.579 -23.724 1.00 63.06 451 GLY A CA 1
ATOM 3554 C C . GLY A 1 451 ? -16.802 0.784 -22.500 1.00 63.06 451 GLY A C 1
ATOM 3555 O O . GLY A 1 451 ? -17.074 1.317 -21.424 1.00 63.06 451 GLY A O 1
ATOM 3556 N N . ALA A 1 452 ? -16.912 -0.542 -22.644 1.00 53.69 452 ALA A N 1
ATOM 3557 C CA . ALA A 1 452 ? -17.418 -1.436 -21.591 1.00 53.69 452 ALA A CA 1
ATOM 3558 C C . ALA A 1 452 ? -16.597 -1.374 -20.279 1.00 53.69 452 ALA A C 1
ATOM 3560 O O . ALA A 1 452 ? -17.159 -1.494 -19.189 1.00 53.69 452 ALA A O 1
ATOM 3561 N N . SER A 1 453 ? -15.294 -1.097 -20.379 1.00 49.78 453 SER A N 1
ATOM 3562 C CA . SER A 1 453 ? -14.336 -0.870 -19.283 1.00 49.78 453 SER A CA 1
ATOM 3563 C C . SER A 1 453 ? -14.617 0.403 -18.452 1.00 49.78 453 SER A C 1
ATOM 3565 O O . SER A 1 453 ? -14.201 0.513 -17.289 1.00 49.78 453 SER A O 1
ATOM 3567 N N . TYR A 1 454 ? -15.359 1.367 -19.008 1.00 52.94 454 TYR A N 1
ATOM 3568 C CA . TYR A 1 454 ? -15.825 2.570 -18.310 1.00 52.94 454 TYR A CA 1
ATOM 3569 C C . TYR A 1 454 ? -17.073 2.286 -17.451 1.00 52.94 454 TYR A C 1
ATOM 3571 O O . TYR A 1 454 ? -17.218 2.831 -16.356 1.00 52.94 454 TYR A O 1
ATOM 3579 N N . HIS A 1 455 ? -17.951 1.381 -17.898 1.00 48.81 455 HIS A N 1
ATOM 3580 C CA . HIS A 1 455 ? -19.250 1.103 -17.273 1.00 48.81 455 HIS A CA 1
ATOM 3581 C C . HIS A 1 455 ? -19.226 0.098 -16.113 1.00 48.81 455 HIS A C 1
ATOM 3583 O O . HIS A 1 455 ? -20.173 0.069 -15.331 1.00 48.81 455 HIS A O 1
ATOM 3589 N N . SER A 1 456 ? -18.163 -0.689 -15.959 1.00 52.25 456 SER A N 1
ATOM 3590 C CA . SER A 1 456 ? -18.085 -1.796 -14.992 1.00 52.25 456 SER A CA 1
ATOM 3591 C C . SER A 1 456 ? -17.926 -1.394 -13.513 1.00 52.25 456 SER A C 1
ATOM 3593 O O . SER A 1 456 ? -17.810 -2.273 -12.664 1.00 52.25 456 SER A O 1
ATOM 3595 N N . ARG A 1 457 ? -17.919 -0.095 -13.169 1.00 60.94 457 ARG A N 1
ATOM 3596 C CA . ARG A 1 457 ? -17.697 0.396 -11.788 1.00 60.94 457 ARG A CA 1
ATOM 3597 C C . ARG A 1 457 ? -18.976 0.785 -11.053 1.00 60.94 457 ARG A C 1
ATOM 3599 O O . ARG A 1 457 ? -19.913 1.306 -11.658 1.00 60.94 457 ARG A O 1
ATOM 3606 N N . ALA A 1 458 ? -18.937 0.598 -9.732 1.00 60.41 458 ALA A N 1
ATOM 3607 C CA . ALA A 1 458 ? -20.069 0.730 -8.822 1.00 60.41 458 ALA A CA 1
ATOM 3608 C C . ALA A 1 458 ? -20.600 2.168 -8.667 1.00 60.41 458 ALA A C 1
ATOM 3610 O O . ALA A 1 458 ? -21.816 2.345 -8.614 1.00 60.41 458 ALA A O 1
ATOM 3611 N N . SER A 1 459 ? -19.736 3.196 -8.633 1.00 73.94 459 SER A N 1
ATOM 3612 C CA . SER A 1 459 ? -20.164 4.590 -8.414 1.00 73.94 459 SER A CA 1
ATOM 3613 C C . SER A 1 459 ? -19.566 5.609 -9.401 1.00 73.94 459 SER A C 1
ATOM 3615 O O . SER A 1 459 ? -18.554 5.366 -10.061 1.00 73.94 459 SER A O 1
ATOM 3617 N N . ALA A 1 460 ? -20.203 6.784 -9.511 1.00 73.31 460 ALA A N 1
ATOM 3618 C CA . ALA A 1 460 ? -19.693 7.907 -10.309 1.00 73.31 460 ALA A CA 1
ATOM 3619 C C . ALA A 1 460 ? -18.408 8.514 -9.715 1.00 73.31 460 ALA A C 1
ATOM 3621 O O . ALA A 1 460 ? -17.515 8.905 -10.464 1.00 73.31 460 ALA A O 1
ATOM 3622 N N . ARG A 1 461 ? -18.280 8.521 -8.380 1.00 76.81 461 ARG A N 1
ATOM 3623 C CA . ARG A 1 461 ? -17.071 8.971 -7.673 1.00 76.81 461 ARG A CA 1
ATOM 3624 C C . ARG A 1 461 ? -15.865 8.107 -8.049 1.00 76.81 461 ARG A C 1
ATOM 3626 O O . ARG A 1 461 ? -14.834 8.648 -8.439 1.00 76.81 461 ARG A O 1
ATOM 3633 N N . ASP A 1 462 ? -16.031 6.784 -8.055 1.00 73.69 462 ASP A N 1
ATOM 3634 C CA . ASP A 1 462 ? -14.971 5.839 -8.441 1.00 73.69 462 ASP A CA 1
ATOM 3635 C C . ASP A 1 462 ? -14.530 6.023 -9.897 1.00 73.69 462 ASP A C 1
ATOM 3637 O O . ASP A 1 462 ? -13.343 5.947 -10.214 1.00 73.69 462 ASP A O 1
ATOM 3641 N N . ARG A 1 463 ? -15.491 6.246 -10.805 1.00 74.31 463 ARG A N 1
ATOM 3642 C CA . ARG A 1 463 ? -15.228 6.379 -12.247 1.00 74.31 463 ARG A CA 1
ATOM 3643 C C . ARG A 1 463 ? -14.534 7.678 -12.619 1.00 74.31 463 ARG A C 1
ATOM 3645 O O . ARG A 1 463 ? -13.641 7.654 -13.462 1.00 74.31 463 ARG A O 1
ATOM 3652 N N . ASP A 1 464 ? -14.997 8.792 -12.063 1.00 75.94 464 ASP A N 1
ATOM 3653 C CA . ASP A 1 464 ? -14.683 10.115 -12.600 1.00 75.94 464 ASP A CA 1
ATOM 3654 C C . ASP A 1 464 ? -13.792 10.958 -11.677 1.00 75.94 464 ASP A C 1
ATOM 3656 O O . ASP A 1 464 ? -13.191 11.918 -12.161 1.00 75.94 464 ASP A O 1
ATOM 3660 N N . ILE A 1 465 ? -13.656 10.595 -10.395 1.00 79.62 465 ILE A N 1
ATOM 3661 C CA . ILE A 1 465 ? -12.792 11.283 -9.419 1.00 79.62 465 ILE A CA 1
ATOM 3662 C C . ILE A 1 465 ? -11.613 10.385 -9.047 1.00 79.62 465 ILE A C 1
ATOM 3664 O O . ILE A 1 465 ? -10.511 10.600 -9.549 1.00 79.62 465 ILE A O 1
ATOM 3668 N N . VAL A 1 466 ? -11.859 9.318 -8.279 1.00 79.50 466 VAL A N 1
ATOM 3669 C CA . VAL A 1 466 ? -10.794 8.504 -7.665 1.00 79.50 466 VAL A CA 1
ATOM 3670 C C . VAL A 1 466 ? -9.882 7.882 -8.725 1.00 79.50 466 VAL A C 1
ATOM 3672 O O . VAL A 1 466 ? -8.663 7.986 -8.641 1.00 79.50 466 VAL A O 1
ATOM 3675 N N . ARG A 1 467 ? -10.453 7.292 -9.787 1.00 78.25 467 ARG A N 1
ATOM 3676 C CA . ARG A 1 467 ? -9.672 6.722 -10.902 1.00 78.25 467 ARG A CA 1
ATOM 3677 C C . ARG A 1 467 ? -8.748 7.754 -11.547 1.00 78.25 467 ARG A C 1
ATOM 3679 O O . ARG A 1 467 ? -7.600 7.443 -11.855 1.00 78.25 467 ARG A O 1
ATOM 3686 N N . GLN A 1 468 ? -9.258 8.958 -11.792 1.00 81.44 468 GLN A N 1
ATOM 3687 C CA . GLN A 1 468 ? -8.476 10.004 -12.438 1.00 81.44 468 GLN A CA 1
ATOM 3688 C C . GLN A 1 468 ? -7.355 10.492 -11.516 1.00 81.44 468 GLN A C 1
ATOM 3690 O O . GLN A 1 468 ? -6.231 10.651 -11.983 1.00 81.44 468 GLN A O 1
ATOM 3695 N N . GLU A 1 469 ? -7.644 10.685 -10.231 1.00 81.62 469 GLU A N 1
ATOM 3696 C CA . GLU A 1 469 ? -6.657 11.097 -9.229 1.00 81.62 469 GLU A CA 1
ATOM 3697 C C . GLU A 1 469 ? -5.523 10.079 -9.097 1.00 81.62 469 GLU A C 1
ATOM 3699 O O . GLU A 1 469 ? -4.357 10.465 -9.145 1.00 81.62 469 GLU A O 1
ATOM 3704 N N . VAL A 1 470 ? -5.840 8.780 -9.033 1.00 81.50 470 VAL A N 1
ATOM 3705 C CA . VAL A 1 470 ? -4.827 7.715 -8.955 1.00 81.50 470 VAL A CA 1
ATOM 3706 C C . VAL A 1 470 ? -3.938 7.702 -10.203 1.00 81.50 470 VAL A C 1
ATOM 3708 O O . VAL A 1 470 ? -2.714 7.728 -10.084 1.00 81.50 470 VAL A O 1
ATOM 3711 N N . LEU A 1 471 ? -4.521 7.726 -11.408 1.00 83.38 471 LEU A N 1
ATOM 3712 C CA . LEU A 1 471 ? -3.747 7.736 -12.658 1.00 83.38 471 LEU A CA 1
ATOM 3713 C C . LEU A 1 471 ? -2.860 8.981 -12.783 1.00 83.38 471 LEU A C 1
ATOM 3715 O O . LEU A 1 471 ? -1.700 8.877 -13.184 1.00 83.38 471 LEU A O 1
ATOM 3719 N N . GLN A 1 472 ? -3.388 10.155 -12.427 1.00 84.88 472 GLN A N 1
ATOM 3720 C CA . GLN A 1 472 ? -2.624 11.403 -12.432 1.00 84.88 472 GLN A CA 1
ATOM 3721 C C . GLN A 1 472 ? -1.501 11.381 -11.389 1.00 84.88 472 GLN A C 1
ATOM 3723 O O . GLN A 1 472 ? -0.391 11.814 -11.696 1.00 84.88 472 GLN A O 1
ATOM 3728 N N . GLY A 1 473 ? -1.751 10.818 -10.203 1.00 78.38 473 GLY A N 1
ATOM 3729 C CA . GLY A 1 473 ? -0.738 10.582 -9.172 1.00 78.38 473 GLY A CA 1
ATOM 3730 C C . GLY A 1 473 ? 0.373 9.629 -9.627 1.00 78.38 473 GLY A C 1
ATOM 3731 O O . GLY A 1 473 ? 1.532 9.819 -9.268 1.00 78.38 473 GLY A O 1
ATOM 3732 N N . MET A 1 474 ? 0.055 8.663 -10.496 1.00 75.56 474 MET A N 1
ATOM 3733 C CA . MET A 1 474 ? 1.035 7.792 -11.162 1.00 75.56 474 MET A CA 1
ATOM 3734 C C . MET A 1 474 ? 1.775 8.464 -12.332 1.00 75.56 474 MET A C 1
ATOM 3736 O O . MET A 1 474 ? 2.659 7.853 -12.930 1.00 75.56 474 MET A O 1
ATOM 3740 N N . GLY A 1 475 ? 1.443 9.715 -12.660 1.00 81.44 475 GLY A N 1
ATOM 3741 C CA . GLY A 1 475 ? 2.107 10.508 -13.695 1.00 81.44 475 GLY A CA 1
ATOM 3742 C C . GLY A 1 475 ? 1.424 10.491 -15.062 1.00 81.44 475 GLY A C 1
ATOM 3743 O O . GLY A 1 475 ? 1.924 11.125 -15.992 1.00 81.44 475 GLY A O 1
ATOM 3744 N N . TRP A 1 476 ? 0.275 9.827 -15.216 1.00 86.69 476 TRP A N 1
ATOM 3745 C CA . TRP A 1 476 ? -0.440 9.832 -16.490 1.00 86.69 476 TRP A CA 1
ATOM 3746 C C . TRP A 1 476 ? -1.037 11.197 -16.822 1.00 86.69 476 TRP A C 1
ATOM 3748 O O . TRP A 1 476 ? -1.708 11.838 -16.011 1.00 86.69 476 TRP A O 1
ATOM 3758 N N . GLN A 1 477 ? -0.898 11.586 -18.088 1.00 90.00 477 GLN A N 1
ATOM 3759 C CA . GLN A 1 477 ? -1.767 12.578 -18.711 1.00 90.00 477 GLN A CA 1
ATOM 3760 C C . GLN A 1 477 ? -2.902 11.843 -19.428 1.00 90.00 477 GLN A C 1
ATOM 3762 O O . GLN A 1 477 ? -2.684 11.224 -20.467 1.00 90.00 477 GLN A O 1
ATOM 3767 N N . ILE A 1 478 ? -4.110 11.882 -18.861 1.00 89.75 478 ILE A N 1
ATOM 3768 C CA . ILE A 1 478 ? -5.276 11.193 -19.428 1.00 89.75 478 ILE A CA 1
ATOM 3769 C C . ILE A 1 478 ? -6.075 12.136 -20.329 1.00 89.75 478 ILE A C 1
ATOM 3771 O O . ILE A 1 478 ? -6.509 13.211 -19.910 1.00 89.75 478 ILE A O 1
ATOM 3775 N N . LEU A 1 479 ? -6.297 11.711 -21.571 1.00 89.56 479 LEU A N 1
ATOM 3776 C CA . LEU A 1 479 ? -7.162 12.369 -22.544 1.00 89.56 479 LEU A CA 1
ATOM 3777 C C . LEU A 1 479 ? -8.392 11.496 -22.795 1.00 89.56 479 LEU A C 1
ATOM 3779 O O . LEU A 1 479 ? -8.271 10.339 -23.177 1.00 89.56 479 LEU A O 1
ATOM 3783 N N . ARG A 1 480 ? -9.592 12.048 -22.617 1.00 86.88 480 ARG A N 1
ATOM 3784 C CA . ARG A 1 480 ? -10.832 11.290 -22.818 1.00 86.88 480 ARG A CA 1
ATOM 3785 C C . ARG A 1 480 ? -11.439 11.535 -24.197 1.00 86.88 480 ARG A C 1
ATOM 3787 O O . ARG A 1 480 ? -11.442 12.672 -24.688 1.00 86.88 480 ARG A O 1
ATOM 3794 N N . ILE A 1 481 ? -11.980 10.480 -24.798 1.00 86.44 481 ILE A N 1
ATOM 3795 C CA . ILE A 1 481 ? -12.746 10.531 -26.041 1.00 86.44 481 ILE A CA 1
ATOM 3796 C C . ILE A 1 481 ? -14.099 9.833 -25.868 1.00 86.44 481 ILE A C 1
ATOM 3798 O O . ILE A 1 481 ? -14.182 8.710 -25.378 1.00 86.44 481 ILE A O 1
ATOM 3802 N N . TRP A 1 482 ? -15.168 10.523 -26.265 1.00 83.94 482 TRP A N 1
ATOM 3803 C CA . TRP A 1 482 ? -16.536 10.020 -26.170 1.00 83.94 482 TRP A CA 1
ATOM 3804 C C . TRP A 1 482 ? -16.974 9.455 -27.520 1.00 83.94 482 TRP A C 1
ATOM 3806 O O . TRP A 1 482 ? -16.883 10.137 -28.545 1.00 83.94 482 TRP A O 1
ATOM 3816 N N . SER A 1 483 ? -17.493 8.231 -27.529 1.00 79.81 483 SER A N 1
ATOM 3817 C CA . SER A 1 483 ? -18.018 7.577 -28.724 1.00 79.81 483 SER A CA 1
ATOM 3818 C C . SER A 1 483 ? -19.107 8.422 -29.394 1.00 79.81 483 SER A C 1
ATOM 3820 O O . SER A 1 483 ? -19.121 8.527 -30.619 1.00 79.81 483 SER A O 1
ATOM 3822 N N . SER A 1 484 ? -19.965 9.103 -28.623 1.00 74.56 484 SER A N 1
ATOM 3823 C CA . SER A 1 484 ? -21.013 10.005 -29.134 1.00 74.56 484 SER A CA 1
ATOM 3824 C C . SER A 1 484 ? -20.467 11.118 -30.035 1.00 74.56 484 SER A C 1
ATOM 3826 O O . SER A 1 484 ? -21.013 11.397 -31.107 1.00 74.56 484 SER A O 1
ATOM 3828 N N . ASP A 1 485 ? -19.360 11.730 -29.620 1.00 78.81 485 ASP A N 1
ATOM 3829 C CA . ASP A 1 485 ? -18.727 12.829 -30.348 1.00 78.81 485 ASP A CA 1
ATOM 3830 C C . ASP A 1 485 ? -17.940 12.279 -31.540 1.00 78.81 485 ASP A C 1
ATOM 3832 O O . ASP A 1 485 ? -17.959 12.849 -32.631 1.00 78.81 485 ASP A O 1
ATOM 3836 N N . TRP A 1 486 ? -17.326 11.105 -31.374 1.00 79.94 486 TRP A N 1
ATOM 3837 C CA . TRP A 1 486 ? -16.598 10.430 -32.441 1.00 79.94 486 TRP A CA 1
ATOM 3838 C C . TRP A 1 486 ? -17.494 9.999 -33.604 1.00 79.94 486 TRP A C 1
ATOM 3840 O O . TRP A 1 486 ? -17.157 10.210 -34.768 1.00 79.94 486 TRP A O 1
ATOM 3850 N N . TRP A 1 487 ? -18.660 9.416 -33.317 1.00 71.19 487 TRP A N 1
ATOM 3851 C CA . TRP A 1 487 ? -19.578 8.936 -34.354 1.00 71.19 487 TRP A CA 1
ATOM 3852 C C . TRP A 1 487 ? -20.141 10.060 -35.222 1.00 71.19 487 TRP A C 1
ATOM 3854 O O . TRP A 1 487 ? -20.474 9.820 -36.384 1.00 71.19 487 TRP A O 1
ATOM 3864 N N . THR A 1 488 ? -20.227 11.271 -34.674 1.00 68.50 488 THR A N 1
ATOM 3865 C CA . THR A 1 488 ? -20.757 12.444 -35.373 1.00 68.50 488 THR A CA 1
ATOM 3866 C C . THR A 1 488 ? -19.654 13.287 -36.018 1.00 68.50 488 THR A C 1
ATOM 3868 O O . THR A 1 488 ? -19.843 13.765 -37.134 1.00 68.50 488 THR A O 1
ATOM 3871 N N . HIS A 1 489 ? -18.492 13.432 -35.369 1.00 79.19 489 HIS A N 1
ATOM 3872 C CA . HIS A 1 489 ? -17.428 14.356 -35.777 1.00 79.19 489 HIS A CA 1
ATOM 3873 C C . HIS A 1 489 ? -16.004 13.795 -35.562 1.00 79.19 489 HIS A C 1
ATOM 3875 O O . HIS A 1 489 ? -15.131 14.496 -35.049 1.00 79.19 489 HIS A O 1
ATOM 3881 N N . ALA A 1 490 ? -15.736 12.554 -35.989 1.00 79.31 490 ALA A N 1
ATOM 3882 C CA . ALA A 1 490 ? -14.428 11.894 -35.829 1.00 79.31 490 ALA A CA 1
ATOM 3883 C C . ALA A 1 490 ? -13.222 12.747 -36.272 1.00 79.31 490 ALA A C 1
ATOM 3885 O O . ALA A 1 490 ? -12.229 12.813 -35.552 1.00 79.31 490 ALA A O 1
ATOM 3886 N N . ASP A 1 491 ? -13.310 13.428 -37.423 1.00 79.38 491 ASP A N 1
ATOM 3887 C CA . ASP A 1 491 ? -12.211 14.255 -37.950 1.00 79.38 491 ASP A CA 1
ATOM 3888 C C . ASP A 1 491 ? -11.886 15.443 -37.027 1.00 79.38 491 ASP A C 1
ATOM 3890 O O . ASP A 1 491 ? -10.727 15.789 -36.809 1.00 79.38 491 ASP A O 1
ATOM 3894 N N . LYS A 1 492 ? -12.909 16.032 -36.404 1.00 85.25 492 LYS A N 1
ATOM 3895 C CA . LYS A 1 492 ? -12.730 17.127 -35.449 1.00 85.25 492 LYS A CA 1
ATOM 3896 C C . LYS A 1 492 ? -12.123 16.630 -34.137 1.00 85.25 492 LYS A C 1
ATOM 3898 O O . LYS A 1 492 ? -11.242 17.280 -33.578 1.00 85.25 492 LYS A O 1
ATOM 3903 N N . GLU A 1 493 ? -12.586 15.484 -33.646 1.00 85.06 493 GLU A N 1
ATOM 3904 C CA . GLU A 1 493 ? -12.106 14.914 -32.385 1.00 85.06 493 GLU A CA 1
ATOM 3905 C C . GLU A 1 493 ? -10.664 14.403 -32.489 1.00 85.06 493 GLU A C 1
ATOM 3907 O O . GLU A 1 493 ? -9.883 14.577 -31.550 1.00 85.06 493 GLU A O 1
ATOM 3912 N N . ILE A 1 494 ? -10.266 13.844 -33.638 1.00 89.88 494 ILE A N 1
ATOM 3913 C CA . ILE A 1 494 ? -8.874 13.438 -33.853 1.00 89.88 494 ILE A CA 1
ATOM 3914 C C . ILE A 1 494 ? -7.934 14.642 -33.963 1.00 89.88 494 ILE A C 1
ATOM 3916 O O . ILE A 1 494 ? -6.844 14.608 -33.397 1.00 89.88 494 ILE A O 1
ATOM 3920 N N . ASP A 1 495 ? -8.356 15.726 -34.622 1.00 89.19 495 ASP A N 1
ATOM 3921 C CA . ASP A 1 495 ? -7.567 16.961 -34.698 1.00 89.19 495 ASP A CA 1
ATOM 3922 C C . ASP A 1 495 ? -7.417 17.610 -33.316 1.00 89.19 495 ASP A C 1
ATOM 3924 O O . ASP A 1 495 ? -6.331 18.065 -32.953 1.00 89.19 495 ASP A O 1
ATOM 3928 N N . ARG A 1 496 ? -8.479 17.578 -32.499 1.00 92.38 496 ARG A N 1
ATOM 3929 C CA . ARG A 1 496 ? -8.443 18.012 -31.095 1.00 92.38 496 ARG A CA 1
ATOM 3930 C C . ARG A 1 496 ? -7.427 17.209 -30.279 1.00 92.38 496 ARG A C 1
ATOM 3932 O O . ARG A 1 496 ? -6.697 17.791 -29.477 1.00 92.38 496 ARG A O 1
ATOM 3939 N N . LEU A 1 497 ? -7.399 15.884 -30.442 1.00 91.50 497 LEU A N 1
ATOM 3940 C CA . LEU A 1 497 ? -6.439 15.014 -29.755 1.00 91.50 497 LEU A CA 1
ATOM 3941 C C . LEU A 1 497 ? -5.003 15.293 -30.207 1.00 91.50 497 LEU A C 1
ATOM 3943 O O . LEU A 1 497 ? -4.139 15.475 -29.356 1.00 91.50 497 LEU A O 1
ATOM 3947 N N . ASP A 1 498 ? -4.763 15.399 -31.515 1.00 92.75 498 ASP A N 1
ATOM 3948 C CA . ASP A 1 498 ? -3.440 15.701 -32.077 1.00 92.75 498 ASP A CA 1
ATOM 3949 C C . ASP A 1 498 ? -2.882 17.032 -31.547 1.00 92.75 498 ASP A C 1
ATOM 3951 O O . ASP A 1 498 ? -1.734 17.098 -31.108 1.00 92.75 498 ASP A O 1
ATOM 3955 N N . GLN A 1 499 ? -3.708 18.083 -31.507 1.00 92.88 499 GLN A N 1
ATOM 3956 C CA . GLN A 1 499 ? -3.318 19.377 -30.939 1.00 92.88 499 GLN A CA 1
ATOM 3957 C C . GLN A 1 499 ? -2.951 19.270 -29.456 1.00 92.88 499 GLN A C 1
ATOM 3959 O O . GLN A 1 499 ? -1.915 19.789 -29.042 1.00 92.88 499 GLN A O 1
ATOM 3964 N N . LYS A 1 500 ? -3.757 18.562 -28.653 1.00 92.44 500 LYS A N 1
ATOM 3965 C CA . LYS A 1 500 ? -3.460 18.358 -27.228 1.00 92.44 500 LYS A CA 1
ATOM 3966 C C . LYS A 1 500 ? -2.166 17.573 -27.012 1.00 92.44 500 LYS A C 1
ATOM 3968 O O . LYS A 1 500 ? -1.382 17.954 -26.150 1.00 92.44 500 LYS A O 1
ATOM 3973 N N . LEU A 1 501 ? -1.926 16.515 -27.787 1.00 94.12 501 LEU A N 1
ATOM 3974 C CA . LEU A 1 501 ? -0.698 15.719 -27.692 1.00 94.12 501 LEU A CA 1
ATOM 3975 C C . LEU A 1 501 ? 0.542 16.549 -28.048 1.00 94.12 501 LEU A C 1
ATOM 3977 O O . LEU A 1 501 ? 1.537 16.488 -27.331 1.00 94.12 501 LEU A O 1
ATOM 3981 N N . LYS A 1 502 ? 0.470 17.391 -29.088 1.00 93.31 502 LYS A N 1
ATOM 3982 C CA . LYS A 1 502 ? 1.556 18.324 -29.440 1.00 93.31 502 LYS A CA 1
ATOM 3983 C C . LYS A 1 502 ? 1.859 19.310 -28.315 1.00 93.31 502 LYS A C 1
ATOM 3985 O O . LYS A 1 502 ? 3.018 19.467 -27.950 1.00 93.31 502 LYS A O 1
ATOM 3990 N N . MET A 1 503 ? 0.825 19.905 -27.718 1.00 92.12 503 MET A N 1
ATOM 3991 C CA . MET A 1 503 ? 0.995 20.807 -26.573 1.00 92.12 503 MET A CA 1
ATOM 3992 C C . MET A 1 503 ? 1.616 20.103 -25.358 1.00 92.12 503 MET A C 1
ATOM 3994 O O . MET A 1 503 ? 2.447 20.688 -24.667 1.00 92.12 503 MET A O 1
ATOM 3998 N N . LEU A 1 504 ? 1.217 18.856 -25.075 1.00 91.62 504 LEU A N 1
ATOM 3999 C CA . LEU A 1 504 ? 1.808 18.067 -23.990 1.00 91.62 504 LEU A CA 1
ATOM 4000 C C . LEU A 1 504 ? 3.294 17.791 -24.245 1.00 91.62 504 LEU A C 1
ATOM 4002 O O . LEU A 1 504 ? 4.100 17.980 -23.336 1.00 91.62 504 LEU A O 1
ATOM 4006 N N . LEU A 1 505 ? 3.649 17.418 -25.477 1.00 90.69 505 LEU A N 1
ATOM 4007 C CA . LEU A 1 505 ? 5.032 17.167 -25.877 1.00 90.69 505 LEU A CA 1
ATOM 4008 C C . LEU A 1 505 ? 5.901 18.428 -25.752 1.00 90.69 505 LEU A C 1
ATOM 4010 O O . LEU A 1 505 ? 7.005 18.374 -25.219 1.00 90.69 505 LEU A O 1
ATOM 4014 N N . GLU A 1 506 ? 5.400 19.583 -26.198 1.00 90.12 506 GLU A N 1
ATOM 4015 C CA . GLU A 1 506 ? 6.098 20.869 -26.047 1.00 90.12 506 GLU A CA 1
ATOM 4016 C C . GLU A 1 506 ? 6.324 21.223 -24.574 1.00 90.12 506 GLU A C 1
ATOM 4018 O O . GLU A 1 506 ? 7.443 21.545 -24.174 1.00 90.12 506 GLU A O 1
ATOM 4023 N N . LYS A 1 507 ? 5.296 21.066 -23.737 1.00 88.06 507 LYS A N 1
ATOM 4024 C CA . LYS A 1 507 ? 5.394 21.324 -22.296 1.00 88.06 507 LYS A CA 1
ATOM 4025 C C . LYS A 1 507 ? 6.410 20.413 -21.599 1.00 88.06 507 LYS A C 1
ATOM 4027 O O . LYS A 1 507 ? 7.046 20.822 -20.629 1.00 88.06 507 LYS A O 1
ATOM 4032 N N . GLU A 1 508 ? 6.556 19.169 -22.044 1.00 84.12 508 GLU A N 1
ATOM 4033 C CA . GLU A 1 508 ? 7.540 18.234 -21.493 1.00 84.12 508 GLU A CA 1
ATOM 4034 C C . GLU A 1 508 ? 8.976 18.588 -21.912 1.00 84.12 508 GLU A C 1
ATOM 4036 O O . GLU A 1 508 ? 9.893 18.551 -21.084 1.00 84.12 508 GLU A O 1
ATOM 4041 N N . ARG A 1 509 ? 9.156 19.033 -23.163 1.00 86.81 509 ARG A N 1
ATOM 4042 C CA . ARG A 1 509 ? 10.427 19.575 -23.673 1.00 86.81 509 ARG A CA 1
ATOM 4043 C C . ARG A 1 509 ? 10.877 20.820 -22.915 1.00 86.81 509 ARG A C 1
ATOM 4045 O O . ARG A 1 509 ? 12.065 20.972 -22.657 1.00 86.81 509 ARG A O 1
ATOM 4052 N N . GLU A 1 510 ? 9.950 21.690 -22.522 1.00 82.81 510 GLU A N 1
ATOM 4053 C CA . GLU A 1 510 ? 10.256 22.877 -21.711 1.00 82.81 510 GLU A CA 1
ATOM 4054 C C . GLU A 1 510 ? 10.703 22.526 -20.284 1.00 82.81 510 GLU A C 1
ATOM 4056 O O . GLU A 1 510 ? 11.556 23.207 -19.716 1.00 82.81 510 GLU A O 1
ATOM 4061 N N . LYS A 1 511 ? 10.156 21.451 -19.703 1.00 72.31 511 LYS A N 1
ATOM 4062 C CA . LYS A 1 511 ? 10.497 20.992 -18.345 1.00 72.31 511 LYS A CA 1
ATOM 4063 C C . LYS A 1 511 ? 11.832 20.263 -18.258 1.00 72.31 511 LYS A C 1
ATOM 4065 O O . LYS A 1 511 ? 12.420 20.212 -17.181 1.00 72.31 511 LYS A O 1
ATOM 4070 N N . THR A 1 512 ? 12.296 19.691 -19.363 1.00 58.72 512 THR A N 1
ATOM 4071 C CA . THR A 1 512 ? 13.568 18.974 -19.435 1.00 58.72 512 THR A CA 1
ATOM 4072 C C . THR A 1 512 ? 14.594 19.901 -20.084 1.00 58.72 512 THR A C 1
ATOM 4074 O O . THR A 1 512 ? 14.702 19.908 -21.311 1.00 58.72 512 THR A O 1
ATOM 4077 N N . PRO A 1 513 ? 15.350 20.724 -19.327 1.00 45.09 513 PRO A N 1
ATOM 4078 C CA . PRO A 1 513 ? 16.361 21.576 -19.930 1.00 45.09 513 PRO A CA 1
ATOM 4079 C C . PRO A 1 513 ? 17.376 20.691 -20.651 1.00 45.09 513 PRO A C 1
ATOM 4081 O O . PRO A 1 513 ? 18.081 19.887 -20.045 1.00 45.09 513 PRO A O 1
ATOM 4084 N N . SER A 1 514 ? 17.373 20.827 -21.976 1.00 42.31 514 SER A N 1
ATOM 4085 C CA . SER A 1 514 ? 18.288 20.229 -22.944 1.00 42.31 514 SER A CA 1
ATOM 4086 C C . SER A 1 514 ? 19.623 19.799 -22.320 1.00 42.31 514 SER A C 1
ATOM 4088 O O . SER A 1 514 ? 20.490 20.638 -22.063 1.00 42.31 514 SER A O 1
ATOM 4090 N N . LYS A 1 515 ? 19.857 18.484 -22.201 1.00 40.94 515 LYS A N 1
ATOM 4091 C CA . LYS A 1 515 ? 21.209 17.941 -22.385 1.00 40.94 515 LYS A CA 1
ATOM 4092 C C . LYS A 1 515 ? 21.620 18.297 -23.814 1.00 40.94 515 LYS A C 1
ATOM 4094 O O . LYS A 1 515 ? 21.454 17.502 -24.735 1.00 40.94 515 LYS A O 1
ATOM 4099 N N . LYS A 1 516 ? 22.114 19.518 -24.028 1.00 32.66 516 LYS A N 1
ATOM 4100 C CA . LYS A 1 516 ? 22.940 19.799 -25.197 1.00 32.66 516 LYS A CA 1
ATOM 4101 C C . LYS A 1 516 ? 24.212 18.997 -24.988 1.00 32.66 516 LYS A C 1
ATOM 4103 O O . LYS A 1 516 ? 25.079 19.388 -24.217 1.00 32.66 516 LYS A O 1
ATOM 4108 N N . ILE A 1 517 ? 24.252 17.835 -25.627 1.00 39.69 517 ILE A N 1
ATOM 4109 C CA . ILE A 1 517 ? 25.493 17.137 -25.923 1.00 39.69 517 ILE A CA 1
ATOM 4110 C C . ILE A 1 517 ? 26.314 18.120 -26.763 1.00 39.69 517 ILE A C 1
ATOM 4112 O O . ILE A 1 517 ? 25.929 18.446 -27.888 1.00 39.69 517 ILE A O 1
ATOM 4116 N N . ALA A 1 518 ? 27.377 18.642 -26.163 1.00 33.25 518 ALA A N 1
ATOM 4117 C CA . ALA A 1 518 ? 28.510 19.257 -26.831 1.00 33.25 518 ALA A CA 1
ATOM 4118 C C . ALA A 1 518 ? 29.763 18.560 -26.306 1.00 33.25 518 ALA A C 1
ATOM 4120 O O . ALA A 1 518 ? 29.822 18.352 -25.069 1.00 33.25 518 ALA A O 1
#

Sequence (518 aa):
MKSPQKILKRLLKKAYATKILNEKSAHNTLLSNHTGKDRELAIQHFKKCDQNWLEEEGAAAISIRENLLKFCPNQSTPQDKDAFALILKESKKKMRHIPVRELLEKTKKIIHNITPCLMMSPLSCARFLSENTEAFDLVIFDEASQIKTCEAIGAITRAKQAIIVGDPKQLPPTSFFKKEAEENEALGDNVDEESILDECLTAGIPEILLSWHYRSRNESLIDFSNHHYYQGKLVTFPAPNISDQALSFVHVKDAIYQSGNGSNKNNAACTNPVEATEVVEAVVNHAKEQKKREALGLAIQSLGIITFNKSQRDLISQLIANQALKYPELSLLLSEEAETDLDCVPLLIRNLEEVQGEERDIMFFSTTFGPDRTGKFSQNFGPLNRKGGEALPKRTYQTFDSPFEEEVATLLHKKGWEVHPQVGVGSFRIDLGIVNPDMPQTYLAGIECDGASYHSRASARDRDIVRQEVLQGMGWQILRIWSSDWWTHADKEIDRLDQKLKMLLEKEREKTPSKKIA

Mean predicted aligned error: 14.43 Å

Radius of gyration: 30.09 Å; Cα contacts (8 Å, |Δi|>4): 600; chains: 1; bounding box: 71×52×92 Å

pLDDT: mean 76.71, std 16.15, range [27.23, 96.38]

Solvent-accessible surface area (backbone atoms only — not comparable to full-atom values): 30647 Å² total; per-residue (Å²): 132,84,55,71,67,60,54,51,54,49,52,51,50,48,54,51,50,52,49,51,48,52,56,53,24,72,74,29,79,70,58,61,72,56,48,50,66,58,49,50,51,50,51,51,51,50,50,50,54,53,45,48,48,60,70,55,62,16,71,64,56,46,48,50,49,54,53,45,56,72,53,40,80,67,88,78,48,72,73,58,46,54,34,52,51,48,52,59,52,54,71,72,49,92,66,90,67,74,57,66,35,60,48,46,68,68,23,55,90,49,49,52,47,79,46,74,71,84,89,70,55,52,68,50,43,64,68,39,53,57,96,83,56,77,66,37,71,64,38,76,40,70,59,16,20,55,35,41,41,82,49,44,48,67,53,52,77,38,25,77,38,77,46,82,38,61,48,89,86,54,73,59,32,76,82,67,85,72,56,88,80,59,94,68,97,66,95,64,78,81,69,74,49,67,14,39,44,58,51,39,56,74,71,64,54,92,82,80,84,82,40,73,53,81,82,61,66,42,38,77,78,45,46,62,53,28,49,77,76,47,72,48,62,44,40,35,52,58,40,47,50,69,65,85,71,86,74,83,87,82,87,66,79,89,42,44,21,40,70,44,83,54,99,54,88,86,73,48,57,58,25,21,68,54,51,38,50,53,51,44,51,52,50,52,52,48,27,51,50,36,53,53,33,47,77,70,75,40,82,72,73,28,36,31,38,38,16,69,40,64,54,38,34,55,51,38,53,52,51,44,60,64,43,42,79,76,38,73,48,42,53,78,41,63,52,77,83,30,80,85,42,73,92,69,40,39,53,44,81,35,25,65,91,72,45,77,94,68,83,54,80,37,77,46,78,46,69,54,77,44,33,26,94,86,65,53,67,75,90,74,66,62,86,72,72,57,93,81,91,80,85,85,81,80,91,75,94,62,77,67,95,41,76,65,56,47,50,54,50,54,53,41,42,74,75,71,45,54,69,44,52,47,41,47,88,54,82,34,60,38,53,30,30,32,51,21,90,94,45,78,53,30,42,62,31,34,35,42,58,73,48,74,87,57,66,77,58,94,46,69,58,54,61,69,44,53,49,49,52,53,43,42,74,55,65,41,43,77,45,79,49,44,61,70,43,40,76,77,39,43,73,60,52,51,51,52,48,55,53,51,52,53,54,52,52,52,56,50,54,69,73,48,77,73,83,73,86,124

Secondary structure (DSSP, 8-state):
---HHHHHHHHHHHHHHHHHHHHHHHT-HHHHS--HHHHHHHHHHHHHHHHHHHHTTTHHHHHHHHHHHHHS--TTSHHHHHHHHHHHHHHT-SS-PPPHHHHHHHHHHHHHHH-SS----HHHHHHHS-TTSPPEEEEEESSGGGSBHHHHHHHHTTEEEEEE---TTSPP---GGGTTS----------PPPBHHHHHHHTT-------B--S-SSTHHHHHHHHHHSTT-SB----SBSS--S------TT---B-S-SS-TTS---B-HHHHHHHHHHHHHHHHHHHHHHHTTPPPPPEEEEESSHHHHHHHHHHHHHHHTT-GGGGGTS-GGGGS-GGG-SEEEEEGGG-TT---SEEEEE----B-TTS-B----GGGGSS---PPPPP-----SSHHHHHHHHHHHHTT--EEEEE-SSS--EEEEEE-SS-TTBEEEEEEESSHHHHT-S-HHIIIIIHHHHHHHTT--EEEE-HHHHHHHHHHHHHHHHHHHHHHHHHHHHHS------